Protein AF-A0A929DKS7-F1 (afdb_monomer)

Structure (mmCIF, N/CA/C/O backbone):
data_AF-A0A929DKS7-F1
#
_entry.id   AF-A0A929DKS7-F1
#
loop_
_atom_site.group_PDB
_atom_site.id
_atom_site.type_symbol
_atom_site.label_atom_id
_atom_site.label_alt_id
_atom_site.label_comp_id
_atom_site.label_asym_id
_atom_site.label_entity_id
_atom_site.label_seq_id
_atom_site.pdbx_PDB_ins_code
_atom_site.Cartn_x
_atom_site.Cartn_y
_atom_site.Cartn_z
_atom_site.occupancy
_atom_site.B_iso_or_equiv
_atom_site.auth_seq_id
_atom_site.auth_comp_id
_atom_site.auth_asym_id
_atom_site.auth_atom_id
_atom_site.pdbx_PDB_model_num
ATOM 1 N N . MET A 1 1 ? -21.783 -43.081 23.711 1.00 37.56 1 MET A N 1
ATOM 2 C CA . MET A 1 1 ? -21.430 -43.817 22.479 1.00 37.56 1 MET A CA 1
ATOM 3 C C . MET A 1 1 ? -21.262 -42.793 21.374 1.00 37.56 1 MET A C 1
ATOM 5 O O . MET A 1 1 ? -22.231 -42.154 20.995 1.00 37.56 1 MET A O 1
ATOM 9 N N . LYS A 1 2 ? -20.002 -42.577 20.992 1.00 39.34 2 LYS A N 1
ATOM 10 C CA . LYS A 1 2 ? -19.533 -41.745 19.881 1.00 39.34 2 LYS A CA 1
ATOM 11 C C . LYS A 1 2 ? -19.653 -42.554 18.588 1.00 39.34 2 LYS A C 1
ATOM 13 O O . LYS A 1 2 ? -19.266 -43.715 18.647 1.00 39.34 2 LYS A O 1
ATOM 18 N N . THR A 1 3 ? -20.120 -41.930 17.499 1.00 41.75 3 THR A N 1
ATOM 19 C CA . THR A 1 3 ? -19.611 -42.042 16.106 1.00 41.75 3 THR A CA 1
ATOM 20 C C . THR A 1 3 ? -20.630 -41.460 15.117 1.00 41.75 3 THR A C 1
ATOM 22 O O . THR A 1 3 ? -21.560 -42.153 14.719 1.00 41.75 3 THR A O 1
ATOM 25 N N . LYS A 1 4 ? -20.466 -40.188 14.708 1.00 34.81 4 LYS A N 1
ATOM 26 C CA . LYS A 1 4 ? -21.071 -39.647 13.465 1.00 34.81 4 LYS A CA 1
ATOM 27 C C . LYS A 1 4 ? -20.491 -38.295 12.984 1.00 34.81 4 LYS A C 1
ATOM 29 O O . LYS A 1 4 ? -21.210 -37.501 12.393 1.00 34.81 4 LYS A O 1
ATOM 34 N N . ARG A 1 5 ? -19.199 -38.021 13.217 1.00 39.41 5 ARG A N 1
ATOM 35 C CA . ARG A 1 5 ? -18.512 -36.802 12.725 1.00 39.41 5 ARG A CA 1
ATOM 36 C C . ARG A 1 5 ? -17.078 -37.075 12.233 1.00 39.41 5 ARG A C 1
ATOM 38 O O . ARG A 1 5 ? -16.150 -36.418 12.664 1.00 39.41 5 ARG A O 1
ATOM 45 N N . ILE A 1 6 ? -16.882 -38.090 11.387 1.00 38.47 6 ILE A N 1
ATOM 46 C CA . ILE A 1 6 ? -15.568 -38.354 10.747 1.00 38.47 6 ILE A CA 1
ATOM 47 C C . ILE A 1 6 ? -15.663 -38.368 9.208 1.00 38.47 6 ILE A C 1
ATOM 49 O O . ILE A 1 6 ? -14.653 -38.349 8.525 1.00 38.47 6 ILE A O 1
ATOM 53 N N . SER A 1 7 ? -16.859 -38.306 8.614 1.00 32.84 7 SER A N 1
ATOM 54 C CA . SER A 1 7 ? -17.009 -38.384 7.151 1.00 32.84 7 SER A CA 1
ATOM 55 C C . SER A 1 7 ? -17.017 -37.034 6.420 1.00 32.84 7 SER A C 1
ATOM 57 O O . SER A 1 7 ? -17.210 -37.036 5.214 1.00 32.84 7 SER A O 1
ATOM 59 N N . LYS A 1 8 ? -16.849 -35.895 7.113 1.00 34.53 8 LYS A N 1
ATOM 60 C CA . LYS A 1 8 ? -16.778 -34.561 6.474 1.00 34.53 8 LYS A CA 1
ATOM 61 C C . LYS A 1 8 ? -15.357 -33.980 6.380 1.00 34.53 8 LYS A C 1
ATOM 63 O O . LYS A 1 8 ? -15.109 -33.193 5.487 1.00 34.53 8 LYS A O 1
ATOM 68 N N . LEU A 1 9 ? -14.414 -34.458 7.197 1.00 37.09 9 LEU A N 1
ATOM 69 C CA . LEU A 1 9 ? -13.000 -34.037 7.170 1.00 37.09 9 LEU A CA 1
ATOM 70 C C . LEU A 1 9 ? -12.147 -34.765 6.110 1.00 37.09 9 LEU A C 1
ATOM 72 O O . LEU A 1 9 ? -11.001 -34.415 5.890 1.00 37.09 9 LEU A O 1
ATOM 76 N N . LEU A 1 10 ? -12.703 -35.777 5.436 1.00 31.80 10 LEU A N 1
ATOM 77 C CA . LEU A 1 10 ? -12.023 -36.549 4.382 1.00 31.80 10 LEU A CA 1
ATOM 78 C C . LEU A 1 10 ? -12.435 -36.131 2.959 1.00 31.80 10 LEU A C 1
ATOM 80 O O . LEU A 1 10 ? -11.989 -36.748 1.999 1.00 31.80 10 LEU A O 1
ATOM 84 N N . GLY A 1 11 ? -13.309 -35.126 2.827 1.00 28.36 11 GLY A N 1
ATOM 85 C CA . GLY A 1 11 ? -13.795 -34.635 1.532 1.00 28.36 11 GLY A CA 1
ATOM 86 C C . GLY A 1 11 ? -12.961 -33.507 0.923 1.00 28.36 11 GLY A C 1
ATOM 87 O O . GLY A 1 11 ? -13.027 -33.329 -0.282 1.00 28.36 11 GLY A O 1
ATOM 88 N N . TRP A 1 12 ? -12.172 -32.791 1.730 1.00 36.59 12 TRP A N 1
ATOM 89 C CA . TRP A 1 12 ? -11.446 -31.589 1.295 1.00 36.59 12 TRP A CA 1
ATOM 90 C C . TRP A 1 12 ? -9.948 -31.846 1.063 1.00 36.59 12 TRP A C 1
ATOM 92 O O . TRP A 1 12 ? -9.381 -31.347 0.102 1.00 36.59 12 TRP A O 1
ATOM 102 N N . GLY A 1 13 ? -9.331 -32.776 1.802 1.00 29.39 13 GLY A N 1
ATOM 103 C CA . GLY A 1 13 ? -7.945 -33.211 1.554 1.00 29.39 13 GLY A CA 1
ATOM 104 C C . GLY A 1 13 ? -7.737 -34.125 0.332 1.00 29.39 13 GLY A C 1
ATOM 105 O O . GLY A 1 13 ? -6.655 -34.679 0.175 1.00 29.39 13 GLY A O 1
ATOM 106 N N . LEU A 1 14 ? -8.759 -34.348 -0.508 1.00 31.47 14 LEU A N 1
ATOM 107 C CA . LEU A 1 14 ? -8.678 -35.239 -1.680 1.00 31.47 14 LEU A CA 1
ATOM 108 C C . LEU A 1 14 ? -8.890 -34.517 -3.025 1.00 31.47 14 LEU A C 1
ATOM 110 O O . LEU A 1 14 ? -8.722 -35.140 -4.070 1.00 31.47 14 LEU A O 1
ATOM 114 N N . SER A 1 15 ? -9.222 -33.224 -3.018 1.00 29.42 15 SER A N 1
ATOM 115 C CA . SER A 1 15 ? -9.432 -32.438 -4.246 1.00 29.42 15 SER A CA 1
ATOM 116 C C . SER A 1 15 ? -8.126 -31.853 -4.792 1.00 29.42 15 SER A C 1
ATOM 118 O O . SER A 1 15 ? -7.958 -31.774 -6.002 1.00 29.42 15 SER A O 1
ATOM 120 N N . ILE A 1 16 ? -7.165 -31.544 -3.914 1.00 37.50 16 ILE A N 1
ATOM 121 C CA . ILE A 1 16 ? -5.841 -31.011 -4.287 1.00 37.50 16 ILE A CA 1
ATOM 122 C C . ILE A 1 16 ? -4.861 -32.142 -4.676 1.00 37.50 16 ILE A C 1
ATOM 124 O O . ILE A 1 16 ? -3.919 -31.938 -5.432 1.00 37.50 16 ILE A O 1
ATOM 128 N N . ALA A 1 17 ? -5.119 -33.388 -4.263 1.00 27.69 17 ALA A N 1
ATOM 129 C CA . ALA A 1 17 ? -4.196 -34.513 -4.469 1.00 27.69 17 ALA A CA 1
ATOM 130 C C . ALA A 1 17 ? -4.422 -35.347 -5.757 1.00 27.69 17 ALA A C 1
ATOM 132 O O . ALA A 1 17 ? -3.753 -36.364 -5.935 1.00 27.69 17 ALA A O 1
ATOM 133 N N . VAL A 1 18 ? -5.367 -34.995 -6.645 1.00 29.95 18 VAL A N 1
ATOM 134 C CA . VAL A 1 18 ? -5.806 -35.894 -7.748 1.00 29.95 18 VAL A CA 1
ATOM 135 C C . VAL A 1 18 ? -5.563 -35.357 -9.175 1.00 29.95 18 VAL A C 1
ATOM 137 O O . VAL A 1 18 ? -5.788 -36.089 -10.136 1.00 29.95 18 VAL A O 1
ATOM 140 N N . VAL A 1 19 ? -4.991 -34.162 -9.364 1.00 32.12 19 VAL A N 1
ATOM 141 C CA . VAL A 1 19 ? -4.617 -33.666 -10.716 1.00 32.12 19 VAL A CA 1
ATOM 142 C C . VAL A 1 19 ? -3.156 -33.994 -11.106 1.00 32.12 19 VAL A C 1
ATOM 144 O O . VAL A 1 19 ? -2.790 -33.923 -12.274 1.00 32.12 19 VAL A O 1
ATOM 147 N N . LEU A 1 20 ? -2.335 -34.510 -10.184 1.00 33.38 20 LEU A N 1
ATOM 148 C CA . LEU A 1 20 ? -0.892 -34.765 -10.375 1.00 33.38 20 LEU A CA 1
ATOM 149 C C . LEU A 1 20 ? -0.514 -36.102 -11.051 1.00 33.38 20 LEU A C 1
ATOM 151 O O . LEU A 1 20 ? 0.516 -36.705 -10.749 1.00 33.38 20 LEU A O 1
ATOM 155 N N . SER A 1 21 ? -1.302 -36.607 -12.002 1.00 34.66 21 SER A N 1
ATOM 156 C CA . SER A 1 21 ? -0.822 -37.732 -12.816 1.00 34.66 21 SER A CA 1
ATOM 157 C C . SER A 1 21 ? -1.340 -37.679 -14.244 1.00 34.66 21 SER A C 1
ATOM 159 O O . SER A 1 21 ? -2.517 -37.968 -14.450 1.00 34.66 21 SER A O 1
ATOM 161 N N . LEU A 1 22 ? -0.457 -37.367 -15.209 1.00 30.50 22 LEU A N 1
ATOM 162 C CA . LEU A 1 22 ? -0.281 -38.038 -16.516 1.00 30.50 22 LEU A CA 1
ATOM 163 C C . LEU A 1 22 ? 0.558 -37.180 -17.495 1.00 30.50 22 LEU A C 1
ATOM 165 O O . LEU A 1 22 ? 0.080 -36.151 -17.951 1.00 30.50 22 LEU A O 1
ATOM 169 N N . GLY A 1 23 ? 1.714 -37.693 -17.957 1.00 30.09 23 GLY A N 1
ATOM 170 C CA . GLY A 1 23 ? 2.200 -37.400 -19.322 1.00 30.09 23 GLY A CA 1
ATOM 171 C C . GLY A 1 23 ? 3.697 -37.136 -19.551 1.00 30.09 23 GLY A C 1
ATOM 172 O O . GLY A 1 23 ? 4.065 -36.035 -19.923 1.00 30.09 23 GLY A O 1
ATOM 173 N N . LEU A 1 24 ? 4.554 -38.161 -19.470 1.00 31.97 24 LEU A N 1
ATOM 174 C CA . LEU A 1 24 ? 5.950 -38.114 -19.948 1.00 31.97 24 LEU A CA 1
ATOM 175 C C . LEU A 1 24 ? 6.040 -38.190 -21.489 1.00 31.97 24 LEU A C 1
ATOM 177 O O . LEU A 1 24 ? 5.656 -39.205 -22.079 1.00 31.97 24 LEU A O 1
ATOM 181 N N . ALA A 1 25 ? 6.658 -37.191 -22.128 1.00 31.58 25 ALA A N 1
ATOM 182 C CA . ALA A 1 25 ? 7.244 -37.304 -23.468 1.00 31.58 25 ALA A CA 1
ATOM 183 C C . ALA A 1 25 ? 8.515 -36.439 -23.581 1.00 31.58 25 ALA A C 1
ATOM 185 O O . ALA A 1 25 ? 8.472 -35.228 -23.422 1.00 31.58 25 ALA A O 1
ATOM 186 N N . ALA A 1 26 ? 9.655 -37.076 -23.861 1.00 40.06 26 ALA A N 1
ATOM 187 C CA . ALA A 1 26 ? 10.964 -36.430 -23.950 1.00 40.06 26 ALA A CA 1
ATOM 188 C C . ALA A 1 26 ? 11.131 -35.580 -25.226 1.00 40.06 26 ALA A C 1
ATOM 190 O O . ALA A 1 26 ? 10.898 -36.086 -26.328 1.00 40.06 26 ALA A O 1
ATOM 191 N N . LEU A 1 27 ? 11.637 -34.347 -25.085 1.00 29.56 27 LEU A N 1
ATOM 192 C CA . LEU A 1 27 ? 12.107 -33.477 -26.174 1.00 29.56 27 LEU A CA 1
ATOM 193 C C . LEU A 1 27 ? 13.378 -32.689 -25.763 1.00 29.56 27 LEU A C 1
ATOM 195 O O . LEU A 1 27 ? 13.691 -32.619 -24.578 1.00 29.56 27 LEU A O 1
ATOM 199 N N . PRO A 1 28 ? 14.188 -32.210 -26.734 1.00 28.94 28 PRO A N 1
ATOM 200 C CA . PRO A 1 28 ? 15.591 -31.849 -26.522 1.00 28.94 28 PRO A CA 1
ATOM 201 C C . PRO A 1 28 ? 15.801 -30.420 -25.992 1.00 28.94 28 PRO A C 1
ATOM 203 O O . PRO A 1 28 ? 15.104 -29.492 -26.381 1.00 28.94 28 PRO A O 1
ATOM 206 N N . VAL A 1 29 ? 16.843 -30.274 -25.169 1.00 33.88 29 VAL A N 1
ATOM 207 C CA . VAL A 1 29 ? 17.315 -29.051 -24.494 1.00 33.88 29 VAL A CA 1
ATOM 208 C C . VAL A 1 29 ? 17.667 -27.936 -25.489 1.00 33.88 29 VAL A C 1
ATOM 210 O O . VAL A 1 29 ? 18.541 -28.125 -26.342 1.00 33.88 29 VAL A O 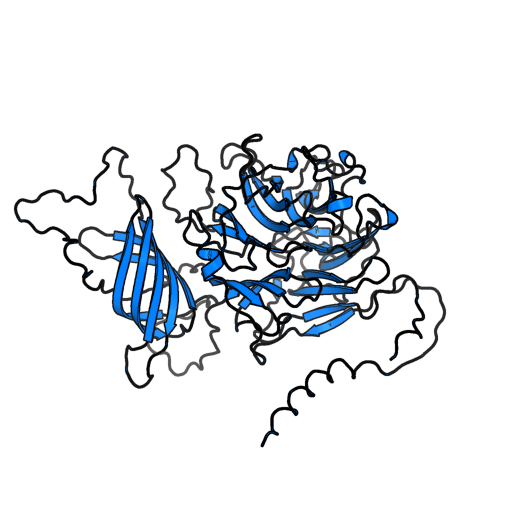1
ATOM 213 N N . GLY A 1 30 ? 17.017 -26.773 -25.352 1.00 34.91 30 GLY A N 1
ATOM 214 C CA . GLY A 1 30 ? 17.344 -25.569 -26.124 1.00 34.91 30 GLY A CA 1
ATOM 215 C C . GLY A 1 30 ? 16.363 -24.386 -26.064 1.00 34.91 30 GLY A C 1
ATOM 216 O O . GLY A 1 30 ? 16.395 -23.584 -26.993 1.00 34.91 30 GLY A O 1
ATOM 217 N N . ALA A 1 31 ? 15.514 -24.257 -25.041 1.00 32.56 31 ALA A N 1
ATOM 218 C CA . ALA A 1 31 ? 14.634 -23.099 -24.857 1.00 32.56 31 ALA A CA 1
ATOM 219 C C . ALA A 1 31 ? 14.641 -22.675 -23.381 1.00 32.56 31 ALA A C 1
ATOM 221 O O . ALA A 1 31 ? 14.618 -23.545 -22.513 1.00 32.56 31 ALA A O 1
ATOM 222 N N . GLN A 1 32 ? 14.736 -21.368 -23.122 1.00 43.59 32 GLN A N 1
ATOM 223 C CA . GLN A 1 32 ? 14.429 -20.778 -21.814 1.00 43.59 32 GLN A CA 1
ATOM 224 C C . GLN A 1 32 ? 12.969 -21.129 -21.496 1.00 43.59 32 GLN A C 1
ATOM 226 O O . GLN A 1 32 ? 12.117 -20.947 -22.366 1.00 43.59 32 GLN A O 1
ATOM 231 N N . GLY A 1 33 ? 12.716 -21.746 -20.341 1.00 46.62 33 GLY A N 1
ATOM 232 C CA . GLY A 1 33 ? 11.381 -22.209 -19.960 1.00 46.62 33 GLY A CA 1
ATOM 233 C C . GLY A 1 33 ? 10.473 -21.025 -19.643 1.00 46.62 33 GLY A C 1
ATOM 234 O O . GLY A 1 33 ? 10.890 -20.104 -18.951 1.00 46.62 33 GLY A O 1
ATOM 235 N N . GLU A 1 34 ? 9.260 -21.034 -20.183 1.00 56.09 34 GLU A N 1
ATOM 236 C CA . GLU A 1 34 ? 8.184 -20.138 -19.752 1.00 56.09 34 GLU A CA 1
ATOM 237 C C . GLU A 1 34 ? 7.684 -20.627 -18.378 1.00 56.09 34 GLU A C 1
ATOM 239 O O . GLU A 1 34 ? 7.573 -21.840 -18.184 1.00 56.09 34 GLU A O 1
ATOM 244 N N . MET A 1 35 ? 7.391 -19.725 -17.427 1.00 66.19 35 MET A N 1
ATOM 245 C CA . MET A 1 35 ? 6.710 -20.127 -16.187 1.00 66.19 35 MET A CA 1
ATOM 246 C C . MET A 1 35 ? 5.350 -20.726 -16.546 1.00 66.19 35 MET A C 1
ATOM 248 O O . MET A 1 35 ? 4.557 -20.110 -17.263 1.00 66.19 35 MET A O 1
ATOM 252 N N . GLU A 1 36 ? 5.060 -21.917 -16.033 1.00 74.56 36 GLU A N 1
ATOM 253 C CA . GLU A 1 36 ? 3.739 -22.511 -16.192 1.00 74.56 36 GLU A CA 1
ATOM 254 C C . GLU A 1 36 ? 2.814 -21.993 -15.092 1.00 74.56 36 GLU A C 1
ATOM 256 O O . GLU A 1 36 ? 3.051 -22.221 -13.904 1.00 74.56 36 GLU A O 1
ATOM 261 N N . TRP A 1 37 ? 1.744 -21.315 -15.500 1.00 78.12 37 TRP A N 1
ATOM 262 C CA . TRP A 1 37 ? 0.702 -20.827 -14.606 1.00 78.12 37 TRP A CA 1
ATOM 263 C C . TRP A 1 37 ? -0.533 -21.717 -14.689 1.00 78.12 37 TRP A C 1
ATOM 265 O O . TRP A 1 37 ? -0.986 -22.075 -15.779 1.00 78.12 37 TRP A O 1
ATOM 275 N N . ALA A 1 38 ? -1.101 -22.043 -13.534 1.00 74.81 38 ALA A N 1
ATOM 276 C CA . ALA A 1 38 ? -2.403 -22.680 -13.431 1.00 74.81 38 ALA A CA 1
ATOM 277 C C . ALA A 1 38 ? -3.403 -21.712 -12.798 1.00 74.81 38 ALA A C 1
ATOM 279 O O . ALA A 1 38 ? -3.085 -21.008 -11.842 1.00 74.81 38 ALA A O 1
ATOM 280 N N . GLU A 1 39 ? -4.609 -21.690 -13.357 1.00 74.19 39 GLU A N 1
ATOM 281 C CA . GLU A 1 39 ? -5.731 -20.922 -12.830 1.00 74.19 39 GLU A CA 1
ATOM 282 C C . GLU A 1 39 ? -6.458 -21.734 -11.754 1.00 74.19 39 GLU A C 1
ATOM 284 O O . GLU A 1 39 ? -6.765 -22.919 -11.940 1.00 74.19 39 GLU A O 1
ATOM 289 N N . VAL A 1 40 ? -6.758 -21.080 -10.637 1.00 64.75 40 VAL A N 1
ATOM 290 C CA . VAL A 1 40 ? -7.598 -21.590 -9.555 1.00 64.75 40 VAL A CA 1
ATOM 291 C C . VAL A 1 40 ? -8.613 -20.508 -9.204 1.00 64.75 40 VAL A C 1
ATOM 293 O O . VAL A 1 40 ? -8.284 -19.329 -9.127 1.00 64.75 40 VAL A O 1
ATOM 296 N N . THR A 1 41 ? -9.868 -20.895 -9.004 1.00 57.16 41 THR A N 1
ATOM 297 C CA . THR A 1 41 ? -10.928 -19.969 -8.591 1.00 57.16 41 THR A CA 1
ATOM 298 C C . THR A 1 41 ? -10.883 -19.755 -7.080 1.00 57.16 41 THR A C 1
ATOM 300 O O . THR A 1 41 ? -10.779 -20.736 -6.335 1.00 57.16 41 THR A O 1
ATOM 303 N N . THR A 1 42 ? -10.998 -18.506 -6.627 1.00 54.62 42 THR A N 1
ATOM 304 C CA . THR A 1 42 ? -11.182 -18.186 -5.202 1.00 54.62 42 THR A CA 1
ATOM 305 C C . THR A 1 42 ? -12.538 -18.676 -4.678 1.00 54.62 42 THR A C 1
ATOM 307 O O . THR A 1 42 ? -13.410 -19.050 -5.474 1.00 54.62 42 THR A O 1
ATOM 310 N N . PRO A 1 43 ? -12.724 -18.723 -3.343 1.00 50.28 43 PRO A N 1
ATOM 311 C CA . PRO A 1 43 ? -14.024 -18.992 -2.740 1.00 50.28 43 PRO A CA 1
ATOM 312 C C . PRO A 1 43 ? -15.137 -18.101 -3.319 1.00 50.28 43 PRO A C 1
ATOM 314 O O . PRO A 1 43 ? -14.899 -16.960 -3.716 1.00 50.28 43 PRO A O 1
ATOM 317 N N . SER A 1 44 ? -16.352 -18.638 -3.405 1.00 51.03 44 SER A N 1
ATOM 318 C CA . SER A 1 44 ? -17.491 -18.017 -4.101 1.00 51.03 44 SER A CA 1
ATOM 319 C C . SER A 1 44 ? -18.704 -17.858 -3.184 1.00 51.03 44 SER A C 1
ATOM 321 O O . SER A 1 44 ? -18.778 -18.430 -2.104 1.00 51.03 44 SER A O 1
ATOM 323 N N . TRP A 1 45 ? -19.744 -17.165 -3.648 1.00 47.97 45 TRP A N 1
ATOM 324 C CA . TRP A 1 45 ? -21.016 -17.038 -2.918 1.00 47.97 45 TRP A CA 1
ATOM 325 C C . TRP A 1 45 ? -21.640 -18.376 -2.461 1.00 47.97 45 TRP A C 1
ATOM 327 O O . TRP A 1 45 ? -22.531 -18.371 -1.615 1.00 47.97 45 TRP A O 1
ATOM 337 N N . GLU A 1 46 ? -21.224 -19.523 -3.014 1.00 50.25 46 GLU A N 1
ATOM 338 C CA . GLU A 1 46 ? -21.714 -20.845 -2.608 1.00 50.25 46 GLU A CA 1
ATOM 339 C C . GLU A 1 46 ? -21.046 -21.412 -1.339 1.00 50.25 46 GLU A C 1
ATOM 341 O O . GLU A 1 46 ? -21.598 -22.339 -0.736 1.00 50.25 46 GLU A O 1
ATOM 346 N N . ASP A 1 47 ? -19.879 -20.897 -0.938 1.00 53.06 47 ASP A N 1
ATOM 347 C CA . ASP A 1 47 ? -19.121 -21.371 0.229 1.00 53.06 47 ASP A CA 1
ATOM 348 C C . ASP A 1 47 ? -19.094 -20.390 1.414 1.00 53.06 47 ASP A C 1
ATOM 350 O O . ASP A 1 47 ? -18.716 -20.811 2.509 1.00 53.06 47 ASP A O 1
ATOM 354 N N . GLU A 1 48 ? -19.594 -19.159 1.224 1.00 49.59 48 GLU A N 1
ATOM 355 C CA . GLU A 1 48 ? -19.755 -18.111 2.252 1.00 49.59 48 GLU A CA 1
ATOM 356 C C . GLU A 1 48 ? -18.448 -17.750 2.986 1.00 49.59 48 GLU A C 1
ATOM 358 O O . GLU A 1 48 ? -18.484 -17.340 4.146 1.00 49.59 48 GLU A O 1
ATOM 363 N N . VAL A 1 49 ? -17.288 -17.908 2.338 1.00 53.19 49 VAL A N 1
ATOM 364 C CA . VAL A 1 49 ? -15.993 -17.641 2.983 1.00 53.19 49 VAL A CA 1
ATOM 365 C C . VAL A 1 49 ? -15.706 -16.138 3.076 1.00 53.19 49 VAL A C 1
ATOM 367 O O . VAL A 1 49 ? -15.325 -15.669 4.138 1.00 53.19 49 VAL A O 1
ATOM 370 N N . ILE A 1 50 ? -15.958 -15.360 2.019 1.00 54.47 50 ILE A N 1
ATOM 371 C CA . ILE A 1 50 ? -15.922 -13.885 2.050 1.00 54.47 50 ILE A CA 1
ATOM 372 C C . ILE A 1 50 ? -17.361 -13.375 1.932 1.00 54.47 50 ILE A C 1
ATOM 374 O O . ILE A 1 50 ? -18.157 -13.945 1.178 1.00 54.47 50 ILE A O 1
ATOM 378 N N . ALA A 1 51 ? -17.709 -12.336 2.701 1.00 49.47 51 ALA A N 1
ATOM 379 C CA . ALA A 1 51 ? -19.082 -11.849 2.779 1.00 49.47 51 ALA A CA 1
ATOM 380 C C . ALA A 1 51 ? -19.653 -11.554 1.371 1.00 49.47 51 ALA A C 1
ATOM 382 O O . ALA A 1 51 ? -18.987 -10.938 0.534 1.00 49.47 51 ALA A O 1
ATOM 383 N N . PRO A 1 52 ? -20.879 -12.016 1.071 1.00 48.09 52 PRO A N 1
ATOM 384 C CA . PRO A 1 52 ? -21.486 -11.810 -0.234 1.00 48.09 52 PRO A CA 1
ATOM 385 C C . PRO A 1 52 ? -21.558 -10.329 -0.634 1.00 48.09 52 PRO A C 1
ATOM 387 O O . PRO A 1 52 ? -22.183 -9.527 0.056 1.00 48.09 52 PRO A O 1
ATOM 390 N N . GLY A 1 53 ? -20.964 -9.984 -1.782 1.00 52.25 53 GLY A N 1
ATOM 391 C CA . GLY A 1 53 ? -20.951 -8.613 -2.306 1.00 52.25 53 GLY A CA 1
ATOM 392 C C . GLY A 1 53 ? -19.805 -7.753 -1.776 1.00 52.25 53 GLY A C 1
ATOM 393 O O . GLY A 1 53 ? -19.869 -6.537 -1.935 1.00 52.25 53 GLY A O 1
ATOM 394 N N . SER A 1 54 ? -18.794 -8.362 -1.149 1.00 55.66 54 SER A N 1
ATOM 395 C CA . SER A 1 54 ? -17.574 -7.659 -0.769 1.00 55.66 54 SER A CA 1
ATOM 396 C C . SER A 1 54 ? -16.571 -7.541 -1.913 1.00 55.66 54 SER A C 1
ATOM 398 O O . SER A 1 54 ? -16.291 -8.538 -2.578 1.00 55.66 54 SER A O 1
ATOM 400 N N . ASP A 1 55 ? -15.955 -6.368 -2.045 1.00 68.44 55 ASP A N 1
ATOM 401 C CA . ASP A 1 55 ? -14.753 -6.154 -2.849 1.00 68.44 55 ASP A CA 1
ATOM 402 C C . ASP A 1 55 ? -13.545 -6.064 -1.913 1.00 68.44 55 ASP A C 1
ATOM 404 O O . ASP A 1 55 ? -13.503 -5.212 -1.026 1.00 68.44 55 ASP A O 1
ATOM 408 N N . ILE A 1 56 ? -12.569 -6.963 -2.080 1.00 75.38 56 ILE A N 1
ATOM 409 C CA . ILE A 1 56 ? -11.321 -6.911 -1.310 1.00 75.38 56 ILE A CA 1
ATOM 410 C C . ILE A 1 56 ? -10.399 -5.884 -1.941 1.00 75.38 56 ILE A C 1
ATOM 412 O O . ILE A 1 56 ? -10.129 -5.869 -3.147 1.00 75.38 56 ILE A O 1
ATOM 416 N N . PHE A 1 57 ? -9.908 -5.019 -1.075 1.00 78.25 57 PHE A N 1
ATOM 417 C CA . PHE A 1 57 ? -8.932 -4.028 -1.404 1.00 78.25 57 PHE A CA 1
ATOM 418 C C . PHE A 1 57 ? -7.523 -4.544 -1.229 1.00 78.25 57 PHE A C 1
ATOM 420 O O . PHE A 1 57 ? -6.742 -4.593 -2.170 1.00 78.25 57 PHE A O 1
ATOM 427 N N . ASP A 1 58 ? -7.219 -4.968 -0.028 1.00 85.31 58 ASP A N 1
ATOM 428 C CA . ASP A 1 58 ? -5.871 -5.345 0.311 1.00 85.31 58 ASP A CA 1
ATOM 429 C C . ASP A 1 58 ? -5.915 -6.473 1.322 1.00 85.31 58 ASP A C 1
ATOM 431 O O . ASP A 1 58 ? -6.945 -6.688 1.973 1.00 85.31 58 ASP A O 1
ATOM 435 N N . TYR A 1 59 ? -4.829 -7.220 1.422 1.00 87.81 59 TYR A N 1
ATOM 436 C CA . TYR A 1 59 ? -4.710 -8.282 2.399 1.00 87.81 59 TYR A CA 1
ATOM 437 C C . TYR A 1 59 ? -3.273 -8.424 2.870 1.00 87.81 59 TYR A C 1
ATOM 439 O O . TYR A 1 59 ? -2.331 -8.286 2.100 1.00 87.81 59 TYR A O 1
ATOM 447 N N . ALA A 1 60 ? -3.139 -8.815 4.129 1.00 90.00 60 ALA A N 1
ATOM 448 C CA . ALA A 1 60 ? -1.864 -9.121 4.746 1.00 90.00 60 ALA A CA 1
ATOM 449 C C . ALA A 1 60 ? -1.943 -10.483 5.418 1.00 90.00 60 ALA A C 1
ATOM 451 O O . ALA A 1 60 ? -2.977 -10.860 5.977 1.00 90.00 60 ALA A O 1
ATOM 452 N N . ILE A 1 61 ? -0.852 -11.234 5.358 1.00 85.56 61 ILE A N 1
ATOM 453 C CA . ILE A 1 61 ? -0.753 -12.548 5.985 1.00 85.56 61 ILE A CA 1
ATOM 454 C C . ILE A 1 61 ? 0.103 -12.379 7.234 1.00 85.56 61 ILE A C 1
ATOM 456 O O . ILE A 1 61 ? 1.287 -12.077 7.136 1.00 85.56 61 ILE A O 1
ATOM 460 N N . GLY A 1 62 ? -0.510 -12.568 8.399 1.00 79.25 62 GLY A N 1
ATOM 461 C CA . GLY A 1 62 ? 0.216 -12.714 9.652 1.00 79.25 62 GLY A CA 1
ATOM 462 C C . GLY A 1 62 ? 0.638 -14.169 9.838 1.00 79.25 62 GLY A C 1
ATOM 463 O O . GLY A 1 62 ? -0.077 -15.084 9.425 1.00 79.25 62 GLY A O 1
ATOM 464 N N . SER A 1 63 ? 1.764 -14.390 10.513 1.00 73.19 63 SER A N 1
ATOM 465 C CA . SER A 1 63 ? 2.347 -15.706 10.826 1.00 73.19 63 SER A CA 1
ATOM 466 C C . SER A 1 63 ? 3.058 -16.423 9.668 1.00 73.19 63 SER A C 1
ATOM 468 O O . SER A 1 63 ? 2.577 -16.471 8.536 1.00 73.19 63 SER A O 1
ATOM 470 N N . ASP A 1 64 ? 4.161 -17.103 10.000 1.00 74.56 64 ASP A N 1
ATOM 471 C CA . ASP A 1 64 ? 4.912 -17.981 9.085 1.00 74.56 64 ASP A CA 1
ATOM 472 C C . ASP A 1 64 ? 4.056 -19.112 8.482 1.00 74.56 64 ASP A C 1
ATOM 474 O O . ASP A 1 64 ? 4.328 -19.601 7.383 1.00 74.56 64 ASP A O 1
ATOM 478 N N . ASP A 1 65 ? 3.041 -19.566 9.225 1.00 75.31 65 ASP A N 1
ATOM 479 C CA . ASP A 1 65 ? 2.172 -20.679 8.833 1.00 75.31 65 ASP A CA 1
ATOM 480 C C . ASP A 1 65 ? 0.995 -20.217 7.945 1.00 75.31 65 ASP A C 1
ATOM 482 O O . ASP A 1 65 ? 0.324 -21.052 7.331 1.00 75.31 65 ASP A O 1
ATOM 486 N N . GLY A 1 66 ? 0.768 -18.901 7.835 1.00 76.50 66 GLY A N 1
ATOM 487 C CA . GLY A 1 66 ? -0.302 -18.293 7.041 1.00 76.50 66 GLY A CA 1
ATOM 488 C C . GLY A 1 66 ? -1.709 -18.484 7.611 1.00 76.50 66 GLY A C 1
ATOM 489 O O . GLY A 1 66 ? -2.686 -18.360 6.872 1.00 76.50 66 GLY A O 1
ATOM 490 N N . ASP A 1 67 ? -1.822 -18.816 8.901 1.00 83.94 67 ASP A N 1
ATOM 491 C CA . ASP A 1 67 ? -3.109 -19.023 9.573 1.00 83.94 67 ASP A CA 1
ATOM 492 C C . ASP A 1 67 ? -3.821 -17.683 9.838 1.00 83.94 67 ASP A C 1
ATOM 494 O O . ASP A 1 67 ? -5.049 -17.599 9.716 1.00 83.94 67 ASP A O 1
ATOM 498 N N . ILE A 1 68 ? -3.065 -16.626 10.154 1.00 87.56 68 ILE A N 1
ATOM 499 C CA . ILE A 1 68 ? -3.617 -15.285 10.350 1.00 87.56 68 ILE A CA 1
ATOM 500 C C . ILE A 1 68 ? -3.667 -14.547 9.013 1.00 87.56 68 ILE A C 1
ATOM 502 O O . ILE A 1 68 ? -2.659 -14.384 8.333 1.00 87.56 68 ILE A O 1
ATOM 506 N N . VAL A 1 69 ? -4.842 -14.059 8.628 1.00 88.44 69 VAL A N 1
ATOM 507 C CA . VAL A 1 69 ? -4.991 -13.231 7.424 1.00 88.44 69 VAL A CA 1
ATOM 508 C C . VAL A 1 69 ? -5.858 -12.033 7.755 1.00 88.44 69 VAL A C 1
ATOM 510 O O . VAL A 1 69 ? -6.937 -12.189 8.320 1.00 88.44 69 VAL A O 1
ATOM 513 N N . TYR A 1 70 ? -5.414 -10.844 7.379 1.00 91.31 70 TYR A N 1
ATOM 514 C CA . TYR A 1 70 ? -6.208 -9.627 7.446 1.00 91.31 70 TYR A CA 1
ATOM 515 C C . TYR A 1 70 ? -6.613 -9.221 6.039 1.00 91.31 70 TYR A C 1
ATOM 517 O O . TYR A 1 70 ? -5.839 -9.376 5.099 1.00 91.31 70 TYR A O 1
ATOM 525 N N . ALA A 1 71 ? -7.825 -8.703 5.890 1.00 89.50 71 ALA A N 1
ATOM 526 C CA . ALA A 1 71 ? -8.310 -8.188 4.622 1.00 89.50 71 ALA A CA 1
ATOM 527 C C . ALA A 1 71 ? -9.047 -6.871 4.842 1.00 89.50 71 ALA A C 1
ATOM 529 O O . ALA A 1 71 ? -9.876 -6.757 5.746 1.00 89.50 71 ALA A O 1
ATOM 530 N N . LEU A 1 72 ? -8.773 -5.895 3.987 1.00 88.25 72 LEU A N 1
ATOM 531 C CA . LEU A 1 72 ? -9.564 -4.681 3.861 1.00 88.25 72 LEU A CA 1
ATOM 532 C C . LEU A 1 72 ? -10.428 -4.781 2.624 1.00 88.25 72 LEU A C 1
ATOM 534 O O . LEU A 1 72 ? -10.039 -5.377 1.624 1.00 88.25 72 LEU A O 1
ATOM 538 N N . GLY A 1 73 ? -11.583 -4.147 2.661 1.00 82.94 73 GLY A N 1
ATOM 539 C CA . GLY A 1 73 ? -12.451 -4.079 1.508 1.00 82.94 73 GLY A CA 1
ATOM 540 C C . GLY A 1 73 ? -13.647 -3.195 1.752 1.00 82.94 73 GLY A C 1
ATOM 541 O O . GLY A 1 73 ? -13.668 -2.351 2.651 1.00 82.94 73 GLY A O 1
ATOM 542 N N . GLU A 1 74 ? -14.667 -3.432 0.954 1.00 76.00 74 GLU A N 1
ATOM 543 C CA . GLU A 1 74 ? -15.968 -2.818 1.114 1.00 76.00 74 GLU A CA 1
ATOM 544 C C . GLU A 1 74 ? -17.070 -3.842 0.908 1.00 76.00 74 GLU A C 1
ATOM 546 O O . GLU A 1 74 ? -16.888 -4.789 0.154 1.00 76.00 74 GLU A O 1
ATOM 551 N N . VAL A 1 75 ? -18.215 -3.659 1.566 1.00 65.62 75 VAL A N 1
ATOM 552 C CA . VAL A 1 75 ? -19.428 -4.426 1.257 1.00 65.62 75 VAL A CA 1
ATOM 553 C C . VAL A 1 75 ? -20.348 -3.559 0.418 1.00 65.62 75 VAL A C 1
ATOM 555 O O . VAL A 1 75 ? -20.810 -2.494 0.840 1.00 65.62 75 VAL A O 1
ATOM 558 N N . VAL A 1 76 ? -20.659 -4.046 -0.777 1.00 55.47 76 VAL A N 1
ATOM 559 C CA . VAL A 1 76 ? -21.594 -3.395 -1.676 1.00 55.47 76 VAL A CA 1
ATOM 560 C C . VAL A 1 76 ? -23.014 -3.832 -1.311 1.00 55.47 76 VAL A C 1
ATOM 562 O O . VAL A 1 76 ? -23.470 -4.931 -1.631 1.00 55.47 76 VAL A O 1
ATOM 565 N N . GLY A 1 77 ? -23.749 -2.963 -0.612 1.00 40.00 77 GLY A N 1
ATOM 566 C CA . GLY A 1 77 ? -25.124 -3.260 -0.204 1.00 40.00 77 GLY A CA 1
ATOM 567 C C . GLY A 1 77 ? -26.082 -3.464 -1.393 1.00 40.00 77 GLY A C 1
ATOM 568 O O . GLY A 1 77 ? -26.530 -2.503 -2.020 1.00 40.00 77 GLY A O 1
ATOM 569 N N . GLY A 1 78 ? -26.451 -4.721 -1.649 1.00 36.66 78 GLY A N 1
ATOM 570 C CA . GLY A 1 78 ? -27.634 -5.122 -2.418 1.00 36.66 78 GLY A CA 1
ATOM 571 C C . GLY A 1 78 ? -27.462 -5.200 -3.940 1.00 36.66 78 GLY A C 1
ATOM 572 O O . GLY A 1 78 ? -27.457 -4.193 -4.643 1.00 36.66 78 GLY A O 1
ATOM 573 N N . HIS A 1 79 ? -27.460 -6.427 -4.471 1.00 37.09 79 HIS A N 1
ATOM 574 C CA . HIS A 1 79 ? -27.679 -6.707 -5.891 1.00 37.09 79 HIS A CA 1
ATOM 575 C C . HIS A 1 79 ? -29.160 -6.490 -6.246 1.00 37.09 79 HIS A C 1
ATOM 577 O O . HIS A 1 79 ? -30.044 -7.139 -5.675 1.00 37.09 79 HIS A O 1
ATOM 583 N N . SER A 1 80 ? -29.457 -5.643 -7.241 1.00 38.22 80 SER A N 1
ATOM 584 C CA . SER A 1 80 ? -30.793 -5.574 -7.845 1.00 38.22 80 SER A CA 1
ATOM 585 C C . SER A 1 80 ? -31.044 -6.832 -8.684 1.00 38.22 80 SER A C 1
ATOM 587 O O . SER A 1 80 ? -30.968 -6.811 -9.914 1.00 38.22 80 SER A O 1
ATOM 589 N N . GLY A 1 81 ? -31.328 -7.959 -8.032 1.00 35.28 81 GLY A N 1
ATOM 590 C CA . GLY A 1 81 ? -31.744 -9.169 -8.725 1.00 35.28 81 GLY A CA 1
ATOM 591 C C . GLY A 1 81 ? -32.947 -8.848 -9.608 1.00 35.28 81 GLY A C 1
ATOM 592 O O . GLY A 1 81 ? -33.967 -8.383 -9.109 1.00 35.28 81 GLY A O 1
ATOM 593 N N . THR A 1 82 ? -32.801 -9.060 -10.918 1.00 35.91 82 THR A N 1
ATOM 594 C CA . THR A 1 82 ? -33.804 -8.843 -11.974 1.00 35.91 82 THR A CA 1
ATOM 595 C C . THR A 1 82 ? -35.247 -9.012 -11.475 1.00 35.91 82 THR A C 1
ATOM 597 O O . THR A 1 82 ? -35.792 -10.121 -11.431 1.00 35.91 82 THR A O 1
ATOM 600 N N . ILE A 1 83 ? -35.901 -7.909 -11.100 1.00 35.50 83 ILE A N 1
ATOM 601 C CA . ILE A 1 83 ? -37.302 -7.943 -10.691 1.00 35.50 83 ILE A CA 1
ATOM 602 C C . ILE A 1 83 ? -38.125 -8.143 -11.962 1.00 35.50 83 ILE A C 1
ATOM 604 O O . ILE A 1 83 ? -38.174 -7.292 -12.849 1.00 35.50 83 ILE A O 1
ATOM 608 N N . ASN A 1 84 ? -38.796 -9.293 -12.049 1.00 33.62 84 ASN A N 1
ATOM 609 C CA . ASN A 1 84 ? -39.859 -9.525 -13.021 1.00 33.62 84 ASN A CA 1
ATOM 610 C C . ASN A 1 84 ? -40.853 -8.353 -12.960 1.00 33.62 84 ASN A C 1
ATOM 612 O O . ASN A 1 84 ? -41.523 -8.142 -11.949 1.00 33.62 84 ASN A O 1
ATOM 616 N N . SER A 1 85 ? -40.959 -7.631 -14.072 1.00 35.62 85 SER A N 1
ATOM 617 C CA . SER A 1 85 ? -41.658 -6.360 -14.313 1.00 35.62 85 SER A CA 1
ATOM 618 C C . SER A 1 85 ? -43.190 -6.373 -1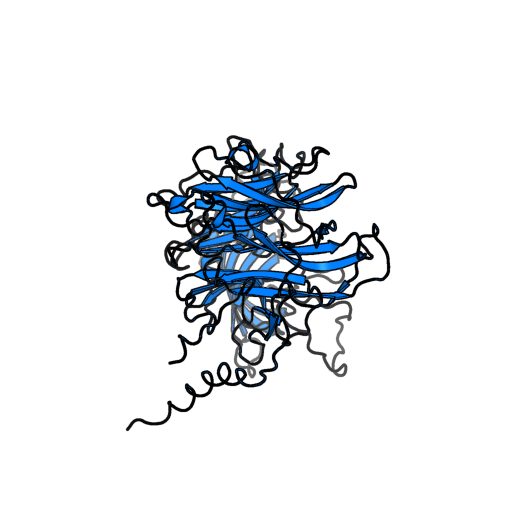4.147 1.00 35.62 85 SER A C 1
ATOM 620 O O . SER A 1 85 ? -43.916 -5.674 -14.855 1.00 35.62 85 SER A O 1
ATOM 622 N N . HIS A 1 86 ? -43.735 -7.152 -13.211 1.00 32.09 86 HIS A N 1
ATOM 623 C CA . HIS A 1 86 ? -45.178 -7.357 -13.083 1.00 32.09 86 HIS A CA 1
ATOM 624 C C . HIS A 1 86 ? -45.838 -6.851 -11.798 1.00 32.09 86 HIS A C 1
ATOM 626 O O . HIS A 1 86 ? -47.052 -7.012 -11.676 1.00 32.09 86 HIS A O 1
ATOM 632 N N . LEU A 1 87 ? -45.124 -6.163 -10.897 1.00 33.31 87 LEU A N 1
ATOM 633 C CA . LEU A 1 87 ? -45.741 -5.580 -9.691 1.00 33.31 87 LEU A CA 1
ATOM 634 C C . LEU A 1 87 ? -45.344 -4.131 -9.346 1.00 33.31 87 LEU A C 1
ATOM 636 O O . LEU A 1 87 ? -45.678 -3.668 -8.260 1.00 33.31 87 LEU A O 1
ATOM 640 N N . VAL A 1 88 ? -44.748 -3.364 -10.265 1.00 31.97 88 VAL A N 1
ATOM 641 C CA . VAL A 1 88 ? -44.427 -1.944 -10.015 1.00 31.97 88 VAL A CA 1
ATOM 642 C C . VAL A 1 88 ? -45.490 -1.031 -10.632 1.00 31.97 88 VAL A C 1
ATOM 644 O O . VAL A 1 88 ? -45.514 -0.747 -11.826 1.00 31.97 88 VAL A O 1
ATOM 647 N N . SER A 1 89 ? -46.415 -0.584 -9.785 1.00 32.84 89 SER A N 1
ATOM 648 C CA . SER A 1 89 ? -47.320 0.542 -10.032 1.00 32.84 89 SER A CA 1
ATOM 649 C C . SER A 1 89 ? -47.405 1.384 -8.758 1.00 32.84 89 SER A C 1
ATOM 651 O O . SER A 1 89 ? -48.460 1.473 -8.130 1.00 32.84 89 SER A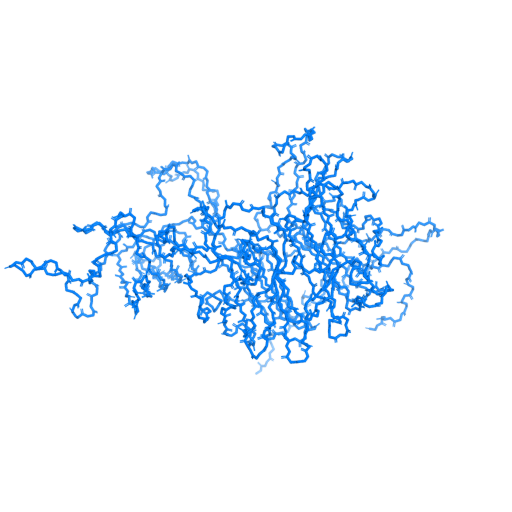 O 1
ATOM 653 N N . ALA A 1 90 ? -46.284 2.000 -8.394 1.00 29.19 90 ALA A N 1
ATOM 654 C CA . ALA A 1 90 ? -46.226 3.269 -7.676 1.00 29.19 90 ALA A CA 1
ATOM 655 C C . ALA A 1 90 ? -44.797 3.824 -7.802 1.00 29.19 90 ALA A C 1
ATOM 657 O O . ALA A 1 90 ? -43.947 3.528 -6.982 1.00 29.19 90 ALA A O 1
ATOM 658 N N . THR A 1 91 ? -44.552 4.565 -8.887 1.00 34.72 91 THR A N 1
ATOM 659 C CA . THR A 1 91 ? -43.558 5.655 -8.984 1.00 34.72 91 THR A CA 1
ATOM 660 C C . THR A 1 91 ? -42.254 5.505 -8.186 1.00 34.72 91 THR A C 1
ATOM 662 O O . THR A 1 91 ? -42.072 6.202 -7.196 1.00 34.72 91 THR A O 1
ATOM 665 N N . CYS A 1 92 ? -41.333 4.702 -8.714 1.00 29.27 92 CYS A N 1
ATOM 666 C CA . CYS A 1 92 ? -39.890 4.950 -8.677 1.00 29.27 92 CYS A CA 1
ATOM 667 C C . CYS A 1 92 ? -39.433 4.723 -10.122 1.00 29.27 92 CYS A C 1
ATOM 669 O O . CYS A 1 92 ? -39.692 3.657 -10.681 1.00 29.27 92 CYS A O 1
ATOM 671 N N . GLY A 1 93 ? -38.965 5.779 -10.785 1.00 32.19 93 GLY A N 1
ATOM 672 C CA . GLY A 1 93 ? -38.583 5.726 -12.190 1.00 32.19 93 GLY A CA 1
ATOM 673 C C . GLY A 1 93 ? -37.226 5.060 -12.328 1.00 32.19 93 GLY A C 1
ATOM 674 O O . GLY A 1 93 ? -36.270 5.515 -11.715 1.00 32.19 93 GLY A O 1
ATOM 675 N N . ASP A 1 94 ? -37.181 4.009 -13.141 1.00 37.66 94 ASP A N 1
ATOM 676 C CA . ASP A 1 94 ? -35.959 3.404 -13.658 1.00 37.66 94 ASP A CA 1
ATOM 677 C C . ASP A 1 94 ? -35.060 4.495 -14.253 1.00 37.66 94 ASP A C 1
ATOM 679 O O . ASP A 1 94 ? -35.540 5.212 -15.133 1.00 37.66 94 ASP A O 1
ATOM 683 N N . ASN A 1 95 ? -33.827 4.624 -13.749 1.00 30.48 95 ASN A N 1
ATOM 684 C CA . ASN A 1 95 ? -32.580 4.941 -14.462 1.00 30.48 95 ASN A CA 1
ATOM 685 C C . ASN A 1 95 ? -31.403 4.689 -13.490 1.00 30.48 95 ASN A C 1
ATOM 687 O O . ASN A 1 95 ? -31.330 5.338 -12.452 1.00 30.48 95 ASN A O 1
ATOM 691 N N . ASP A 1 96 ? -30.526 3.758 -13.870 1.00 29.81 96 ASP A N 1
ATOM 692 C CA . ASP A 1 96 ? -29.144 3.540 -13.407 1.00 29.81 96 ASP A CA 1
ATOM 693 C C . ASP A 1 96 ? -28.938 3.255 -11.905 1.00 29.81 96 ASP A C 1
ATOM 695 O O . ASP A 1 96 ? -28.662 4.128 -11.087 1.00 29.81 96 ASP A O 1
ATOM 699 N N . ASN A 1 97 ? -29.068 1.969 -11.559 1.00 30.62 97 ASN A N 1
ATOM 700 C CA . ASN A 1 97 ? -28.896 1.440 -10.209 1.00 30.62 97 ASN A CA 1
ATOM 701 C C . ASN A 1 97 ? -27.434 1.546 -9.749 1.00 30.62 97 ASN A C 1
ATOM 703 O O . ASN A 1 97 ? -26.567 0.834 -10.256 1.00 30.62 97 ASN A O 1
ATOM 707 N N . ALA A 1 98 ? -27.201 2.384 -8.742 1.00 31.17 98 ALA A N 1
ATOM 708 C CA . ALA A 1 98 ? -26.029 2.325 -7.882 1.00 31.17 98 ALA A CA 1
ATOM 709 C C . ALA A 1 98 ? -26.011 0.993 -7.109 1.00 31.17 98 ALA A C 1
ATOM 711 O O . ALA A 1 98 ? -27.040 0.551 -6.590 1.00 31.17 98 ALA A O 1
ATOM 712 N N . ILE A 1 99 ? -24.843 0.354 -7.053 1.00 34.03 99 ILE A N 1
ATOM 713 C CA . ILE A 1 99 ? -24.575 -0.827 -6.229 1.00 34.03 99 ILE A CA 1
ATOM 714 C C . ILE A 1 99 ? -23.849 -0.283 -4.988 1.00 34.03 99 ILE A C 1
ATOM 716 O O . ILE A 1 99 ? -22.817 0.365 -5.129 1.00 34.03 99 ILE A O 1
ATOM 720 N N . GLY A 1 100 ? -24.434 -0.442 -3.798 1.00 35.94 100 GLY A N 1
ATOM 721 C CA . GLY A 1 100 ? -23.954 0.188 -2.558 1.00 35.94 100 GLY A CA 1
ATOM 722 C C . GLY A 1 100 ? -25.122 0.745 -1.744 1.00 35.94 100 GLY A C 1
ATOM 723 O O . GLY A 1 100 ? -25.656 1.802 -2.060 1.00 35.94 100 GLY A O 1
ATOM 724 N N . LEU A 1 101 ? -25.574 -0.027 -0.751 1.00 39.09 101 LEU A N 1
ATOM 725 C CA . LEU A 1 101 ? -26.748 0.213 0.105 1.00 39.09 101 LEU A CA 1
ATOM 726 C C . LEU A 1 101 ? -28.009 0.666 -0.656 1.00 39.09 101 LEU A C 1
ATOM 728 O O . LEU A 1 101 ? -28.601 1.708 -0.371 1.00 39.09 101 LEU A O 1
ATOM 732 N N . SER A 1 102 ? -28.492 -0.158 -1.591 1.00 38.59 102 SER A N 1
ATOM 733 C CA . SER A 1 102 ? -29.845 0.034 -2.127 1.00 38.59 102 SER A CA 1
ATOM 734 C C . SER A 1 102 ? -30.891 -0.508 -1.144 1.00 38.59 102 SER A C 1
ATOM 736 O O . SER A 1 102 ? -31.287 -1.670 -1.172 1.00 38.59 102 SER A O 1
ATOM 738 N N . GLY A 1 103 ? -31.348 0.349 -0.233 1.00 43.47 103 GLY A N 1
ATOM 739 C CA . GLY A 1 103 ? -32.402 0.001 0.710 1.00 43.47 103 GLY A CA 1
ATOM 740 C C . GLY A 1 103 ? -32.949 1.207 1.461 1.00 43.47 103 GLY A C 1
ATOM 741 O O . GLY A 1 103 ? -32.363 2.286 1.463 1.00 43.47 103 GLY A O 1
ATOM 742 N N . SER A 1 104 ? -34.104 1.046 2.095 1.00 52.31 104 SER A N 1
ATOM 743 C CA . SER A 1 104 ? -34.710 2.088 2.927 1.00 52.31 104 SER A CA 1
ATOM 744 C C . SER A 1 104 ? -35.109 1.498 4.265 1.00 52.31 104 SER A C 1
ATOM 746 O O . SER A 1 104 ? -35.737 0.443 4.309 1.00 52.31 104 SER A O 1
ATOM 748 N N . PHE A 1 105 ? -34.781 2.185 5.357 1.00 57.41 105 PHE A N 1
ATOM 749 C CA . PHE A 1 105 ? -35.305 1.844 6.673 1.00 57.41 105 PHE A CA 1
ATOM 750 C C . PHE A 1 105 ? -36.436 2.813 7.017 1.00 57.41 105 PHE A C 1
ATOM 752 O O . PHE A 1 105 ? -36.199 3.981 7.345 1.00 57.41 105 PHE A O 1
ATOM 759 N N . ASP A 1 106 ? -37.677 2.340 6.926 1.00 65.38 106 ASP A N 1
ATOM 760 C CA . ASP A 1 106 ? -38.848 3.137 7.282 1.00 65.38 106 ASP A CA 1
ATOM 761 C C . ASP A 1 106 ? -38.986 3.180 8.807 1.00 65.38 106 ASP A C 1
ATOM 763 O O . ASP A 1 106 ? -39.543 2.282 9.442 1.00 65.38 106 ASP A O 1
ATOM 767 N N . ILE A 1 107 ? -38.452 4.242 9.413 1.00 64.31 107 ILE A N 1
ATOM 768 C CA . ILE A 1 107 ? -38.429 4.425 10.866 1.00 64.31 107 ILE A CA 1
ATOM 769 C C . ILE A 1 107 ? -39.857 4.634 11.389 1.00 64.31 107 ILE A C 1
ATOM 771 O O . ILE A 1 107 ? -40.475 5.681 11.194 1.00 64.31 107 ILE A O 1
ATOM 775 N N . SER A 1 108 ? -40.372 3.655 12.133 1.00 69.81 108 SER A N 1
ATOM 776 C CA . SER A 1 108 ? -41.663 3.761 12.827 1.00 69.81 108 SER A CA 1
ATOM 777 C C . SER A 1 108 ? -41.527 4.410 14.208 1.00 69.81 108 SER A C 1
ATOM 779 O O . SER A 1 108 ? -42.414 5.135 14.668 1.00 69.81 108 SER A O 1
ATOM 781 N N . SER A 1 109 ? -40.410 4.148 14.888 1.00 67.88 109 SER A N 1
ATOM 782 C CA . SER A 1 109 ? -40.067 4.701 16.196 1.00 67.88 109 SER A CA 1
ATOM 783 C C . SER A 1 109 ? -38.572 4.546 16.462 1.00 67.88 109 SER A C 1
ATOM 785 O O . SER A 1 109 ? -37.885 3.814 15.761 1.00 67.88 109 SER A O 1
ATOM 787 N N . GLY A 1 110 ? -38.047 5.232 17.472 1.00 70.88 110 GLY A N 1
ATOM 788 C CA . GLY A 1 110 ? -36.677 5.018 17.915 1.00 70.88 110 GLY A CA 1
ATOM 789 C C . GLY A 1 110 ? -36.143 6.145 18.774 1.00 70.88 110 GLY A C 1
ATOM 790 O O . GLY A 1 110 ? -36.843 7.120 19.058 1.00 70.88 110 GLY A O 1
ATOM 791 N N . THR A 1 111 ? -34.901 5.986 19.211 1.00 70.06 111 THR A N 1
ATOM 792 C CA . THR A 1 111 ? -34.198 6.968 20.030 1.00 70.06 111 THR A CA 1
ATOM 793 C C . THR A 1 111 ? -32.789 7.172 19.503 1.00 70.06 111 THR A C 1
ATOM 795 O O . THR A 1 111 ? -32.159 6.240 19.019 1.00 70.06 111 THR A O 1
ATOM 798 N N . ILE A 1 112 ? -32.304 8.402 19.615 1.00 67.62 112 ILE A N 1
ATOM 799 C CA . ILE A 1 112 ? -30.889 8.745 19.512 1.00 67.62 112 ILE A CA 1
ATOM 800 C C . ILE A 1 112 ? -30.529 9.335 20.863 1.00 67.62 112 ILE A C 1
ATOM 802 O O . ILE A 1 112 ? -31.292 10.124 21.417 1.00 67.62 112 ILE A O 1
ATOM 806 N N . LYS A 1 113 ? -29.383 8.954 21.397 1.00 70.38 113 LYS A N 1
ATOM 807 C CA . LYS A 1 113 ? -28.808 9.429 22.640 1.00 70.38 113 LYS A CA 1
ATOM 808 C C . LYS A 1 113 ? -27.411 9.938 22.345 1.00 70.38 113 LYS A C 1
ATOM 810 O O . LYS A 1 113 ? -26.538 9.168 21.973 1.00 70.38 113 LYS A O 1
ATOM 815 N N . ILE A 1 114 ? -27.191 11.218 22.597 1.00 67.56 114 ILE A N 1
ATOM 816 C CA . ILE A 1 114 ? -25.853 11.796 22.565 1.00 67.56 114 ILE A CA 1
ATOM 817 C C . ILE A 1 114 ? -25.168 11.437 23.891 1.00 67.56 114 ILE A C 1
ATOM 819 O O . ILE A 1 114 ? -25.651 11.804 24.966 1.00 67.56 114 ILE A O 1
ATOM 823 N N . THR A 1 115 ? -24.107 10.639 23.840 1.00 61.72 115 THR A N 1
ATOM 824 C CA . THR A 1 115 ? -23.398 10.115 25.019 1.00 61.72 115 THR A CA 1
ATOM 825 C C . THR A 1 115 ? -22.263 11.019 25.471 1.00 61.72 115 THR A C 1
ATOM 827 O O . THR A 1 115 ? -21.968 11.069 26.668 1.00 61.72 115 THR A O 1
ATOM 830 N N . ARG A 1 116 ? -21.673 11.772 24.544 1.00 57.41 116 ARG A N 1
ATOM 831 C CA . ARG A 1 116 ? -20.620 12.754 24.794 1.00 57.41 116 ARG A CA 1
ATOM 832 C C . ARG A 1 116 ? -20.788 13.911 23.823 1.00 57.41 116 ARG A C 1
ATOM 834 O O . ARG A 1 116 ? -21.201 13.700 22.695 1.00 57.41 116 ARG A O 1
ATOM 841 N N . VAL A 1 117 ? -20.469 15.121 24.265 1.00 56.53 117 VAL A N 1
ATOM 842 C CA . VAL A 1 117 ? -20.447 16.319 23.418 1.00 56.53 117 VAL A CA 1
ATOM 843 C C . VAL A 1 117 ? -19.099 16.995 23.623 1.00 56.53 117 VAL A C 1
ATOM 845 O O . VAL A 1 117 ? -18.733 17.284 24.766 1.00 56.53 117 VAL A O 1
ATOM 848 N N . SER A 1 118 ? -18.355 17.195 22.540 1.00 59.78 118 SER A N 1
ATOM 849 C CA . SER A 1 118 ? -17.281 18.184 22.447 1.00 59.78 118 SER A CA 1
ATOM 850 C C . SER A 1 118 ? -17.804 19.440 21.743 1.00 59.78 118 SER A C 1
ATOM 852 O O . SER A 1 118 ? -18.985 19.523 21.401 1.00 59.78 118 SER A O 1
ATOM 854 N N . ASP A 1 119 ? -16.939 20.432 21.545 1.00 48.09 119 ASP A N 1
ATOM 855 C CA . ASP A 1 119 ? -17.322 21.681 20.881 1.00 48.09 119 ASP A CA 1
ATOM 856 C C . ASP A 1 119 ? -17.767 21.462 19.413 1.00 48.09 119 ASP A C 1
ATOM 858 O O . ASP A 1 119 ? -18.533 22.269 18.883 1.00 48.09 119 ASP A O 1
ATOM 862 N N . GLU A 1 120 ? -17.370 20.342 18.792 1.00 47.78 120 GLU A N 1
ATOM 863 C CA . GLU A 1 120 ? -17.542 20.061 17.354 1.00 47.78 120 GLU A CA 1
ATOM 864 C C . GLU A 1 120 ? -18.220 18.711 17.056 1.00 47.78 120 GLU A C 1
ATOM 866 O O . GLU A 1 120 ? -18.889 18.569 16.032 1.00 47.78 120 GLU A O 1
ATOM 871 N N . VAL A 1 121 ? -18.107 17.731 17.962 1.00 56.03 121 VAL A N 1
ATOM 872 C CA . VAL A 1 121 ? -18.549 16.351 17.723 1.00 56.03 121 VAL A CA 1
ATOM 873 C C . VAL A 1 121 ? -19.347 15.815 18.906 1.00 56.03 121 VAL A C 1
ATOM 875 O O . VAL A 1 121 ? -18.946 15.934 20.067 1.00 56.03 121 VAL A O 1
ATOM 878 N N . GLY A 1 122 ? -20.489 15.194 18.619 1.00 61.62 122 GLY A N 1
ATOM 879 C CA . GLY A 1 122 ? -21.252 14.435 19.604 1.00 61.62 122 GLY A CA 1
ATOM 880 C C . GLY A 1 122 ? -21.127 12.937 19.363 1.00 61.62 122 GLY A C 1
ATOM 881 O O . GLY A 1 122 ? -21.487 12.483 18.285 1.00 61.62 122 GLY A O 1
ATOM 882 N N . ASP A 1 123 ? -20.697 12.151 20.349 1.00 65.69 123 ASP A N 1
ATOM 883 C CA . ASP A 1 123 ? -20.845 10.694 20.259 1.00 65.69 123 ASP A CA 1
ATOM 884 C C . ASP A 1 123 ? -22.339 10.360 20.386 1.00 65.69 123 ASP A C 1
ATOM 886 O O . ASP A 1 123 ? -23.019 10.855 21.293 1.00 65.69 123 ASP A O 1
ATOM 890 N N . VAL A 1 124 ? -22.865 9.533 19.487 1.00 71.94 124 VAL A N 1
ATOM 891 C CA . VAL A 1 124 ? -24.266 9.106 19.460 1.00 71.94 124 VAL A CA 1
ATOM 892 C C . VAL A 1 124 ? -24.379 7.601 19.643 1.00 71.94 124 VAL A C 1
ATOM 894 O O . VAL A 1 124 ? -23.546 6.837 19.177 1.00 71.94 124 VAL A O 1
ATOM 897 N N . LEU A 1 125 ? -25.441 7.181 20.320 1.00 74.75 125 LEU A N 1
ATOM 898 C CA . LEU A 1 125 ? -25.956 5.817 20.346 1.00 74.75 125 LEU A CA 1
ATOM 899 C C . LEU A 1 125 ? -27.439 5.889 20.018 1.00 74.75 125 LEU A C 1
ATOM 901 O O . LEU A 1 125 ? -28.130 6.756 20.547 1.00 74.75 125 LEU A O 1
ATOM 905 N N . GLY A 1 126 ? -27.971 4.986 19.219 1.00 79.38 126 GLY A N 1
ATOM 906 C CA . GLY A 1 126 ? -29.381 4.992 18.890 1.00 79.38 126 GLY A CA 1
ATOM 907 C C . GLY A 1 126 ? -29.937 3.617 18.598 1.00 79.38 126 GLY A C 1
ATOM 908 O O . GLY A 1 126 ? -29.222 2.630 18.450 1.00 79.38 126 GLY A O 1
ATOM 909 N N . SER A 1 127 ? -31.260 3.567 18.560 1.00 79.44 127 SER A N 1
ATOM 910 C CA . SER A 1 127 ? -31.991 2.419 18.059 1.00 79.44 127 SER A CA 1
ATOM 911 C C . SER A 1 127 ? -33.248 2.894 17.345 1.00 79.44 127 SER A C 1
ATOM 913 O O . SER A 1 127 ? -34.066 3.582 17.966 1.00 79.44 127 SER A O 1
ATOM 915 N N . PHE A 1 128 ? -33.442 2.504 16.094 1.00 78.81 128 PHE A N 1
ATOM 916 C CA . PHE A 1 128 ? -34.706 2.638 15.385 1.00 78.81 128 PHE A CA 1
ATOM 917 C C . PHE A 1 128 ? -35.430 1.298 15.326 1.00 78.81 128 PHE A C 1
ATOM 919 O O . PHE A 1 128 ? -34.817 0.238 15.321 1.00 78.81 128 PHE A O 1
ATOM 926 N N . THR A 1 129 ? -36.753 1.353 15.276 1.00 76.25 129 THR A N 1
ATOM 927 C CA . THR A 1 129 ? -37.618 0.229 14.944 1.00 76.25 129 THR A CA 1
ATOM 928 C C . THR A 1 129 ? -38.429 0.618 13.717 1.00 76.25 129 THR A C 1
ATOM 930 O O . THR A 1 129 ? -38.998 1.714 13.677 1.00 76.25 129 THR A O 1
ATOM 933 N N . GLY A 1 130 ? -38.504 -0.245 12.716 1.00 76.31 130 GLY A N 1
ATOM 934 C CA . GLY A 1 130 ? -39.072 0.091 11.417 1.00 76.31 130 GLY A CA 1
ATOM 935 C C . GLY A 1 130 ? -39.284 -1.123 10.528 1.00 76.31 130 GLY A C 1
ATOM 936 O O . GLY A 1 130 ? -39.311 -2.246 11.024 1.00 76.31 130 GLY A O 1
ATOM 937 N N . ASP A 1 131 ? -39.465 -0.867 9.236 1.00 70.25 131 ASP A N 1
ATOM 938 C CA . ASP A 1 131 ? -39.364 -1.894 8.198 1.00 70.25 131 ASP A CA 1
ATOM 939 C C . ASP A 1 131 ? -38.076 -1.651 7.406 1.00 70.25 131 ASP A C 1
ATOM 941 O O . ASP A 1 131 ? -37.906 -0.591 6.793 1.00 70.25 131 ASP A O 1
ATOM 945 N N . ALA A 1 132 ? -37.177 -2.628 7.411 1.00 59.72 132 ALA A N 1
ATOM 946 C CA . ALA A 1 132 ? -36.018 -2.650 6.543 1.00 59.72 132 ALA A CA 1
ATOM 947 C C . ALA A 1 132 ? -36.447 -3.164 5.162 1.00 59.72 132 ALA A C 1
ATOM 949 O O . ALA A 1 132 ? -36.861 -4.310 4.986 1.00 59.72 132 ALA A O 1
ATOM 950 N N . CYS A 1 133 ? -36.354 -2.310 4.149 1.00 56.88 133 CYS A N 1
ATOM 951 C CA . CYS A 1 133 ? -36.448 -2.730 2.759 1.00 56.88 133 CYS A CA 1
ATOM 952 C C . CYS A 1 133 ? -35.032 -2.979 2.250 1.00 56.88 133 CYS A C 1
ATOM 954 O O . CYS A 1 133 ? -34.339 -2.021 1.920 1.00 56.88 133 CYS A O 1
ATOM 956 N N . TYR A 1 134 ? -34.639 -4.253 2.162 1.00 51.72 134 TYR A N 1
ATOM 957 C CA . TYR A 1 134 ? -33.371 -4.701 1.563 1.00 51.72 134 TYR A CA 1
ATOM 958 C C . TYR A 1 134 ? -32.096 -4.354 2.354 1.00 51.72 134 TYR A C 1
ATOM 960 O O . TYR A 1 134 ? -31.002 -4.461 1.811 1.00 51.72 134 TYR A O 1
ATOM 968 N N . LEU A 1 135 ? -32.226 -3.989 3.634 1.00 52.97 135 LEU A N 1
ATOM 969 C CA . LEU A 1 135 ? -31.097 -3.759 4.540 1.00 52.97 135 LEU A CA 1
ATOM 970 C C . LEU A 1 135 ? -31.044 -4.885 5.586 1.00 52.97 135 LEU A C 1
ATOM 972 O O . LEU A 1 135 ? -32.051 -5.136 6.238 1.00 52.97 135 LEU A O 1
ATOM 976 N N . ASP A 1 136 ? -29.914 -5.574 5.728 1.00 54.44 136 ASP A N 1
ATOM 977 C CA . ASP A 1 136 ? -29.671 -6.614 6.746 1.00 54.44 136 ASP A CA 1
ATOM 978 C C . ASP A 1 136 ? -28.249 -6.481 7.291 1.00 54.44 136 ASP A C 1
ATOM 980 O O . ASP A 1 136 ? -27.359 -6.068 6.548 1.00 54.44 136 ASP A O 1
ATOM 984 N N . GLY A 1 137 ? -28.041 -6.899 8.536 1.00 61.84 137 GLY A N 1
ATOM 985 C CA . GLY A 1 137 ? -26.721 -7.006 9.145 1.00 61.84 137 GLY A CA 1
ATOM 986 C C . GLY A 1 137 ? -26.097 -5.670 9.533 1.00 61.84 137 GLY A C 1
ATOM 987 O O . GLY A 1 137 ? -26.795 -4.683 9.791 1.00 61.84 137 GLY A O 1
ATOM 988 N N . ASP A 1 138 ? -24.772 -5.676 9.638 1.00 57.81 138 ASP A N 1
ATOM 989 C CA . ASP A 1 138 ? -24.006 -4.505 10.040 1.00 57.81 138 ASP A CA 1
ATOM 990 C C . ASP A 1 138 ? -24.014 -3.438 8.940 1.00 57.81 138 ASP A C 1
ATOM 992 O O . ASP A 1 138 ? -23.991 -3.756 7.750 1.00 57.81 138 ASP A O 1
ATOM 996 N N . PHE A 1 139 ? -24.061 -2.168 9.337 1.00 60.41 139 PHE A N 1
ATOM 997 C CA . PHE A 1 139 ? -24.064 -1.024 8.434 1.00 60.41 139 PHE A CA 1
ATOM 998 C C . PHE A 1 139 ? -23.196 0.118 8.957 1.00 60.41 139 PHE A C 1
ATOM 1000 O O . PHE A 1 139 ? -23.007 0.262 10.162 1.00 60.41 139 PHE A O 1
ATOM 1007 N N . THR A 1 140 ? -22.746 0.977 8.045 1.00 56.41 140 THR A N 1
ATOM 1008 C CA . THR A 1 140 ? -22.041 2.232 8.298 1.00 56.41 140 THR A CA 1
ATOM 1009 C C . THR A 1 140 ? -22.604 3.232 7.312 1.00 56.41 140 THR A C 1
ATOM 1011 O O . THR A 1 140 ? -22.753 2.929 6.132 1.00 56.41 140 THR A O 1
ATOM 1014 N N . ALA A 1 141 ? -22.997 4.405 7.786 1.00 61.25 141 ALA A N 1
ATOM 1015 C CA . ALA A 1 141 ? -23.672 5.392 6.966 1.00 61.25 141 ALA A CA 1
ATOM 1016 C C . ALA A 1 141 ? -23.324 6.807 7.412 1.00 61.25 141 ALA A C 1
ATOM 1018 O O . ALA A 1 141 ? -23.347 7.117 8.605 1.00 61.25 141 ALA A O 1
ATOM 1019 N N . VAL A 1 142 ? -23.109 7.688 6.434 1.00 55.97 142 VAL A N 1
ATOM 1020 C CA . VAL A 1 142 ? -23.184 9.136 6.637 1.00 55.97 142 VAL A CA 1
ATOM 1021 C C . VAL A 1 142 ? -24.611 9.588 6.334 1.00 55.97 142 VAL A C 1
ATOM 1023 O O . VAL A 1 142 ? -25.102 9.515 5.212 1.00 55.97 142 VAL A O 1
ATOM 1026 N N . MET A 1 143 ? -25.317 10.028 7.365 1.00 59.78 143 MET A N 1
ATOM 1027 C CA . MET A 1 143 ? -26.698 10.472 7.309 1.00 59.78 143 MET A CA 1
ATOM 1028 C C . MET A 1 143 ? -26.756 11.994 7.354 1.00 59.78 143 MET A C 1
ATOM 1030 O O . MET A 1 143 ? -26.381 12.614 8.350 1.00 59.78 143 MET A O 1
ATOM 1034 N N . TYR A 1 144 ? -27.352 12.597 6.333 1.00 53.69 144 TYR A N 1
ATOM 1035 C CA . TYR A 1 144 ? -27.798 13.982 6.412 1.00 53.69 144 TYR A CA 1
ATOM 1036 C C . TYR A 1 144 ? -29.059 14.064 7.273 1.00 53.69 144 TYR A C 1
ATOM 1038 O O . TYR A 1 144 ? -30.141 13.618 6.887 1.00 53.69 144 TYR A O 1
ATOM 1046 N N . THR A 1 145 ? -28.941 14.652 8.459 1.00 55.31 145 THR A N 1
ATOM 1047 C CA . THR A 1 145 ? -30.097 14.935 9.308 1.00 55.31 145 THR A CA 1
ATOM 1048 C C . THR A 1 145 ? -30.693 16.282 8.949 1.00 55.31 145 THR A C 1
ATOM 1050 O O . THR A 1 145 ? -30.040 17.319 9.032 1.00 55.31 145 THR A O 1
ATOM 1053 N N . TYR A 1 146 ? -31.967 16.261 8.558 1.00 47.78 146 TYR A N 1
ATOM 1054 C CA . TYR A 1 146 ? -32.761 17.463 8.341 1.00 47.78 146 TYR A CA 1
ATOM 1055 C C . TYR A 1 146 ? -33.889 17.491 9.371 1.00 47.78 146 TYR A C 1
ATOM 1057 O O . TYR A 1 146 ? -34.947 16.880 9.189 1.00 47.78 146 TYR A O 1
ATOM 1065 N N . ALA A 1 147 ? -33.675 18.173 10.496 1.00 49.69 147 ALA A N 1
ATOM 1066 C CA . ALA A 1 147 ? -34.732 18.339 11.484 1.00 49.69 147 ALA A CA 1
ATOM 1067 C C . ALA A 1 147 ? -35.535 19.606 11.165 1.00 49.69 147 ALA A C 1
ATOM 1069 O O . ALA A 1 147 ? -35.088 20.721 11.426 1.00 49.69 147 ALA A O 1
ATOM 1070 N N . ASN A 1 148 ? -36.765 19.423 10.667 1.00 42.09 148 ASN A N 1
ATOM 1071 C CA . ASN A 1 148 ? -37.786 20.468 10.468 1.00 42.09 148 ASN A CA 1
ATOM 1072 C C . ASN A 1 148 ? -38.337 21.006 11.813 1.00 42.09 148 ASN A C 1
ATOM 1074 O O . ASN A 1 148 ? -39.545 21.059 12.060 1.00 42.09 148 ASN A O 1
ATOM 1078 N N . LEU A 1 149 ? -37.448 21.355 12.738 1.00 42.41 149 LEU A N 1
ATOM 1079 C CA . LEU A 1 149 ? -37.778 22.113 13.937 1.00 42.41 149 LEU A CA 1
ATOM 1080 C C . LEU A 1 149 ? -37.590 23.604 13.645 1.00 42.41 149 LEU A C 1
ATOM 1082 O O . LEU A 1 149 ? -36.971 23.983 12.662 1.00 42.41 149 LEU A O 1
ATOM 1086 N N . VAL A 1 150 ? -38.128 24.462 14.513 1.00 43.09 150 VAL A N 1
ATOM 1087 C CA . VAL A 1 150 ? -38.259 25.929 14.345 1.00 43.09 150 VAL A CA 1
ATOM 1088 C C . VAL A 1 150 ? -36.923 26.669 14.071 1.00 43.09 150 VAL A C 1
ATOM 1090 O O . VAL A 1 150 ? -36.949 27.871 13.834 1.00 43.09 150 VAL A O 1
ATOM 1093 N N . ASN A 1 151 ? -35.784 25.966 14.055 1.00 43.81 151 ASN A N 1
ATOM 1094 C CA . ASN A 1 151 ? -34.437 26.491 13.837 1.00 43.81 151 ASN A CA 1
ATOM 1095 C C . ASN A 1 151 ? -33.592 25.699 12.806 1.00 43.81 151 ASN A C 1
ATOM 1097 O O . ASN A 1 151 ? -32.377 25.793 12.910 1.00 43.81 151 ASN A O 1
ATOM 1101 N N . ASP A 1 152 ? -34.186 24.931 11.877 1.00 49.56 152 ASP A N 1
ATOM 1102 C CA . ASP A 1 152 ? -33.492 24.237 10.765 1.00 49.56 152 ASP A CA 1
ATOM 1103 C C . ASP A 1 152 ? -32.121 23.653 11.162 1.00 49.56 152 ASP A C 1
ATOM 1105 O O . ASP A 1 152 ? -31.072 24.208 10.841 1.00 49.56 152 ASP A O 1
ATOM 1109 N N . PHE A 1 153 ? -32.120 22.544 11.908 1.00 47.69 153 PHE A N 1
ATOM 1110 C CA . PHE A 1 153 ? -30.870 21.822 12.143 1.00 47.69 153 PHE A CA 1
ATOM 1111 C C . PHE A 1 153 ? -30.570 20.971 10.912 1.00 47.69 153 PHE A C 1
ATOM 1113 O O . PHE A 1 153 ? -31.292 20.003 10.639 1.00 47.69 153 PHE A O 1
ATOM 1120 N N . THR A 1 154 ? -29.523 21.359 10.192 1.00 55.62 154 THR A N 1
ATOM 1121 C CA . THR A 1 154 ? -28.770 20.486 9.299 1.00 55.62 154 THR A CA 1
ATOM 1122 C C . THR A 1 154 ? -27.553 19.966 10.059 1.00 55.62 154 THR A C 1
ATOM 1124 O O . THR A 1 154 ? -26.947 20.676 10.862 1.00 55.62 154 THR A O 1
ATOM 1127 N N . GLY A 1 155 ? -27.237 18.691 9.883 1.00 55.84 155 GLY A N 1
ATOM 1128 C CA . GLY A 1 155 ? -26.053 18.075 10.469 1.00 55.84 155 GLY A CA 1
ATOM 1129 C C . GLY A 1 155 ? -25.800 16.723 9.832 1.00 55.84 155 GLY A C 1
ATOM 1130 O O . GLY A 1 155 ? -26.750 16.046 9.433 1.00 55.84 155 GLY A O 1
ATOM 1131 N N . GLU A 1 156 ? -24.539 16.337 9.734 1.00 59.53 156 GLU A N 1
ATOM 1132 C CA . GLU A 1 156 ? -24.132 15.030 9.222 1.00 59.53 156 GLU A CA 1
ATOM 1133 C C . GLU A 1 156 ? -23.907 14.089 10.410 1.00 59.53 156 GLU A C 1
ATOM 1135 O O . GLU A 1 156 ? -23.310 14.471 11.414 1.00 59.53 156 GLU A O 1
ATOM 1140 N N . MET A 1 157 ? -24.415 12.862 10.344 1.00 63.84 157 MET A N 1
ATOM 1141 C CA . MET A 1 157 ? -24.107 11.816 11.320 1.00 63.84 157 MET A CA 1
ATOM 1142 C C . MET A 1 157 ? -23.378 10.695 10.611 1.00 63.84 157 MET A C 1
ATOM 1144 O O . MET A 1 157 ? -23.936 10.130 9.686 1.00 63.84 157 MET A O 1
ATOM 1148 N N . ALA A 1 158 ? -22.191 10.329 11.065 1.00 63.38 158 ALA A N 1
ATOM 1149 C CA . ALA A 1 158 ? -21.555 9.089 10.657 1.00 63.38 158 ALA A CA 1
ATOM 1150 C C . ALA A 1 158 ? -21.857 8.040 11.725 1.00 63.38 158 ALA A C 1
ATOM 1152 O O . ALA A 1 158 ? -21.453 8.200 12.878 1.00 63.38 158 ALA A O 1
ATOM 1153 N N . VAL A 1 159 ? -22.625 7.016 11.376 1.00 64.38 159 VAL A N 1
ATOM 1154 C CA . VAL A 1 159 ? -23.058 5.974 12.309 1.00 64.38 159 VAL A CA 1
ATOM 1155 C C . VAL A 1 159 ? -22.738 4.602 11.754 1.00 64.38 159 VAL A C 1
ATOM 1157 O O . VAL A 1 159 ? -22.913 4.381 10.563 1.00 64.38 159 VAL A O 1
ATOM 1160 N N . SER A 1 160 ? -22.312 3.695 12.619 1.00 62.38 160 SER A N 1
ATOM 1161 C CA . SER A 1 160 ? -22.233 2.266 12.358 1.00 62.38 160 SER A CA 1
ATOM 1162 C C . SER A 1 160 ? -23.182 1.512 13.284 1.00 62.38 160 SER A C 1
ATOM 1164 O O . SER A 1 160 ? -23.529 1.994 14.364 1.00 62.38 160 SER A O 1
ATOM 1166 N N . GLY A 1 161 ? -23.675 0.354 12.875 1.00 70.50 161 GLY A N 1
ATOM 1167 C CA . GLY A 1 161 ? -24.687 -0.362 13.633 1.00 70.50 161 GLY A CA 1
ATOM 1168 C C . GLY A 1 161 ? -25.057 -1.708 13.043 1.00 70.50 161 GLY A C 1
ATOM 1169 O O . GLY A 1 161 ? -24.444 -2.141 12.088 1.00 70.50 161 GLY A O 1
ATOM 1170 N N . GLU A 1 162 ? -26.092 -2.327 13.598 1.00 75.94 162 GLU A N 1
ATOM 1171 C CA . GLU A 1 162 ? -26.648 -3.616 13.182 1.00 75.94 162 GLU A CA 1
ATOM 1172 C C . GLU A 1 162 ? -28.147 -3.447 12.904 1.00 75.94 162 GLU A C 1
ATOM 1174 O O . GLU A 1 162 ? -28.866 -2.785 13.668 1.00 75.94 162 GLU A O 1
ATOM 1179 N N . ILE A 1 163 ? -28.631 -4.062 11.827 1.00 74.00 163 ILE A N 1
ATOM 1180 C CA . ILE A 1 163 ? -30.051 -4.225 11.523 1.00 74.00 163 ILE A CA 1
ATOM 1181 C C . ILE A 1 163 ? -30.446 -5.671 11.803 1.00 74.00 163 ILE A C 1
ATOM 1183 O O . ILE A 1 163 ? -29.962 -6.606 11.179 1.00 74.00 163 ILE A O 1
ATOM 1187 N N . VAL A 1 164 ? -31.388 -5.843 12.725 1.00 79.75 164 VAL A N 1
ATOM 1188 C CA . VAL A 1 164 ? -31.948 -7.136 13.110 1.00 79.75 164 VAL A CA 1
ATOM 1189 C C . VAL A 1 164 ? -33.381 -7.223 12.611 1.00 79.75 164 VAL A C 1
ATOM 1191 O O . VAL A 1 164 ? -34.254 -6.494 13.097 1.00 79.75 164 VAL A O 1
ATOM 1194 N N . TYR A 1 165 ? -33.645 -8.151 11.691 1.00 79.00 165 TYR A N 1
ATOM 1195 C CA . TYR A 1 165 ? -35.008 -8.428 11.243 1.00 79.00 165 TYR A CA 1
ATOM 1196 C C . TYR A 1 165 ? -35.887 -8.949 12.377 1.00 79.00 165 TYR A C 1
ATOM 1198 O O . TYR A 1 165 ? -35.536 -9.874 13.121 1.00 79.00 165 TYR A O 1
ATOM 1206 N N . GLY A 1 166 ? -37.078 -8.375 12.480 1.00 78.50 166 GLY A N 1
ATOM 1207 C CA . GLY A 1 166 ? -38.095 -8.869 13.382 1.00 78.50 166 GLY A CA 1
ATOM 1208 C C . GLY A 1 166 ? -38.872 -10.058 12.803 1.00 78.50 166 GLY A C 1
ATOM 1209 O O . GLY A 1 166 ? -38.631 -10.562 11.709 1.00 78.50 166 GLY A O 1
ATOM 1210 N N . ASP A 1 167 ? -39.839 -10.558 13.575 1.00 79.19 167 ASP A N 1
ATOM 1211 C CA . ASP A 1 167 ? -40.816 -11.542 13.100 1.00 79.19 167 ASP A CA 1
ATOM 1212 C C . ASP A 1 167 ? -41.566 -11.003 11.860 1.00 79.19 167 ASP A C 1
ATOM 1214 O O . ASP A 1 167 ? -42.349 -10.061 12.010 1.00 79.19 167 ASP A O 1
ATOM 1218 N N . PRO A 1 168 ? -41.448 -11.630 10.675 1.00 73.81 168 PRO A N 1
ATOM 1219 C CA . PRO A 1 168 ? -42.048 -11.127 9.435 1.00 73.81 168 PRO A CA 1
ATOM 1220 C C . PRO A 1 168 ? -43.588 -11.110 9.455 1.00 73.81 168 PRO A C 1
ATOM 1222 O O . PRO A 1 168 ? -44.233 -10.650 8.513 1.00 73.81 168 PRO A O 1
ATOM 1225 N N . THR A 1 169 ? -44.219 -11.656 10.499 1.00 75.81 169 THR A N 1
ATOM 1226 C CA . THR A 1 169 ? -45.672 -11.595 10.704 1.00 75.81 169 THR A CA 1
ATOM 1227 C C . THR A 1 169 ? -46.138 -10.349 11.461 1.00 75.81 169 THR A C 1
ATOM 1229 O O . THR A 1 169 ? -47.348 -10.111 11.554 1.00 75.81 169 THR A O 1
ATOM 1232 N N . VAL A 1 170 ? -45.211 -9.548 11.986 1.00 74.44 170 VAL A N 1
ATOM 1233 C CA . VAL A 1 170 ? -45.475 -8.299 12.701 1.00 74.44 170 VAL A CA 1
ATOM 1234 C C . VAL A 1 170 ? -44.878 -7.156 11.887 1.00 74.44 170 VAL A C 1
ATOM 1236 O O . VAL A 1 170 ? -43.686 -7.130 11.643 1.00 74.44 170 VAL A O 1
ATOM 1239 N N . LEU A 1 171 ? -45.718 -6.214 11.463 1.00 71.69 171 LEU A N 1
ATOM 1240 C CA . LEU A 1 171 ? -45.267 -5.016 10.747 1.00 71.69 171 LEU A CA 1
ATOM 1241 C C . LEU A 1 171 ? -44.423 -4.118 11.665 1.00 71.69 171 LEU A C 1
ATOM 1243 O O . LEU A 1 171 ? -44.780 -3.964 12.838 1.00 71.69 171 LEU A O 1
ATOM 1247 N N . HIS A 1 172 ? -43.404 -3.465 11.105 1.00 69.12 172 HIS A N 1
ATOM 1248 C CA . HIS A 1 172 ? -42.541 -2.476 11.750 1.00 69.12 172 HIS A CA 1
ATOM 1249 C C . HIS A 1 172 ? -41.799 -3.004 12.975 1.00 69.12 172 HIS A C 1
ATOM 1251 O O . HIS A 1 172 ? -41.908 -2.430 14.063 1.00 69.12 172 HIS A O 1
ATOM 1257 N N . ASN A 1 173 ? -41.111 -4.132 12.848 1.00 81.50 173 ASN A N 1
ATOM 1258 C CA . ASN A 1 173 ? -40.399 -4.732 13.972 1.00 81.50 173 ASN A CA 1
ATOM 1259 C C . ASN A 1 173 ? -38.922 -5.022 13.711 1.00 81.50 173 ASN A C 1
ATOM 1261 O O . ASN A 1 173 ? -38.271 -5.574 14.603 1.00 81.50 173 ASN A O 1
ATOM 1265 N N . ASP A 1 174 ? -38.398 -4.609 12.562 1.00 80.50 174 ASP A N 1
ATOM 1266 C CA . ASP A 1 174 ? -36.963 -4.615 12.324 1.00 80.50 174 ASP A CA 1
ATOM 1267 C C . ASP A 1 174 ? -36.337 -3.572 13.238 1.00 80.50 174 ASP A C 1
ATOM 1269 O O . ASP A 1 174 ? -36.915 -2.507 13.474 1.00 80.50 174 ASP A O 1
ATOM 1273 N N . THR A 1 175 ? -35.188 -3.891 13.819 1.00 81.19 175 THR A N 1
ATOM 1274 C CA . THR A 1 175 ? -34.502 -3.015 14.766 1.00 81.19 175 THR A CA 1
ATOM 1275 C C . THR A 1 175 ? -33.138 -2.659 14.218 1.00 81.19 175 THR A C 1
ATOM 1277 O O . THR A 1 175 ? -32.336 -3.540 13.966 1.00 81.19 175 THR A O 1
ATOM 1280 N N . MET A 1 176 ? -32.871 -1.369 14.071 1.00 77.50 176 MET A N 1
ATOM 1281 C CA . MET A 1 176 ? -31.565 -0.836 13.712 1.00 77.50 176 MET A CA 1
ATOM 1282 C C . MET A 1 176 ? -30.933 -0.260 14.973 1.00 77.50 176 MET A C 1
ATOM 1284 O O . MET A 1 176 ? -31.408 0.760 15.462 1.00 77.50 176 MET A O 1
ATOM 1288 N N . THR A 1 177 ? -29.899 -0.882 15.524 1.00 79.12 177 THR A N 1
ATOM 1289 C CA . THR A 1 177 ? -29.100 -0.313 16.622 1.00 79.12 177 THR A CA 1
ATOM 1290 C C . THR A 1 177 ? -27.825 0.279 16.072 1.00 79.12 177 THR A C 1
ATOM 1292 O O . THR A 1 177 ? -27.207 -0.348 15.231 1.00 79.12 177 THR A O 1
ATOM 1295 N N . PHE A 1 178 ? -27.419 1.456 16.536 1.00 76.12 178 PHE A N 1
ATOM 1296 C CA . PHE A 1 178 ? -26.238 2.127 16.002 1.00 76.12 178 PHE A CA 1
ATOM 1297 C C . PHE A 1 178 ? -25.502 2.963 17.038 1.00 76.12 178 PHE A C 1
ATOM 1299 O O . PHE A 1 178 ? -26.056 3.381 18.057 1.00 76.12 178 PHE A O 1
ATOM 1306 N N . SER A 1 179 ? -24.247 3.236 16.736 1.00 72.06 179 SER A N 1
ATOM 1307 C CA . SER A 1 179 ? -23.338 4.130 17.429 1.00 72.06 179 SER A CA 1
ATOM 1308 C C . SER A 1 179 ? -22.600 4.982 16.409 1.00 72.06 179 SER A C 1
ATOM 1310 O O . SER A 1 179 ? -22.542 4.643 15.237 1.00 72.06 179 SER A O 1
ATOM 1312 N N . GLY A 1 180 ? -22.047 6.114 16.816 1.00 73.12 180 GLY A N 1
ATOM 1313 C CA . GLY A 1 180 ? -21.237 6.907 15.903 1.00 73.12 180 GLY A CA 1
ATOM 1314 C C . GLY A 1 180 ? -21.038 8.323 16.382 1.00 73.12 180 GLY A C 1
ATOM 1315 O O . GLY A 1 180 ? -21.043 8.590 17.585 1.00 73.12 180 GLY A O 1
ATOM 1316 N N . LYS A 1 181 ? -20.888 9.241 15.433 1.00 67.62 181 LYS A N 1
ATOM 1317 C CA . LYS A 1 181 ? -20.612 10.650 15.689 1.00 67.62 181 LYS A CA 1
ATOM 1318 C C . LYS A 1 181 ? -21.570 11.538 14.902 1.00 67.62 181 LYS A C 1
ATOM 1320 O O . LYS A 1 181 ? -21.843 11.296 13.731 1.00 67.62 181 LYS A O 1
ATOM 1325 N N . VAL A 1 182 ? -22.095 12.571 15.555 1.00 67.19 182 VAL A N 1
ATOM 1326 C CA . VAL A 1 182 ? -22.837 13.661 14.914 1.00 67.19 182 VAL A CA 1
ATOM 1327 C C . VAL A 1 182 ? -21.951 14.892 14.805 1.00 67.19 182 VAL A C 1
ATOM 1329 O O . VAL A 1 182 ? -21.338 15.316 15.787 1.00 67.19 182 VAL A O 1
ATOM 1332 N N . TYR A 1 183 ? -21.942 15.468 13.611 1.00 60.22 183 TYR A N 1
ATOM 1333 C CA . TYR A 1 183 ? -21.217 16.666 13.230 1.00 60.22 183 TYR A CA 1
ATOM 1334 C C . TYR A 1 183 ? -22.201 17.805 13.003 1.00 60.22 183 TYR A C 1
ATOM 1336 O O . TYR A 1 183 ? -23.284 17.640 12.431 1.00 60.22 183 TYR A O 1
ATOM 1344 N N . ARG A 1 184 ? -21.836 18.987 13.489 1.00 57.19 184 ARG A N 1
ATOM 1345 C CA . ARG A 1 184 ? -22.650 20.186 13.325 1.00 57.19 184 ARG A CA 1
ATOM 1346 C C . ARG A 1 184 ? -22.339 20.841 11.980 1.00 57.19 184 ARG A C 1
ATOM 1348 O O . ARG A 1 184 ? -21.232 21.326 11.790 1.00 57.19 184 ARG A O 1
ATOM 1355 N N . ASP A 1 185 ? -23.340 20.966 11.113 1.00 53.75 185 ASP A N 1
ATOM 1356 C CA . ASP A 1 185 ? -23.229 21.808 9.920 1.00 53.75 185 ASP A CA 1
ATOM 1357 C C . ASP A 1 185 ? -23.261 23.288 10.351 1.00 53.75 185 ASP A C 1
ATOM 1359 O O . ASP A 1 185 ? -24.225 23.772 10.956 1.00 53.75 185 ASP A O 1
ATOM 1363 N N . THR A 1 186 ? -22.166 24.010 10.113 1.00 53.09 186 THR A N 1
ATOM 1364 C CA . THR A 1 186 ? -22.048 25.444 10.427 1.00 53.09 186 THR A CA 1
ATOM 1365 C C . THR A 1 186 ? -22.188 26.337 9.194 1.00 53.09 186 THR A C 1
ATOM 1367 O O . THR A 1 186 ? -21.922 27.537 9.296 1.00 53.09 186 THR A O 1
ATOM 1370 N N . GLY A 1 187 ? -22.675 25.796 8.066 1.00 42.81 187 GLY A N 1
ATOM 1371 C CA . GLY A 1 187 ? -22.664 26.351 6.703 1.00 42.81 187 GLY A CA 1
ATOM 1372 C C . GLY A 1 187 ? -23.264 27.744 6.444 1.00 42.81 187 GLY A C 1
ATOM 1373 O O . GLY A 1 187 ? -23.449 28.134 5.293 1.00 42.81 187 GLY A O 1
ATOM 1374 N N . THR A 1 188 ? -23.536 28.564 7.460 1.00 41.88 188 THR A N 1
ATOM 1375 C CA . THR A 1 188 ? -23.890 29.976 7.287 1.00 41.88 188 THR A CA 1
ATOM 1376 C C . THR A 1 188 ? -23.096 30.908 8.209 1.00 41.88 188 THR A C 1
ATOM 1378 O O . THR A 1 188 ? -23.666 31.494 9.124 1.00 41.88 188 THR A O 1
ATOM 1381 N N . GLY A 1 189 ? -21.796 31.091 7.946 1.00 36.34 189 GLY A N 1
ATOM 1382 C CA . GLY A 1 189 ? -21.015 32.305 8.258 1.00 36.34 189 GLY A CA 1
ATOM 1383 C C . GLY A 1 189 ? -21.347 33.041 9.564 1.00 36.34 189 GLY A C 1
ATOM 1384 O O . GLY A 1 189 ? -21.631 34.246 9.550 1.00 36.34 189 GLY A O 1
ATOM 1385 N N . VAL A 1 190 ? -21.326 32.341 10.701 1.00 32.91 190 VAL A N 1
ATOM 1386 C CA . VAL A 1 190 ? -21.539 32.960 12.013 1.00 32.91 190 VAL A CA 1
ATOM 1387 C C . VAL A 1 190 ? -20.183 33.365 12.589 1.00 32.91 190 VAL A C 1
ATOM 1389 O O . VAL A 1 190 ? -19.419 32.539 13.062 1.00 32.91 190 VAL A O 1
ATOM 1392 N N . THR A 1 191 ? -19.893 34.668 12.555 1.00 30.12 191 THR A N 1
ATOM 1393 C CA . THR A 1 191 ? -18.674 35.305 13.096 1.00 30.12 191 THR A CA 1
ATOM 1394 C C . THR A 1 191 ? -18.162 34.688 14.419 1.00 30.12 191 THR A C 1
ATOM 1396 O O . THR A 1 191 ? -18.926 34.663 15.394 1.00 30.12 191 THR A O 1
ATOM 1399 N N . PRO A 1 192 ? -16.861 34.339 14.528 1.00 32.00 192 PRO A N 1
ATOM 1400 C CA . PRO A 1 192 ? -16.241 33.856 15.760 1.00 32.00 192 PRO A CA 1
ATOM 1401 C C . PRO A 1 192 ? -16.027 35.027 16.728 1.00 32.00 192 PRO A C 1
ATOM 1403 O O . PRO A 1 192 ? -15.010 35.718 16.756 1.00 32.00 192 PRO A O 1
ATOM 1406 N N . GLY A 1 193 ? -17.079 35.314 17.484 1.00 27.47 193 GLY A N 1
ATOM 1407 C CA . GLY A 1 193 ? -17.132 36.350 18.519 1.00 27.47 193 GLY A CA 1
ATOM 1408 C C . GLY A 1 193 ? -18.263 36.141 19.527 1.00 27.47 193 GLY A C 1
ATOM 1409 O O . GLY A 1 193 ? -18.373 36.886 20.500 1.00 27.47 193 GLY A O 1
ATOM 1410 N N . LEU A 1 194 ? -19.074 35.104 19.332 1.00 27.48 194 LEU A N 1
ATOM 1411 C CA . LEU A 1 194 ? -19.914 34.515 20.354 1.00 27.48 194 LEU A CA 1
ATOM 1412 C C . LEU A 1 194 ? -19.547 33.036 20.434 1.00 27.48 194 LEU A C 1
ATOM 1414 O O . LEU A 1 194 ? -19.987 32.243 19.610 1.00 27.48 194 LEU A O 1
ATOM 1418 N N . VAL A 1 195 ? -18.824 32.667 21.491 1.00 32.22 195 VAL A N 1
ATOM 1419 C CA . VAL A 1 195 ? -19.163 31.443 22.223 1.00 32.22 195 VAL A CA 1
ATOM 1420 C C . VAL A 1 195 ? -20.608 31.651 22.679 1.00 32.22 195 VAL A C 1
ATOM 1422 O O . VAL A 1 195 ? -20.881 32.211 23.739 1.00 32.22 195 VAL A O 1
ATOM 1425 N N . GLY A 1 196 ? -21.542 31.390 21.773 1.00 27.50 196 GLY A N 1
ATOM 1426 C CA . GLY A 1 196 ? -22.932 31.213 22.105 1.00 27.50 196 GLY A CA 1
ATOM 1427 C C . GLY A 1 196 ? -23.019 29.775 22.546 1.00 27.50 196 GLY A C 1
ATOM 1428 O O . GLY A 1 196 ? -22.906 28.878 21.716 1.00 27.50 196 GLY A O 1
ATOM 1429 N N . ASP A 1 197 ? -23.170 29.578 23.847 1.00 28.23 197 ASP A N 1
ATOM 1430 C CA . ASP A 1 197 ? -23.762 28.376 24.398 1.00 28.23 197 ASP A CA 1
ATOM 1431 C C . ASP A 1 197 ? -24.831 27.790 23.442 1.00 28.23 197 ASP A C 1
ATOM 1433 O O . ASP A 1 197 ? -25.538 28.511 22.722 1.00 28.23 197 ASP A O 1
ATOM 1437 N N . ILE A 1 198 ? -25.142 26.513 23.618 1.00 30.22 198 ILE A N 1
ATOM 1438 C CA . ILE A 1 198 ? -26.551 26.113 23.592 1.00 30.22 198 ILE A CA 1
ATOM 1439 C C . ILE A 1 198 ? -27.251 26.864 24.757 1.00 30.22 198 ILE A C 1
ATOM 1441 O O . ILE A 1 198 ? -27.590 26.283 25.781 1.00 30.22 198 ILE A O 1
ATOM 1445 N N . ALA A 1 199 ? -27.402 28.191 24.671 1.00 28.23 199 ALA A N 1
ATOM 1446 C CA . ALA A 1 199 ? -28.160 29.015 25.604 1.00 28.23 199 ALA A CA 1
ATOM 1447 C C . ALA A 1 199 ? -29.130 29.864 24.813 1.00 28.23 199 ALA A C 1
ATOM 1449 O O . ALA A 1 199 ? -28.794 30.612 23.892 1.00 28.23 199 ALA A O 1
ATOM 1450 N N . GLY A 1 200 ? -30.377 29.722 25.241 1.00 28.42 200 GLY A N 1
ATOM 1451 C CA . GLY A 1 200 ? -31.502 30.442 24.715 1.00 28.42 200 GLY A CA 1
ATOM 1452 C C . GLY A 1 200 ? -31.287 31.947 24.764 1.00 28.42 200 GLY A C 1
ATOM 1453 O O . GLY A 1 200 ? -30.845 32.537 25.752 1.00 28.42 200 GLY A O 1
ATOM 1454 N N . THR A 1 201 ? -31.753 32.592 23.707 1.00 26.33 201 THR A N 1
ATOM 1455 C CA . THR A 1 201 ? -32.294 33.931 23.853 1.00 26.33 201 THR A CA 1
ATOM 1456 C C . THR A 1 201 ? -33.500 33.835 24.787 1.00 26.33 201 THR A C 1
ATOM 1458 O O . THR A 1 201 ? -34.510 33.202 24.488 1.00 26.33 201 THR A O 1
ATOM 1461 N N . HIS A 1 202 ? -33.362 34.424 25.974 1.00 41.59 202 HIS A N 1
ATOM 1462 C CA . HIS A 1 202 ? -34.452 34.584 26.926 1.00 41.59 202 HIS A CA 1
ATOM 1463 C C . HIS A 1 202 ? -35.617 35.336 26.268 1.00 41.59 202 HIS A C 1
ATOM 1465 O O . HIS A 1 202 ? -35.558 36.557 26.109 1.00 41.59 202 HIS A O 1
ATOM 1471 N N . ASP A 1 203 ? -36.705 34.626 25.971 1.00 32.72 203 ASP A N 1
ATOM 1472 C CA . ASP A 1 203 ? -38.028 35.233 25.916 1.00 32.72 203 ASP A CA 1
ATOM 1473 C C . ASP A 1 203 ? -38.717 35.093 27.281 1.00 32.72 203 ASP A C 1
ATOM 1475 O O . ASP A 1 203 ? -38.552 34.119 28.021 1.00 32.72 203 ASP A O 1
ATOM 1479 N N . ALA A 1 204 ? -39.461 36.129 27.663 1.00 34.41 204 ALA A N 1
ATOM 1480 C CA . ALA A 1 204 ? -40.128 36.238 28.958 1.00 34.41 204 ALA A CA 1
ATOM 1481 C C . ALA A 1 204 ? -41.361 35.316 29.092 1.00 34.41 204 ALA A C 1
ATOM 1483 O O . ALA A 1 204 ? -42.236 35.571 29.923 1.00 34.41 204 ALA A O 1
ATOM 1484 N N . THR A 1 205 ? -41.448 34.262 28.280 1.00 31.61 205 THR A N 1
ATOM 1485 C CA . THR A 1 205 ? -42.552 33.297 28.255 1.00 31.61 205 THR A CA 1
ATOM 1486 C C . THR A 1 205 ? -42.112 31.839 28.394 1.00 31.61 205 THR A C 1
ATOM 1488 O O . THR A 1 205 ? -42.978 30.970 28.487 1.00 31.61 205 THR A O 1
ATOM 1491 N N . GLY A 1 206 ? -40.810 31.575 28.555 1.00 29.27 206 GLY A N 1
ATOM 1492 C CA . GLY A 1 206 ? -40.315 30.358 29.205 1.00 29.27 206 GLY A CA 1
ATOM 1493 C C . GLY A 1 206 ? -40.656 29.057 28.480 1.00 29.27 206 GLY A C 1
ATOM 1494 O O . GLY A 1 206 ? -41.118 28.109 29.114 1.00 29.27 206 GLY A O 1
ATOM 1495 N N . LYS A 1 207 ? -40.425 28.996 27.165 1.00 26.02 207 LYS A N 1
ATOM 1496 C CA . LYS A 1 207 ? -40.393 27.726 26.428 1.00 26.02 207 LYS A CA 1
ATOM 1497 C C . LYS A 1 207 ? -39.028 27.514 25.785 1.00 26.02 207 LYS A C 1
ATOM 1499 O O . LYS A 1 207 ? -38.801 27.852 24.631 1.00 26.02 207 LYS A O 1
AT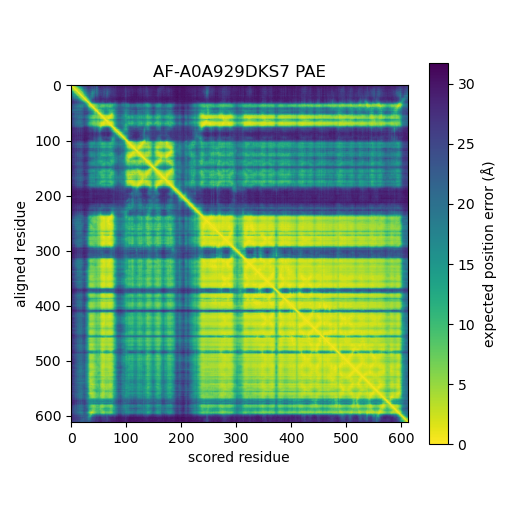OM 1504 N N . THR A 1 208 ? -38.143 26.961 26.602 1.00 28.19 208 THR A N 1
ATOM 1505 C CA . THR A 1 208 ? -36.828 26.420 26.257 1.00 28.19 208 THR A CA 1
ATOM 1506 C C . THR A 1 208 ? -36.993 25.036 25.619 1.00 28.19 208 THR A C 1
ATOM 1508 O O . THR A 1 208 ? -37.901 24.291 25.994 1.00 28.19 208 THR A O 1
ATOM 1511 N N . ILE A 1 209 ? -36.094 24.660 24.705 1.00 27.92 209 ILE A N 1
ATOM 1512 C CA . ILE A 1 209 ? -35.778 23.247 24.459 1.00 27.92 209 ILE A CA 1
ATOM 1513 C C . ILE A 1 209 ? -35.061 22.768 25.724 1.00 27.92 209 ILE A C 1
ATOM 1515 O O . ILE A 1 209 ? -33.875 23.020 25.914 1.00 27.92 209 ILE A O 1
ATOM 1519 N N . CYS A 1 210 ? -35.823 22.210 26.661 1.00 24.67 210 CYS A N 1
ATOM 1520 C CA . CYS A 1 210 ? -35.269 21.651 27.884 1.00 24.67 210 CYS A CA 1
ATOM 1521 C C . CYS A 1 210 ? -34.617 20.306 27.564 1.00 24.67 210 CYS A C 1
ATOM 1523 O O . CYS A 1 210 ? -35.315 19.339 27.273 1.00 24.67 210 CYS A O 1
ATOM 1525 N N . VAL A 1 211 ? -33.291 20.255 27.673 1.00 30.84 211 VAL A N 1
ATOM 1526 C CA . VAL A 1 211 ? -32.555 19.035 28.010 1.00 30.84 211 VAL A CA 1
ATOM 1527 C C . VAL A 1 211 ? -32.556 18.955 29.537 1.00 30.84 211 VAL A C 1
ATOM 1529 O O . VAL A 1 211 ? -31.592 19.333 30.188 1.00 30.84 211 VAL A O 1
ATOM 1532 N N . ASP A 1 212 ? -33.689 18.571 30.119 1.00 23.45 212 ASP A N 1
ATOM 1533 C CA . ASP A 1 212 ? -33.784 18.219 31.536 1.00 23.45 212 ASP A CA 1
ATOM 1534 C C . ASP A 1 212 ? -34.712 17.004 31.651 1.00 23.45 212 ASP 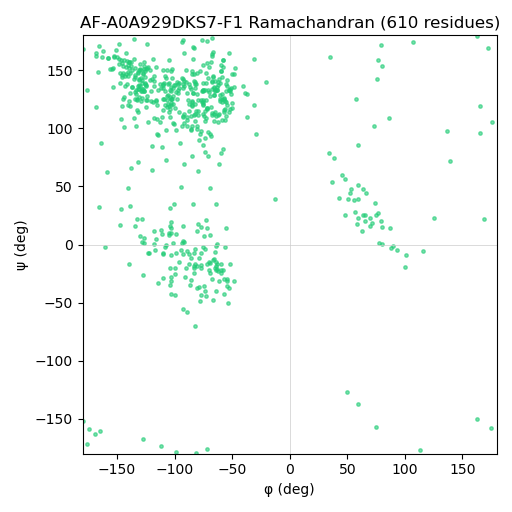A C 1
ATOM 1536 O O . ASP A 1 212 ? -35.856 17.051 31.204 1.00 23.45 212 ASP A O 1
ATOM 1540 N N . GLU A 1 213 ? -34.167 15.941 32.250 1.00 25.50 213 GLU A N 1
ATOM 1541 C CA . GLU A 1 213 ? -34.664 14.554 32.320 1.00 25.50 213 GLU A CA 1
ATOM 1542 C C . GLU A 1 213 ? -34.553 13.757 31.001 1.00 25.50 213 GLU A C 1
ATOM 1544 O O . GLU A 1 213 ? -35.341 13.934 30.089 1.00 25.50 213 GLU A O 1
ATOM 1549 N N . TRP A 1 214 ? -33.528 12.889 30.956 1.00 28.97 214 TRP A N 1
ATOM 1550 C CA . TRP A 1 214 ? -33.188 11.709 30.124 1.00 28.97 214 TRP A CA 1
ATOM 1551 C C . TRP A 1 214 ? -34.240 11.048 29.192 1.00 28.97 214 TRP A C 1
ATOM 1553 O O . TRP A 1 214 ? -34.238 9.832 29.025 1.00 28.97 214 TRP A O 1
ATOM 1563 N N . GLU A 1 215 ? -35.084 11.810 28.514 1.00 26.88 215 GLU A N 1
ATOM 1564 C CA . GLU A 1 215 ? -35.904 11.374 27.389 1.00 26.88 215 GLU A CA 1
ATOM 1565 C C . GLU A 1 215 ? -35.775 12.420 26.285 1.00 26.88 215 GLU A C 1
ATOM 1567 O O . GLU A 1 215 ? -36.391 13.486 26.312 1.00 26.88 215 GLU A O 1
ATOM 1572 N N . ILE A 1 216 ? -34.958 12.106 25.281 1.00 31.50 216 ILE A N 1
ATOM 1573 C CA . ILE A 1 216 ? -35.080 12.756 23.981 1.00 31.50 216 ILE A CA 1
ATOM 1574 C C . ILE A 1 216 ? -36.444 12.322 23.445 1.00 31.50 216 ILE A C 1
ATOM 1576 O O . ILE A 1 216 ? -36.679 11.134 23.222 1.00 31.50 216 ILE A O 1
ATOM 1580 N N . LEU A 1 217 ? -37.371 13.277 23.302 1.00 29.89 217 LEU A N 1
ATOM 1581 C CA . LEU A 1 217 ? -38.625 13.032 22.592 1.00 29.89 217 LEU A CA 1
ATOM 1582 C C . LEU A 1 217 ? -38.270 12.438 21.221 1.00 29.89 217 LEU A C 1
ATOM 1584 O O . LEU A 1 217 ? -37.390 12.997 20.562 1.00 29.89 217 LEU A O 1
ATOM 1588 N N . PRO A 1 218 ? -38.916 11.338 20.794 1.00 28.98 218 PRO A N 1
ATOM 1589 C CA . PRO A 1 218 ? -38.571 10.660 19.553 1.00 28.98 218 PRO A CA 1
ATOM 1590 C C . PRO A 1 218 ? -38.580 11.669 18.405 1.00 28.98 218 PRO A C 1
ATOM 1592 O O . PRO A 1 218 ? -39.624 12.235 18.067 1.00 28.98 218 PRO A O 1
ATOM 1595 N N . VAL A 1 219 ? -37.404 11.920 17.825 1.00 34.72 219 VAL A N 1
ATOM 1596 C CA . VAL A 1 219 ? -37.299 12.640 16.560 1.00 34.72 219 VAL A CA 1
ATOM 1597 C C . VAL A 1 219 ? -37.943 11.722 15.534 1.00 34.72 219 VAL A C 1
ATOM 1599 O O . VAL A 1 219 ? -37.408 10.669 15.204 1.00 34.72 219 VAL A O 1
ATOM 1602 N N . THR A 1 220 ? -39.146 12.074 15.083 1.00 32.59 220 THR A N 1
ATOM 1603 C CA . THR A 1 220 ? -39.786 11.369 13.974 1.00 32.59 220 THR A CA 1
ATOM 1604 C C . THR A 1 220 ? -39.054 11.780 12.702 1.00 32.59 220 THR A C 1
ATOM 1606 O O . THR A 1 220 ? -39.376 12.801 12.095 1.00 32.59 220 THR A O 1
ATOM 1609 N N . ILE A 1 221 ? -38.028 11.017 12.331 1.00 36.28 221 ILE A N 1
ATOM 1610 C CA . ILE A 1 221 ? -37.417 11.088 11.005 1.00 36.28 221 ILE A CA 1
ATOM 1611 C C . ILE A 1 221 ? -38.456 10.469 10.064 1.00 36.28 221 ILE A C 1
ATOM 1613 O O . ILE A 1 221 ? -38.618 9.258 10.026 1.00 36.28 221 ILE A O 1
ATOM 1617 N N . GLY A 1 222 ? -39.263 11.306 9.406 1.00 28.23 222 GLY A N 1
ATOM 1618 C CA . GLY A 1 222 ? -40.436 10.853 8.641 1.00 28.23 222 GLY A CA 1
ATOM 1619 C C . GLY A 1 222 ? -40.117 9.992 7.413 1.00 28.23 222 GLY A C 1
ATOM 1620 O O . GLY A 1 222 ? -41.031 9.403 6.849 1.00 28.23 222 GLY A O 1
ATOM 1621 N N . SER A 1 223 ? -38.849 9.952 7.009 1.00 34.50 223 SER A N 1
ATOM 1622 C CA . SER A 1 223 ? -38.264 9.057 6.009 1.00 34.50 223 SER A CA 1
ATOM 1623 C C . SER A 1 223 ? -36.761 9.334 5.974 1.00 34.50 223 SER A C 1
ATOM 1625 O O . SER A 1 223 ? -36.376 10.506 5.895 1.00 34.50 223 SER A O 1
ATOM 1627 N N . LEU A 1 224 ? -35.919 8.302 6.007 1.00 36.62 224 LEU A N 1
ATOM 1628 C CA . LEU A 1 224 ? -34.516 8.444 5.632 1.00 36.62 224 LEU A CA 1
ATOM 1629 C C . LEU A 1 224 ? -34.432 8.272 4.112 1.00 36.62 224 LEU A C 1
ATOM 1631 O O . LEU A 1 224 ? -34.519 7.159 3.608 1.00 36.62 224 LEU A O 1
ATOM 1635 N N . ALA A 1 225 ? -34.357 9.378 3.373 1.00 35.94 225 ALA A N 1
ATOM 1636 C CA . ALA A 1 225 ? -34.108 9.322 1.938 1.00 35.94 225 ALA A CA 1
ATOM 1637 C C . ALA A 1 225 ? -32.594 9.361 1.723 1.00 35.94 225 ALA A C 1
ATOM 1639 O O . ALA A 1 225 ? -31.982 10.425 1.835 1.00 35.94 225 ALA A O 1
ATOM 1640 N N . LEU A 1 226 ? -31.998 8.201 1.445 1.00 40.22 226 LEU A N 1
ATOM 1641 C CA . LEU A 1 226 ? -30.684 8.133 0.816 1.00 40.22 226 LEU A CA 1
ATOM 1642 C C . LEU A 1 226 ? -30.889 8.637 -0.622 1.00 40.22 226 LEU A C 1
ATOM 1644 O O . LEU A 1 226 ? -31.356 7.910 -1.491 1.00 40.22 226 LEU A O 1
ATOM 1648 N N . ALA A 1 227 ? -30.631 9.931 -0.807 1.00 35.59 227 ALA A N 1
ATOM 1649 C CA . ALA A 1 227 ? -30.733 10.706 -2.042 1.00 35.59 227 ALA A CA 1
ATOM 1650 C C . ALA A 1 227 ? -32.096 11.212 -2.521 1.00 35.59 227 ALA A C 1
ATOM 1652 O O . ALA A 1 227 ? -33.179 10.685 -2.272 1.00 35.59 227 ALA A O 1
ATOM 1653 N N . LYS A 1 228 ? -31.981 12.304 -3.272 1.00 33.59 228 LYS A N 1
ATOM 1654 C CA . LYS A 1 228 ? -33.036 13.034 -3.960 1.00 33.59 228 LYS A CA 1
ATOM 1655 C C . LYS A 1 228 ? -32.918 12.728 -5.453 1.00 33.59 228 LYS A C 1
ATOM 1657 O O . LYS A 1 228 ? -31.816 12.751 -5.981 1.00 33.59 228 LYS A O 1
ATOM 1662 N N . ASP A 1 229 ? -34.054 12.506 -6.113 1.00 36.06 229 ASP A N 1
ATOM 1663 C CA . ASP A 1 229 ? -34.178 12.302 -7.564 1.00 36.06 229 ASP A CA 1
ATOM 1664 C C . ASP A 1 229 ? -33.209 13.181 -8.394 1.00 36.06 229 ASP A C 1
ATOM 1666 O O . ASP A 1 229 ? -33.431 14.391 -8.524 1.00 36.06 229 ASP A O 1
ATOM 1670 N N . GLY A 1 230 ? -32.194 12.566 -9.016 1.00 38.41 230 GLY A N 1
ATOM 1671 C CA . GLY A 1 230 ? -31.533 13.091 -10.218 1.00 38.41 230 GLY A CA 1
ATOM 1672 C C . GLY A 1 230 ? -30.057 13.498 -10.140 1.00 38.41 230 GLY A C 1
ATOM 1673 O O . GLY A 1 230 ? -29.517 13.808 -11.200 1.00 38.41 230 GLY A O 1
ATOM 1674 N N . ASP A 1 231 ? -29.411 13.479 -8.974 1.00 37.88 231 ASP A N 1
ATOM 1675 C CA . ASP A 1 231 ? -27.940 13.467 -8.899 1.00 37.88 231 ASP A CA 1
ATOM 1676 C C . ASP A 1 231 ? -27.488 12.011 -8.721 1.00 37.88 231 ASP A C 1
ATOM 1678 O O . ASP A 1 231 ? -28.165 11.281 -7.987 1.00 37.88 231 ASP A O 1
ATOM 1682 N N . PRO A 1 232 ? -26.415 11.550 -9.399 1.00 36.34 232 PRO A N 1
ATOM 1683 C CA . PRO A 1 232 ? -25.801 10.278 -9.049 1.00 36.34 232 PRO A CA 1
ATOM 1684 C C . PRO A 1 232 ? -25.460 10.378 -7.569 1.00 36.34 232 PRO A C 1
ATOM 1686 O O . PRO A 1 232 ? -24.658 11.209 -7.156 1.00 36.34 232 PRO A O 1
ATOM 1689 N N . VAL A 1 233 ? -26.182 9.621 -6.752 1.00 37.78 233 VAL A N 1
ATOM 1690 C CA . VAL A 1 233 ? -25.796 9.458 -5.362 1.00 37.78 233 VAL A CA 1
ATOM 1691 C C . VAL A 1 233 ? -24.486 8.718 -5.439 1.00 37.78 233 VAL A C 1
ATOM 1693 O O . VAL A 1 233 ? -24.469 7.579 -5.909 1.00 37.78 233 VAL A O 1
ATOM 1696 N N . ASP A 1 234 ? -23.412 9.396 -5.062 1.00 41.28 234 ASP A N 1
ATOM 1697 C CA . ASP A 1 234 ? -22.117 8.765 -4.907 1.00 41.28 234 ASP A CA 1
ATOM 1698 C C . ASP A 1 234 ? -22.330 7.547 -4.005 1.00 41.28 234 ASP A C 1
ATOM 1700 O O . ASP A 1 234 ? -22.858 7.648 -2.892 1.00 41.28 234 ASP A O 1
ATOM 1704 N N . SER A 1 235 ? -22.069 6.373 -4.577 1.00 42.47 235 SER A N 1
ATOM 1705 C CA . SER A 1 235 ? -22.295 5.079 -3.955 1.00 42.47 235 SER A CA 1
ATOM 1706 C C . SER A 1 235 ? -21.474 5.027 -2.678 1.00 42.47 235 SER A C 1
ATOM 1708 O O . SER A 1 235 ? -20.249 4.943 -2.731 1.00 42.47 235 SER A O 1
ATOM 1710 N N . PHE A 1 236 ? -22.145 5.118 -1.530 1.00 48.81 236 PHE A N 1
ATOM 1711 C CA . PHE A 1 236 ? -21.490 4.915 -0.251 1.00 48.81 236 PHE A CA 1
ATOM 1712 C C . PHE A 1 236 ? -21.209 3.425 -0.120 1.00 48.81 236 PHE A C 1
ATOM 1714 O O . PHE A 1 236 ? -22.127 2.612 0.027 1.00 48.81 236 PHE A O 1
ATOM 1721 N N . THR A 1 237 ? -19.939 3.074 -0.223 1.00 59.69 237 THR A N 1
ATOM 1722 C CA . THR A 1 237 ? -19.468 1.729 0.040 1.00 59.69 237 THR A CA 1
ATOM 1723 C C . THR A 1 237 ? -19.037 1.647 1.491 1.00 59.69 237 THR A C 1
ATOM 1725 O O . THR A 1 237 ? -18.419 2.562 2.041 1.00 59.69 237 THR A O 1
ATOM 1728 N N . GLU A 1 238 ? -19.454 0.581 2.161 1.00 68.06 238 GLU A N 1
ATOM 1729 C CA . GLU A 1 238 ? -19.170 0.430 3.574 1.00 68.06 238 GLU A CA 1
ATOM 1730 C C . GLU A 1 238 ? -17.771 -0.160 3.757 1.00 68.06 238 GLU A C 1
ATOM 1732 O O . GLU A 1 238 ? -17.586 -1.331 3.414 1.00 68.06 238 GLU A O 1
ATOM 1737 N N . PRO A 1 239 ? -16.799 0.606 4.292 1.00 79.75 239 PRO A N 1
ATOM 1738 C CA . PRO A 1 239 ? -15.453 0.099 4.497 1.00 79.75 239 PRO A CA 1
ATOM 1739 C C . PRO A 1 239 ? -15.489 -1.020 5.533 1.00 79.75 239 PRO A C 1
ATOM 1741 O O . PRO A 1 239 ? -16.097 -0.885 6.598 1.00 79.75 239 PRO A O 1
ATOM 1744 N N . ARG A 1 240 ? -14.821 -2.124 5.219 1.00 83.44 240 ARG A N 1
ATOM 1745 C CA . ARG A 1 240 ? -14.782 -3.326 6.042 1.00 83.44 240 ARG A CA 1
ATOM 1746 C C . ARG A 1 240 ? -13.356 -3.803 6.242 1.00 83.44 240 ARG A C 1
ATOM 1748 O O . ARG A 1 240 ? -12.537 -3.737 5.330 1.00 83.44 240 ARG A O 1
ATOM 1755 N N . ALA A 1 241 ? -13.093 -4.284 7.447 1.00 88.50 241 ALA A N 1
ATOM 1756 C CA . ALA A 1 241 ? -11.858 -4.949 7.815 1.00 88.50 241 ALA A CA 1
ATOM 1757 C C . ALA A 1 241 ? -12.199 -6.309 8.429 1.00 88.50 241 ALA A C 1
ATOM 1759 O O . ALA A 1 241 ? -13.055 -6.403 9.313 1.00 88.50 241 ALA A O 1
ATOM 1760 N N . TRP A 1 242 ? -11.522 -7.353 7.969 1.00 89.12 242 TRP A N 1
ATOM 1761 C CA . TRP A 1 242 ? -11.722 -8.722 8.425 1.00 89.12 242 TRP A CA 1
ATOM 1762 C C . TRP A 1 242 ? -10.411 -9.347 8.879 1.00 89.12 242 TRP A C 1
ATOM 1764 O O . TRP A 1 242 ? -9.345 -9.025 8.360 1.00 89.12 242 TRP A O 1
ATOM 1774 N N . GLN A 1 243 ? -10.518 -10.277 9.821 1.00 91.25 243 GLN A N 1
ATOM 1775 C CA . GLN A 1 243 ? -9.430 -11.119 10.301 1.00 91.25 243 GLN A CA 1
ATOM 1776 C C . GLN A 1 243 ? -9.848 -12.587 10.222 1.00 91.25 243 GLN A C 1
ATOM 1778 O O . GLN A 1 243 ? -10.935 -12.955 10.663 1.00 91.25 243 GLN A O 1
ATOM 1783 N N . SER A 1 244 ? -8.974 -13.427 9.698 1.00 86.88 244 SER A N 1
ATOM 1784 C CA . SER A 1 244 ? -9.051 -14.881 9.752 1.00 86.88 244 SER A CA 1
ATOM 1785 C C . SER A 1 244 ? -7.983 -15.405 10.704 1.00 86.88 244 SER A C 1
ATOM 1787 O O . SER A 1 244 ? -6.875 -14.880 10.708 1.00 86.88 244 SER A O 1
ATOM 1789 N N . ASP A 1 245 ? -8.292 -16.482 11.426 1.00 89.38 245 ASP A N 1
ATOM 1790 C CA . ASP A 1 245 ? -7.355 -17.239 12.266 1.00 89.38 245 ASP A CA 1
ATOM 1791 C C . ASP A 1 245 ? -7.160 -18.703 11.813 1.00 89.38 245 ASP A C 1
ATOM 1793 O O . ASP A 1 245 ? -6.613 -19.527 12.550 1.00 89.38 245 ASP A O 1
ATOM 1797 N N . ASP A 1 246 ? -7.638 -19.052 10.613 1.00 80.12 246 ASP A N 1
ATOM 1798 C CA . ASP A 1 246 ? -7.576 -20.403 10.050 1.00 80.12 246 ASP A CA 1
ATOM 1799 C C . ASP A 1 246 ? -7.226 -20.440 8.547 1.00 80.12 246 ASP A C 1
ATOM 1801 O O . ASP A 1 246 ? -7.677 -21.325 7.809 1.00 80.12 246 ASP A O 1
ATOM 1805 N N . GLY A 1 247 ? -6.401 -19.492 8.094 1.00 78.88 247 GLY A N 1
ATOM 1806 C CA . GLY A 1 247 ? -5.872 -19.438 6.728 1.00 78.88 247 GLY A CA 1
ATOM 1807 C C . GLY A 1 247 ? -6.900 -19.001 5.686 1.00 78.88 247 GLY A C 1
ATOM 1808 O O . GLY A 1 247 ? -6.931 -19.509 4.564 1.00 78.88 247 GLY A O 1
ATOM 1809 N N . GLY A 1 248 ? -7.787 -18.091 6.077 1.00 75.00 248 GLY A N 1
ATOM 1810 C CA . GLY A 1 248 ? -8.852 -17.522 5.263 1.00 75.00 248 GLY A CA 1
ATOM 1811 C C . GLY A 1 248 ? -10.077 -18.422 5.134 1.00 75.00 248 GLY A C 1
ATOM 1812 O O . GLY A 1 248 ? -10.879 -18.192 4.231 1.00 75.00 248 GLY A O 1
ATOM 1813 N N . VAL A 1 249 ? -10.233 -19.456 5.973 1.00 74.00 249 VAL A N 1
ATOM 1814 C CA . VAL A 1 249 ? -11.378 -20.383 5.907 1.00 74.00 249 VAL A CA 1
ATOM 1815 C C . VAL A 1 249 ? -12.610 -19.785 6.587 1.00 74.00 249 VAL A C 1
ATOM 1817 O O . VAL A 1 249 ? -13.729 -19.979 6.105 1.00 74.00 249 VAL A O 1
ATOM 1820 N N . THR A 1 250 ? -12.425 -19.059 7.685 1.00 77.12 250 THR A N 1
ATOM 1821 C CA . THR A 1 250 ? -13.452 -18.280 8.371 1.00 77.12 250 THR A CA 1
ATOM 1822 C C . THR A 1 250 ? -12.932 -16.892 8.720 1.00 77.12 250 THR A C 1
ATOM 1824 O O . THR A 1 250 ? -11.738 -16.684 8.892 1.00 77.12 250 THR A O 1
ATOM 1827 N N . TRP A 1 251 ? -13.846 -15.924 8.802 1.00 80.38 251 TRP A N 1
ATOM 1828 C CA . TRP A 1 251 ? -13.501 -14.519 8.998 1.00 80.38 251 TRP A CA 1
ATOM 1829 C C . TRP A 1 251 ? -14.325 -13.904 10.124 1.00 80.38 251 TRP A C 1
ATOM 1831 O O . TRP A 1 251 ? -15.518 -14.180 10.277 1.00 80.38 251 TRP A O 1
ATOM 1841 N N . SER A 1 252 ? -13.671 -13.047 10.897 1.00 85.00 252 SER A N 1
ATOM 1842 C CA . SER A 1 252 ? -14.250 -12.176 11.911 1.00 85.00 252 SER A CA 1
ATOM 1843 C C . SER A 1 252 ? -14.206 -10.739 11.406 1.00 85.00 252 SER A C 1
ATOM 1845 O O . SER A 1 252 ? -13.176 -10.286 10.916 1.00 85.00 252 SER A O 1
ATOM 1847 N N . ASP A 1 253 ? -15.319 -10.018 11.519 1.00 82.56 253 ASP A N 1
ATOM 1848 C CA . ASP A 1 253 ? -15.356 -8.586 11.224 1.00 82.56 253 ASP A CA 1
ATOM 1849 C C . ASP A 1 253 ? -14.691 -7.810 12.371 1.00 82.56 253 ASP A C 1
ATOM 1851 O O . ASP A 1 253 ? -15.120 -7.895 13.525 1.00 82.56 253 ASP A O 1
ATOM 1855 N N . ILE A 1 254 ? -13.624 -7.079 12.049 1.00 89.88 254 ILE A N 1
ATOM 1856 C CA . ILE A 1 254 ? -12.860 -6.235 12.978 1.00 89.88 254 ILE A CA 1
ATOM 1857 C C . ILE A 1 254 ? -13.038 -4.743 12.670 1.00 89.88 254 ILE A C 1
ATOM 1859 O O . ILE A 1 254 ? -12.356 -3.900 13.254 1.00 89.88 254 ILE A O 1
ATOM 1863 N N . THR A 1 255 ? -13.969 -4.392 11.776 1.00 85.94 255 THR A N 1
ATOM 1864 C CA . THR A 1 255 ? -14.210 -3.018 11.318 1.00 85.94 255 THR A CA 1
ATOM 1865 C C . THR A 1 255 ? -14.430 -2.088 12.499 1.00 85.94 255 THR A C 1
ATOM 1867 O O . THR A 1 255 ? -13.755 -1.072 12.604 1.00 85.94 255 THR A O 1
ATOM 1870 N N . ALA A 1 256 ? -15.320 -2.441 13.432 1.00 83.44 256 ALA A N 1
ATOM 1871 C CA . ALA A 1 256 ? -15.598 -1.602 14.597 1.00 83.44 256 ALA A CA 1
ATOM 1872 C C . ALA A 1 256 ? -14.329 -1.308 15.414 1.00 83.44 256 ALA A C 1
ATOM 1874 O O . ALA A 1 256 ? -14.095 -0.162 15.779 1.00 83.44 256 ALA A O 1
ATOM 1875 N N . THR A 1 257 ? -13.470 -2.307 15.627 1.00 91.06 257 THR A N 1
ATOM 1876 C CA . THR A 1 257 ? -12.219 -2.148 16.379 1.00 91.06 257 THR A CA 1
ATOM 1877 C C . THR A 1 257 ? -11.251 -1.185 15.688 1.00 91.06 257 THR A C 1
ATOM 1879 O O . THR A 1 257 ? -10.638 -0.351 16.354 1.00 91.06 257 THR A O 1
ATOM 1882 N N . VAL A 1 258 ? -11.157 -1.243 14.355 1.00 92.88 258 VAL A N 1
ATOM 1883 C CA . VAL A 1 258 ? -10.358 -0.304 13.546 1.00 92.88 258 VAL A CA 1
ATOM 1884 C C . VAL A 1 258 ? -10.949 1.109 13.603 1.00 92.88 258 VAL A C 1
ATOM 1886 O O . VAL A 1 258 ? -10.230 2.078 13.847 1.00 92.88 258 VAL A O 1
ATOM 1889 N N . GLN A 1 259 ? -12.265 1.243 13.415 1.00 88.56 259 GLN A N 1
ATOM 1890 C CA . GLN A 1 259 ? -12.948 2.542 13.395 1.00 88.56 259 GLN A CA 1
ATOM 1891 C C . GLN A 1 259 ? -13.011 3.217 14.773 1.00 88.56 259 GLN A C 1
ATOM 1893 O O . GLN A 1 259 ? -13.132 4.438 14.869 1.00 88.56 259 GLN A O 1
ATOM 1898 N N . GLU A 1 260 ? -12.893 2.441 15.850 1.00 87.12 260 GLU A N 1
ATOM 1899 C CA . GLU A 1 260 ? -12.824 2.920 17.232 1.00 87.12 260 GLU A CA 1
ATOM 1900 C C . GLU A 1 260 ? -11.384 3.130 17.728 1.00 87.12 260 GLU A C 1
ATOM 1902 O O . GLU A 1 260 ? -11.163 3.276 18.934 1.00 87.12 260 GLU A O 1
ATOM 1907 N N . ALA A 1 261 ? -10.403 3.192 16.818 1.00 93.94 261 ALA A N 1
ATOM 1908 C CA . ALA A 1 261 ? -9.005 3.405 17.167 1.00 93.94 261 ALA A CA 1
ATOM 1909 C C . ALA A 1 261 ? -8.811 4.581 18.139 1.00 93.94 261 ALA A C 1
ATOM 1911 O O . ALA A 1 261 ? -9.352 5.686 17.990 1.00 93.94 261 ALA A O 1
ATOM 1912 N N . ASN A 1 262 ? -7.973 4.353 19.148 1.00 94.00 262 ASN A N 1
ATOM 1913 C CA . ASN A 1 262 ? -7.664 5.335 20.169 1.00 94.00 262 ASN A CA 1
ATOM 1914 C C . ASN A 1 262 ? -7.103 6.616 19.537 1.00 94.00 262 ASN A C 1
ATOM 1916 O O . ASN A 1 262 ? -6.094 6.590 18.832 1.00 94.00 262 ASN A O 1
ATOM 1920 N N . ASN A 1 263 ? -7.725 7.750 19.875 1.00 89.81 263 ASN A N 1
ATOM 1921 C CA . ASN A 1 263 ? -7.384 9.092 19.388 1.00 89.81 263 ASN A CA 1
ATOM 1922 C C . ASN A 1 263 ? -7.602 9.330 17.882 1.00 89.81 263 ASN A C 1
ATOM 1924 O O . ASN A 1 263 ? -7.048 10.295 17.358 1.00 89.81 263 ASN A O 1
ATOM 1928 N N . LEU A 1 264 ? -8.422 8.523 17.201 1.00 87.25 264 LEU A N 1
ATOM 1929 C CA . LEU A 1 264 ? -8.830 8.817 15.827 1.00 87.25 264 LEU A CA 1
ATOM 1930 C C . LEU A 1 264 ? -9.592 10.164 15.771 1.00 87.25 264 LEU A C 1
ATOM 1932 O O . LEU A 1 264 ? -10.566 10.339 16.515 1.00 87.25 264 LEU A O 1
ATOM 1936 N N . PRO A 1 265 ? -9.172 11.136 14.934 1.00 80.31 265 PRO A N 1
ATOM 1937 C CA . PRO A 1 265 ? -9.773 12.472 14.930 1.00 80.31 265 PRO A CA 1
ATOM 1938 C C . PRO A 1 265 ? -11.132 12.539 14.216 1.00 80.31 265 PRO A C 1
ATOM 1940 O O . PRO A 1 265 ? -11.911 13.455 14.480 1.00 80.31 265 PRO A O 1
ATOM 1943 N N . GLY A 1 266 ? -11.445 11.580 13.341 1.00 75.50 266 GLY A N 1
ATOM 1944 C CA . GLY A 1 266 ? -12.706 11.535 12.602 1.00 75.50 266 GLY A CA 1
ATOM 1945 C C . GLY A 1 266 ? -13.643 10.392 12.999 1.00 75.50 266 GLY A C 1
ATOM 1946 O O . GLY A 1 266 ? -13.416 9.707 13.997 1.00 75.50 266 GLY A O 1
ATOM 1947 N N . PRO A 1 267 ? -14.747 10.222 12.254 1.00 69.25 267 PRO A N 1
ATOM 1948 C CA . PRO A 1 267 ? -15.766 9.229 12.566 1.00 69.25 267 PRO A CA 1
ATOM 1949 C C . PRO A 1 267 ? -15.392 7.823 12.142 1.00 69.25 267 PRO A C 1
ATOM 1951 O O . PRO A 1 267 ? -15.773 6.879 12.824 1.00 69.25 267 PRO A O 1
ATOM 1954 N N . PHE A 1 268 ? -14.717 7.708 11.006 1.00 80.38 268 PHE A N 1
ATOM 1955 C CA . PHE A 1 268 ? -14.253 6.459 10.437 1.00 80.38 268 PHE A CA 1
ATOM 1956 C C . PHE A 1 268 ? -13.171 6.748 9.387 1.00 80.38 268 PHE A C 1
ATOM 1958 O O . PHE A 1 268 ? -13.048 7.865 8.875 1.00 80.38 268 PHE A O 1
ATOM 1965 N N . ILE A 1 269 ? -12.407 5.713 9.079 1.00 86.56 269 ILE A N 1
ATOM 1966 C CA . ILE A 1 269 ? -11.436 5.570 8.006 1.00 86.56 269 ILE A CA 1
ATOM 1967 C C . ILE A 1 269 ? -12.126 4.844 6.854 1.00 86.56 269 ILE A C 1
ATOM 1969 O O . ILE A 1 269 ? -12.788 3.824 7.044 1.00 86.56 269 ILE A O 1
ATOM 1973 N N . GLN A 1 270 ? -11.957 5.362 5.652 1.00 86.19 270 GLN A N 1
ATOM 1974 C CA . GLN A 1 270 ? -12.339 4.709 4.415 1.00 86.19 270 GLN A CA 1
ATOM 1975 C C . GLN A 1 270 ? -11.089 4.009 3.831 1.00 86.19 270 GLN A C 1
ATOM 1977 O O . GLN A 1 270 ? -10.029 4.630 3.747 1.00 86.19 270 GLN A O 1
ATOM 1982 N N . PHE A 1 271 ? -11.200 2.728 3.449 1.00 86.06 271 PHE A N 1
ATOM 1983 C CA . PHE A 1 271 ? -10.069 1.866 3.043 1.00 86.06 271 PHE A CA 1
ATOM 1984 C C . PHE A 1 271 ? -9.764 1.790 1.528 1.00 86.06 271 PHE A C 1
ATOM 1986 O O . PHE A 1 271 ? -8.787 1.167 1.134 1.00 86.06 271 PHE A O 1
ATOM 1993 N N . GLN A 1 272 ? -10.566 2.411 0.662 1.00 76.38 272 GLN A N 1
ATOM 1994 C CA . GLN A 1 272 ? -10.417 2.456 -0.803 1.00 76.38 272 GLN A CA 1
ATOM 1995 C C . GLN A 1 272 ? -9.040 2.971 -1.233 1.00 76.38 272 GLN A C 1
ATOM 1997 O O . GLN A 1 272 ? -8.501 2.499 -2.228 1.00 76.38 272 GLN A O 1
ATOM 2002 N N . TYR A 1 273 ? -8.472 3.922 -0.486 1.00 77.69 273 TYR A N 1
ATOM 2003 C CA . TYR A 1 273 ? -7.154 4.513 -0.733 1.00 77.69 273 TYR A CA 1
ATOM 2004 C C . TYR A 1 273 ? -6.225 4.263 0.458 1.00 77.69 273 TYR A C 1
ATOM 2006 O O . TYR A 1 273 ? -5.855 5.198 1.168 1.00 77.69 273 TYR A O 1
ATOM 2014 N N . GLY A 1 274 ? -5.918 2.996 0.716 1.00 85.38 274 GLY A N 1
ATOM 2015 C CA . GLY A 1 274 ? -5.096 2.565 1.839 1.00 85.38 274 GLY A CA 1
ATOM 2016 C C . GLY A 1 274 ? -4.616 1.131 1.668 1.00 85.38 274 GLY A C 1
ATOM 2017 O O . GLY A 1 274 ? -4.628 0.606 0.557 1.00 85.38 274 GLY A O 1
ATOM 2018 N N . GLY A 1 275 ? -4.226 0.521 2.779 1.00 92.62 275 GLY A N 1
ATOM 2019 C CA . GLY A 1 275 ? -3.722 -0.844 2.813 1.00 92.62 275 GLY A CA 1
ATOM 2020 C C . GLY A 1 275 ? -3.685 -1.393 4.232 1.00 92.62 275 GLY A C 1
ATOM 2021 O O . GLY A 1 275 ? -3.926 -0.660 5.203 1.00 92.62 275 GLY A O 1
ATOM 2022 N N . VAL A 1 276 ? -3.427 -2.686 4.339 1.00 95.81 276 VAL A N 1
ATOM 2023 C CA . VAL A 1 276 ? -3.178 -3.397 5.591 1.00 95.81 276 VAL A CA 1
ATOM 2024 C C . VAL A 1 276 ? -1.850 -4.108 5.464 1.00 95.81 276 VAL A C 1
ATOM 2026 O O . VAL A 1 276 ? -1.595 -4.739 4.450 1.00 95.81 276 VAL A O 1
ATOM 2029 N N . ASP A 1 277 ? -1.038 -4.039 6.510 1.00 96.75 277 ASP A N 1
ATOM 2030 C CA . ASP A 1 277 ? 0.179 -4.837 6.571 1.00 96.75 277 ASP A CA 1
ATOM 2031 C C . ASP A 1 277 ? 0.485 -5.288 8.001 1.00 96.75 277 ASP A C 1
ATOM 2033 O O . ASP A 1 277 ? 0.044 -4.660 8.971 1.00 96.75 277 ASP A O 1
ATOM 2037 N N . VAL A 1 278 ? 1.197 -6.406 8.120 1.00 95.94 278 VAL A N 1
ATOM 2038 C CA . VAL A 1 278 ? 1.534 -7.095 9.370 1.00 95.94 278 VAL A CA 1
ATOM 2039 C C . VAL A 1 278 ? 3.042 -7.278 9.420 1.00 95.94 278 VAL A C 1
ATOM 2041 O O . VAL A 1 278 ? 3.649 -7.642 8.417 1.00 95.94 278 VAL A O 1
ATOM 2044 N N . ALA A 1 279 ? 3.653 -7.073 10.587 1.00 95.69 279 ALA A N 1
ATOM 2045 C CA . ALA A 1 279 ? 5.078 -7.328 10.735 1.00 95.69 279 ALA A CA 1
ATOM 2046 C C . ALA A 1 279 ? 5.388 -8.805 10.412 1.00 95.69 279 ALA A C 1
ATOM 2048 O O . ALA A 1 279 ? 4.759 -9.700 10.986 1.00 95.69 279 ALA A O 1
ATOM 2049 N N . PRO A 1 280 ? 6.379 -9.094 9.549 1.00 91.62 280 PRO A N 1
ATOM 2050 C CA . PRO A 1 280 ? 6.704 -10.471 9.174 1.00 91.62 280 PRO A CA 1
ATOM 2051 C C . PRO A 1 280 ? 7.113 -11.368 10.352 1.00 91.62 280 PRO A C 1
ATOM 2053 O O . PRO A 1 280 ? 6.989 -12.587 10.277 1.00 91.62 280 PRO A O 1
ATOM 2056 N N . ASP A 1 281 ? 7.612 -10.779 11.439 1.00 93.75 281 ASP A N 1
ATOM 2057 C CA . ASP A 1 281 ? 8.111 -11.463 12.632 1.00 93.75 281 ASP A CA 1
ATOM 2058 C C . ASP A 1 281 ? 7.206 -11.323 13.871 1.00 93.75 281 ASP A C 1
ATOM 2060 O O . ASP A 1 281 ? 7.490 -11.943 14.902 1.00 93.75 281 ASP A O 1
ATOM 2064 N N . ASP A 1 282 ? 6.106 -10.570 13.768 1.00 94.88 282 ASP A N 1
ATOM 2065 C CA . ASP A 1 282 ? 5.119 -10.390 14.835 1.00 94.88 282 ASP A CA 1
ATOM 2066 C C . ASP A 1 282 ? 3.690 -10.289 14.266 1.00 94.88 282 ASP A C 1
ATOM 2068 O O . ASP A 1 282 ? 3.243 -9.238 13.811 1.00 94.88 282 ASP A O 1
ATOM 2072 N N . GLU A 1 283 ? 2.938 -11.393 14.341 1.00 93.50 283 GLU A N 1
ATOM 2073 C CA . GLU A 1 283 ? 1.547 -11.476 13.866 1.00 93.50 283 GLU A CA 1
ATOM 2074 C C . GLU A 1 283 ? 0.567 -10.564 14.628 1.00 93.50 283 GLU A C 1
ATOM 2076 O O . GLU A 1 283 ? -0.533 -10.282 14.132 1.00 93.50 283 GLU A O 1
ATOM 2081 N N . ASP A 1 284 ? 0.954 -10.115 15.829 1.00 95.44 284 ASP A N 1
ATOM 2082 C CA . ASP A 1 284 ? 0.171 -9.193 16.643 1.00 95.44 284 ASP A CA 1
ATOM 2083 C C . ASP A 1 284 ? 0.401 -7.730 16.225 1.00 95.44 284 ASP A C 1
ATOM 2085 O O . ASP A 1 284 ? -0.426 -6.868 16.550 1.00 95.44 284 ASP A O 1
ATOM 2089 N N . TRP A 1 285 ? 1.492 -7.444 15.506 1.00 96.81 285 TRP A N 1
ATOM 2090 C CA . TRP A 1 285 ? 1.853 -6.110 15.049 1.00 96.81 285 TRP A CA 1
ATOM 2091 C C . TRP A 1 285 ? 1.302 -5.866 13.645 1.00 96.81 285 TRP A C 1
ATOM 2093 O O . TRP A 1 285 ? 1.790 -6.424 12.666 1.00 96.81 285 TRP A O 1
ATOM 2103 N N . LEU A 1 286 ? 0.310 -4.983 13.514 1.00 97.31 286 LEU A N 1
ATOM 2104 C CA . LEU A 1 286 ? -0.251 -4.625 12.209 1.00 97.31 286 LEU A CA 1
ATOM 2105 C C . LEU A 1 286 ? -0.662 -3.161 12.103 1.00 97.31 286 LEU A C 1
ATOM 2107 O O . LEU A 1 286 ? -0.963 -2.502 13.103 1.00 97.31 286 LEU A O 1
ATOM 2111 N N . ILE A 1 287 ? -0.761 -2.676 10.868 1.00 98.19 287 ILE A N 1
ATOM 2112 C CA . ILE A 1 287 ? -1.348 -1.379 10.528 1.00 98.19 287 ILE A CA 1
ATOM 2113 C C . ILE A 1 287 ? -2.512 -1.522 9.568 1.00 98.19 287 ILE A C 1
ATOM 2115 O O . ILE A 1 287 ? -2.546 -2.398 8.714 1.00 98.19 287 ILE A O 1
ATOM 2119 N N . VAL A 1 288 ? -3.447 -0.589 9.693 1.00 97.62 288 VAL A N 1
ATOM 2120 C CA . VAL A 1 288 ? -4.514 -0.348 8.729 1.00 97.62 288 VAL A CA 1
ATOM 2121 C C . VAL A 1 288 ? -4.481 1.125 8.358 1.00 97.62 288 VAL A C 1
ATOM 2123 O O . VAL A 1 288 ? -4.417 2.000 9.228 1.00 97.62 288 VAL A O 1
ATOM 2126 N N . ALA A 1 289 ? -4.538 1.406 7.064 1.00 96.06 289 ALA A N 1
ATOM 2127 C CA . ALA A 1 289 ? -4.465 2.752 6.532 1.00 96.06 289 ALA A CA 1
ATOM 2128 C C . ALA A 1 289 ? -5.632 3.078 5.601 1.00 96.06 289 ALA A C 1
ATOM 2130 O O . ALA A 1 289 ? -6.277 2.199 5.032 1.00 96.06 289 ALA A O 1
ATOM 2131 N N . GLY A 1 290 ? -5.904 4.370 5.447 1.00 92.75 290 GLY A N 1
ATOM 2132 C CA . GLY A 1 290 ? -6.950 4.871 4.565 1.00 92.75 290 GLY A CA 1
ATOM 2133 C C . GLY A 1 290 ? -7.137 6.380 4.683 1.00 92.75 290 GLY A C 1
ATOM 2134 O O . GLY A 1 290 ? -6.243 7.097 5.132 1.00 92.75 290 GLY A O 1
ATOM 2135 N N . GLY A 1 291 ? -8.312 6.876 4.301 1.00 88.56 291 GLY A N 1
ATOM 2136 C CA . GLY A 1 291 ? -8.692 8.284 4.439 1.00 88.56 291 GLY A CA 1
ATOM 2137 C C . GLY A 1 291 ? -9.771 8.486 5.500 1.00 88.56 291 GLY A C 1
ATOM 2138 O O . GLY A 1 291 ? -10.838 7.889 5.420 1.00 88.56 291 GLY A O 1
ATOM 2139 N N . ILE A 1 292 ? -9.545 9.356 6.482 1.00 85.00 292 ILE A N 1
ATOM 2140 C CA . ILE A 1 292 ? -10.563 9.749 7.462 1.00 85.00 292 ILE A CA 1
ATOM 2141 C C . ILE A 1 292 ? -11.600 10.624 6.785 1.00 85.00 292 ILE A C 1
ATOM 2143 O O . ILE A 1 292 ? -11.295 11.746 6.383 1.00 85.00 292 ILE A O 1
ATOM 2147 N N . TYR A 1 293 ? -12.845 10.163 6.748 1.00 73.69 293 TYR A N 1
ATOM 2148 C CA . TYR A 1 293 ? -13.944 10.981 6.258 1.00 73.69 293 TYR A CA 1
ATOM 2149 C C . TYR A 1 293 ? -14.114 12.221 7.148 1.00 73.69 293 TYR A C 1
ATOM 2151 O O . TYR A 1 293 ? -14.513 12.123 8.310 1.00 73.69 293 TYR A O 1
ATOM 2159 N N . LEU A 1 294 ? -13.802 13.398 6.607 1.00 65.44 294 LEU A N 1
ATOM 2160 C CA . LEU A 1 294 ? -14.046 14.673 7.268 1.00 65.44 294 LEU A CA 1
ATOM 2161 C C . LEU A 1 294 ? -15.275 15.322 6.625 1.00 65.44 294 LEU A C 1
ATOM 2163 O O . LEU A 1 294 ? -15.281 15.506 5.407 1.00 65.44 294 LEU A O 1
ATOM 2167 N N . PRO A 1 295 ? -16.303 15.694 7.407 1.00 55.34 295 PRO A N 1
ATOM 2168 C CA . PRO A 1 295 ? -17.422 16.458 6.881 1.00 55.34 295 PRO A CA 1
ATOM 2169 C C . PRO A 1 295 ? -16.913 17.747 6.214 1.00 55.34 295 PRO A C 1
ATOM 2171 O O . PRO A 1 295 ? -16.069 18.439 6.796 1.00 55.34 295 PRO A O 1
ATOM 2174 N N . PRO A 1 296 ? -17.453 18.144 5.051 1.00 51.41 296 PRO A N 1
ATOM 2175 C CA . PRO A 1 296 ? -16.985 19.298 4.274 1.00 51.41 296 PRO A CA 1
ATOM 2176 C C . PRO A 1 296 ? -17.133 20.668 4.976 1.00 51.41 296 PRO A C 1
ATOM 2178 O O . PRO A 1 296 ? -16.792 21.703 4.402 1.00 51.41 296 PRO A O 1
ATOM 2181 N N . CYS A 1 297 ? -17.651 20.723 6.207 1.00 48.84 297 CYS A N 1
ATOM 2182 C CA . CYS A 1 297 ? -18.034 21.962 6.881 1.00 48.84 297 CYS A CA 1
ATOM 2183 C C . CYS A 1 297 ? -16.969 22.604 7.788 1.00 48.84 297 CYS A C 1
ATOM 2185 O O . CYS A 1 297 ? -17.259 23.662 8.346 1.00 48.84 297 CYS A O 1
ATOM 2187 N N . ASP A 1 298 ? -15.755 22.053 7.914 1.00 47.81 298 ASP A N 1
ATOM 2188 C CA . ASP A 1 298 ? -14.716 22.601 8.813 1.00 47.81 298 ASP A CA 1
ATOM 2189 C C . ASP A 1 298 ? -13.637 23.451 8.111 1.00 47.81 298 ASP A C 1
ATOM 2191 O O . ASP A 1 298 ? -12.464 23.496 8.477 1.00 47.81 298 ASP A O 1
ATOM 2195 N N . TYR A 1 299 ? -14.061 24.185 7.080 1.00 44.94 299 TYR A N 1
ATOM 2196 C CA . TYR A 1 299 ? -13.210 25.067 6.273 1.00 44.94 299 TYR A CA 1
ATOM 2197 C C . TYR A 1 299 ? -12.627 26.272 7.047 1.00 44.94 299 TYR A C 1
ATOM 2199 O O . TYR A 1 299 ? -11.664 26.893 6.597 1.00 44.94 299 TYR A O 1
ATOM 2207 N N . GLU A 1 300 ? -13.213 26.661 8.188 1.00 44.97 300 GLU A N 1
ATOM 2208 C CA . GLU A 1 300 ? -12.864 27.910 8.891 1.00 44.97 300 GLU A CA 1
ATOM 2209 C C . GLU A 1 300 ? -11.978 27.743 10.143 1.00 44.97 300 GLU A C 1
ATOM 2211 O O . GLU A 1 300 ? -11.492 28.764 10.645 1.00 44.97 300 GLU A O 1
ATOM 2216 N N . TYR A 1 301 ? -11.717 26.526 10.651 1.00 41.75 301 TYR A N 1
ATOM 2217 C CA . TYR A 1 301 ? -11.165 26.358 12.011 1.00 41.75 301 TYR A CA 1
ATOM 2218 C C . TYR A 1 301 ? -9.676 26.036 12.176 1.00 41.75 301 TYR A C 1
ATOM 2220 O O . TYR A 1 301 ? -9.185 25.923 13.301 1.00 41.75 301 TYR A O 1
ATOM 2228 N N . SER A 1 302 ? -8.881 26.109 11.116 1.00 39.88 302 SER A N 1
ATOM 2229 C CA . SER A 1 302 ? -7.508 26.574 11.295 1.00 39.88 302 SER A CA 1
ATOM 2230 C C . SER A 1 302 ? -7.121 27.471 10.131 1.00 39.88 302 SER A C 1
ATOM 2232 O O . SER A 1 302 ? -7.100 27.043 8.976 1.00 39.88 302 SER A O 1
ATOM 2234 N N . PRO A 1 303 ? -6.760 28.735 10.401 1.00 39.25 303 PRO A N 1
ATOM 2235 C CA . PRO A 1 303 ? -5.841 29.462 9.547 1.00 39.25 303 PRO A CA 1
ATOM 2236 C C . PRO A 1 303 ? -4.519 28.667 9.539 1.00 39.25 303 PRO A C 1
ATOM 2238 O O . PRO A 1 303 ? -3.596 28.980 10.289 1.00 39.25 303 PRO A O 1
ATOM 2241 N N . GLY A 1 304 ? -4.482 27.591 8.745 1.00 47.38 304 GLY A N 1
ATOM 2242 C CA . GLY A 1 304 ? -3.434 26.575 8.745 1.00 47.38 304 GLY A CA 1
ATOM 2243 C C . GLY A 1 304 ? -3.866 25.110 8.932 1.00 47.38 304 GLY A C 1
ATOM 2244 O O . GLY A 1 304 ? -3.004 24.370 9.375 1.00 47.38 304 GLY A O 1
ATOM 2245 N N . CYS A 1 305 ? -5.110 24.671 8.661 1.00 43.00 305 CYS A N 1
ATOM 2246 C CA . CYS A 1 305 ? -5.423 23.234 8.469 1.00 43.00 305 CYS A CA 1
ATOM 2247 C C . CYS A 1 305 ? -5.603 22.945 6.977 1.00 43.00 305 CYS A C 1
ATOM 2249 O O . CYS A 1 305 ? -6.355 23.660 6.323 1.00 43.00 305 CYS A O 1
ATOM 2251 N N . TRP A 1 306 ? -4.787 22.112 6.316 1.00 52.44 306 TRP A N 1
ATOM 2252 C CA . TRP A 1 306 ? -4.280 20.722 6.493 1.00 52.44 306 TRP A CA 1
ATOM 2253 C C . TRP A 1 306 ? -5.048 19.710 5.620 1.00 52.44 306 TRP A C 1
ATOM 2255 O O . TRP A 1 306 ? -4.491 18.665 5.321 1.00 52.44 306 TRP A O 1
ATOM 2265 N N . PHE A 1 307 ? -6.262 20.027 5.139 1.00 49.66 307 PHE A N 1
ATOM 2266 C CA . PHE A 1 307 ? -7.071 19.102 4.327 1.00 49.66 307 PHE A CA 1
ATOM 2267 C C . PHE A 1 307 ? -7.621 19.755 3.049 1.00 49.66 307 PHE A C 1
ATOM 2269 O O . PHE A 1 307 ? -8.049 20.909 3.060 1.00 49.66 307 PHE A O 1
ATOM 2276 N N . GLY A 1 308 ? -7.538 19.003 1.949 1.00 43.22 308 GLY A N 1
ATOM 2277 C CA . GLY A 1 308 ? -7.931 19.278 0.559 1.00 43.22 308 GLY A CA 1
ATOM 2278 C C . GLY A 1 308 ? -8.960 20.370 0.249 1.00 43.22 308 GLY A C 1
ATOM 2279 O O . GLY A 1 308 ? -10.036 20.393 0.827 1.00 43.22 308 GLY A O 1
ATOM 2280 N N . TRP A 1 309 ? -8.741 21.147 -0.824 1.00 40.00 309 TRP A N 1
ATOM 2281 C CA . TRP A 1 309 ? -9.814 21.847 -1.573 1.00 40.00 309 TRP A CA 1
ATOM 2282 C C . TRP A 1 309 ? -10.617 20.913 -2.507 1.00 40.00 309 TRP A C 1
ATOM 2284 O O . TRP A 1 309 ? -11.329 21.397 -3.387 1.00 40.00 309 TRP A O 1
ATOM 2294 N N . TYR A 1 310 ? -10.500 19.591 -2.341 1.00 45.47 310 TYR A N 1
ATOM 2295 C CA . TYR A 1 310 ? -11.398 18.610 -2.948 1.00 45.47 310 TYR A CA 1
ATOM 2296 C C . TYR A 1 310 ? -12.479 18.254 -1.919 1.00 45.47 310 TYR A C 1
ATOM 2298 O O . TYR A 1 310 ? -12.294 17.301 -1.167 1.00 45.47 310 TYR A O 1
ATOM 2306 N N . PRO A 1 311 ? -13.596 19.010 -1.860 1.00 41.25 311 PRO A N 1
ATOM 2307 C CA . PRO A 1 311 ? -14.710 18.750 -0.942 1.00 41.25 311 PRO A CA 1
ATOM 2308 C C . PRO A 1 311 ? -15.424 17.426 -1.210 1.00 41.25 311 PRO A C 1
ATOM 2310 O O . PRO A 1 311 ? -16.374 17.104 -0.506 1.00 41.25 311 PRO A O 1
ATOM 2313 N N . ASP A 1 312 ? -14.994 16.691 -2.230 1.00 47.44 312 ASP A N 1
ATOM 2314 C CA . ASP A 1 312 ? -15.786 15.607 -2.743 1.00 47.44 312 ASP A CA 1
ATOM 2315 C C . ASP A 1 312 ? -15.387 14.282 -2.057 1.00 47.44 312 ASP A C 1
ATOM 2317 O O . ASP A 1 312 ? -16.274 13.634 -1.516 1.00 47.44 312 ASP A O 1
ATOM 2321 N N . TRP A 1 313 ? -14.129 13.821 -2.058 1.00 50.88 313 TRP A N 1
ATOM 2322 C CA . TRP A 1 313 ? -13.917 12.363 -1.895 1.00 50.88 313 TRP A CA 1
ATOM 2323 C C . TRP A 1 313 ? -12.750 11.914 -0.993 1.00 50.88 313 TRP A C 1
ATOM 2325 O O . TRP A 1 313 ? -12.732 10.767 -0.552 1.00 50.88 313 TRP A O 1
ATOM 2335 N N . ASN A 1 314 ? -11.782 12.776 -0.673 1.00 56.94 314 ASN A N 1
ATOM 2336 C CA . ASN A 1 314 ? -10.533 12.331 -0.051 1.00 56.94 314 ASN A CA 1
ATOM 2337 C C . ASN A 1 314 ? -10.375 12.881 1.359 1.00 56.94 314 ASN A C 1
ATOM 2339 O O . ASN A 1 314 ? -9.905 13.996 1.574 1.00 56.94 314 ASN A O 1
ATOM 2343 N N . GLY A 1 315 ? -10.785 12.056 2.313 1.00 69.50 315 GLY A N 1
ATOM 2344 C CA . GLY A 1 315 ? -10.484 12.239 3.717 1.00 69.50 315 GLY A CA 1
ATOM 2345 C C . GLY A 1 315 ? -8.994 12.427 4.021 1.00 69.50 315 GLY A C 1
ATOM 2346 O O . GLY A 1 315 ? -8.132 12.109 3.203 1.00 69.50 315 GLY A O 1
ATOM 2347 N N . ALA A 1 316 ? -8.695 12.909 5.226 1.00 81.81 316 ALA A N 1
ATOM 2348 C CA . ALA A 1 316 ? -7.331 13.014 5.738 1.00 81.81 316 ALA A CA 1
ATOM 2349 C C . ALA A 1 316 ? -6.632 11.646 5.733 1.00 81.81 316 ALA A C 1
ATOM 2351 O O . ALA A 1 316 ? -7.173 10.726 6.348 1.00 81.81 316 ALA A O 1
ATOM 2352 N N . PRO A 1 317 ? -5.452 11.479 5.116 1.00 90.50 317 PRO A N 1
ATOM 2353 C CA . PRO A 1 317 ? -4.712 10.228 5.212 1.00 90.50 317 PRO A CA 1
ATOM 2354 C C . PRO A 1 317 ? -4.459 9.840 6.668 1.00 90.50 317 PRO A C 1
ATOM 2356 O O . PRO A 1 317 ? -4.032 10.665 7.475 1.00 90.50 317 PRO A O 1
ATOM 2359 N N . ALA A 1 318 ? -4.731 8.584 7.001 1.00 93.69 318 ALA A N 1
ATOM 2360 C CA . ALA A 1 318 ? -4.624 8.079 8.356 1.00 93.69 318 ALA A CA 1
ATOM 2361 C C . ALA A 1 318 ? -4.088 6.661 8.394 1.00 93.69 318 ALA A C 1
ATOM 2363 O O . ALA A 1 318 ? -4.384 5.841 7.527 1.00 93.69 318 ALA A O 1
ATOM 2364 N N . VAL A 1 319 ? -3.344 6.393 9.461 1.00 97.25 319 VAL A N 1
ATOM 2365 C CA . VAL A 1 319 ? -2.821 5.078 9.809 1.00 97.25 319 VAL A CA 1
ATOM 2366 C C . VAL A 1 319 ? -3.202 4.801 11.254 1.00 97.25 319 VAL A C 1
ATOM 2368 O O . VAL A 1 319 ? -3.026 5.651 12.134 1.00 97.25 319 VAL A O 1
ATOM 2371 N N . VAL A 1 320 ? -3.732 3.613 11.502 1.00 97.81 320 VAL A N 1
ATOM 2372 C CA . VAL A 1 320 ? -3.940 3.075 12.843 1.00 97.81 320 VAL A CA 1
ATOM 2373 C C . VAL A 1 320 ? -3.146 1.784 12.979 1.00 97.81 320 VAL A C 1
ATOM 2375 O O . VAL A 1 320 ? -3.052 1.026 12.021 1.00 97.81 320 VAL A O 1
ATOM 2378 N N . ALA A 1 321 ? -2.567 1.537 14.151 1.00 98.25 321 ALA A N 1
ATOM 2379 C CA . ALA A 1 321 ? -1.774 0.335 14.411 1.00 98.25 321 ALA A CA 1
ATOM 2380 C C . ALA A 1 321 ? -2.301 -0.447 15.618 1.00 98.25 321 ALA A C 1
ATOM 2382 O O . ALA A 1 321 ? -2.851 0.151 16.550 1.00 98.25 321 ALA A O 1
ATOM 2383 N N . SER A 1 322 ? -2.084 -1.758 15.606 1.00 98.00 322 SER A N 1
ATOM 2384 C CA . SER A 1 322 ? -2.326 -2.701 16.701 1.00 98.00 322 SER A CA 1
ATOM 2385 C C . SER A 1 322 ? -1.033 -3.474 17.001 1.00 98.00 322 SER A C 1
ATOM 2387 O O . SER A 1 322 ? -0.177 -3.616 16.135 1.00 98.00 322 SER A O 1
ATOM 2389 N N . GLN A 1 323 ? -0.878 -3.884 18.260 1.00 96.62 323 GLN A N 1
ATOM 2390 C CA . GLN A 1 323 ? 0.228 -4.707 18.791 1.00 96.62 323 GLN A CA 1
ATOM 2391 C C . GLN A 1 323 ? -0.330 -5.916 19.565 1.00 96.62 323 GLN A C 1
ATOM 2393 O O . GLN A 1 323 ? 0.270 -6.397 20.526 1.00 96.62 323 GLN A O 1
ATOM 2398 N N . ASP A 1 324 ? -1.574 -6.281 19.262 1.00 96.56 324 ASP A N 1
ATOM 2399 C CA . ASP A 1 324 ? -2.339 -7.329 19.934 1.00 96.56 324 ASP A CA 1
ATOM 2400 C C . ASP A 1 324 ? -3.285 -8.059 18.970 1.00 96.56 324 ASP A C 1
ATOM 2402 O O . ASP A 1 324 ? -4.367 -8.499 19.370 1.00 96.56 324 ASP A O 1
ATOM 2406 N N . GLY A 1 325 ? -2.897 -8.141 17.693 1.00 94.50 325 GLY A N 1
ATOM 2407 C CA . GLY A 1 325 ? -3.592 -8.953 16.697 1.00 94.50 325 GLY A CA 1
ATOM 2408 C C . GLY A 1 325 ? -4.997 -8.439 16.397 1.00 94.50 325 GLY A C 1
ATOM 2409 O O . GLY A 1 325 ? -5.951 -9.216 16.355 1.00 94.50 325 GLY A O 1
ATOM 2410 N N . ALA A 1 326 ? -5.122 -7.118 16.233 1.00 95.88 326 ALA A N 1
ATOM 2411 C CA . ALA A 1 326 ? -6.366 -6.381 16.001 1.00 95.88 326 ALA A CA 1
ATOM 2412 C C . ALA A 1 326 ? -7.328 -6.326 17.205 1.00 95.88 326 ALA A C 1
ATOM 2414 O O . ALA A 1 326 ? -8.526 -6.084 17.031 1.00 95.88 326 ALA A O 1
ATOM 2415 N N . GLY A 1 327 ? -6.821 -6.504 18.431 1.00 96.44 327 GLY A N 1
ATOM 2416 C CA . GLY A 1 327 ? -7.592 -6.345 19.668 1.00 96.44 327 GLY A CA 1
ATOM 2417 C C . GLY A 1 327 ? -7.915 -4.884 20.007 1.00 96.44 327 GLY A C 1
ATOM 2418 O O . GLY A 1 327 ? -9.057 -4.565 20.347 1.00 96.44 327 GLY A O 1
ATOM 2419 N N . GLU A 1 328 ? -6.934 -3.990 19.880 1.00 97.00 328 GLU A N 1
ATOM 2420 C CA . GLU A 1 328 ? -7.080 -2.540 20.020 1.00 97.00 328 GLU A CA 1
ATOM 2421 C C . GLU A 1 328 ? -6.219 -1.798 18.986 1.00 97.00 328 GLU A C 1
ATOM 2423 O O . GLU A 1 328 ? -5.047 -2.111 18.781 1.00 97.00 328 GLU A O 1
ATOM 2428 N N . PHE A 1 329 ? -6.775 -0.741 18.384 1.00 98.00 329 PHE A N 1
ATOM 2429 C CA . PHE A 1 329 ? -6.038 0.134 17.469 1.00 98.00 329 PHE A CA 1
ATOM 2430 C C . PHE A 1 329 ? -5.707 1.490 18.100 1.00 98.00 329 PHE A C 1
ATOM 2432 O O . PHE A 1 329 ? -6.440 2.015 18.942 1.00 98.00 329 PHE A O 1
ATOM 2439 N N . THR A 1 330 ? -4.598 2.093 17.674 1.00 97.81 330 THR A N 1
ATOM 2440 C CA . THR A 1 330 ? -4.190 3.459 18.034 1.00 97.81 330 THR A CA 1
ATOM 2441 C C . THR A 1 330 ? -3.864 4.261 16.780 1.00 97.81 330 THR A C 1
ATOM 2443 O O . THR A 1 330 ? -3.138 3.781 15.918 1.00 97.81 330 THR A O 1
ATOM 2446 N N . TYR A 1 331 ? -4.363 5.496 16.693 1.00 96.56 331 TYR A N 1
ATOM 2447 C CA . TYR A 1 331 ? -4.014 6.428 15.618 1.00 96.56 331 TYR A CA 1
ATOM 2448 C C . TYR A 1 331 ? -2.537 6.836 15.687 1.00 96.56 331 TYR A C 1
ATOM 2450 O O . TYR A 1 331 ? -2.066 7.296 16.729 1.00 96.56 331 TYR A O 1
ATOM 2458 N N . ALA A 1 332 ? -1.826 6.708 14.565 1.00 96.75 332 ALA A N 1
ATOM 2459 C CA . ALA A 1 332 ? -0.393 6.985 14.444 1.00 96.75 332 ALA A CA 1
ATOM 2460 C C . ALA A 1 332 ? -0.054 8.481 14.278 1.00 96.75 332 ALA A C 1
ATOM 2462 O O . ALA A 1 332 ? 1.083 8.839 13.970 1.00 96.75 332 ALA A O 1
ATOM 2463 N N . GLY A 1 333 ? -1.028 9.366 14.503 1.00 93.25 333 GLY A N 1
ATOM 2464 C CA . GLY A 1 333 ? -0.865 10.808 14.347 1.00 93.25 333 GLY A CA 1
ATOM 2465 C C . GLY A 1 333 ? -0.950 11.268 12.893 1.00 93.25 333 GLY A C 1
ATOM 2466 O O . GLY A 1 333 ? -0.994 10.465 11.963 1.00 93.25 333 GLY A O 1
ATOM 2467 N N . ASP A 1 334 ? -0.986 12.586 12.713 1.00 91.06 334 ASP A N 1
ATOM 2468 C CA . ASP A 1 334 ? -1.114 13.204 11.394 1.00 91.06 334 ASP A CA 1
ATOM 2469 C C . ASP A 1 334 ? 0.167 12.977 10.579 1.00 91.06 334 ASP A C 1
ATOM 2471 O O . ASP A 1 334 ? 1.267 13.286 11.047 1.00 91.06 334 ASP A O 1
ATOM 2475 N N . MET A 1 335 ? 0.027 12.453 9.357 1.00 92.56 335 MET A N 1
ATOM 2476 C CA . MET A 1 335 ? 1.150 12.153 8.462 1.00 92.56 335 MET A CA 1
ATOM 2477 C C . MET A 1 335 ? 1.754 13.422 7.864 1.00 92.56 335 MET A C 1
ATOM 2479 O O . MET A 1 335 ? 1.490 13.799 6.719 1.00 92.56 335 MET A O 1
ATOM 2483 N N . GLN A 1 336 ? 2.574 14.086 8.672 1.00 91.44 336 GLN A N 1
ATOM 2484 C CA . GLN A 1 336 ? 3.203 15.353 8.348 1.00 91.44 336 GLN A CA 1
ATOM 2485 C C . GLN A 1 336 ? 4.699 15.342 8.675 1.00 91.44 336 GLN A C 1
ATOM 2487 O O . GLN A 1 336 ? 5.090 15.203 9.836 1.00 91.44 336 GLN A O 1
ATOM 2492 N N . ASP A 1 337 ? 5.524 15.652 7.677 1.00 92.81 337 ASP A N 1
ATOM 2493 C CA . ASP A 1 337 ? 6.919 16.012 7.894 1.00 92.81 337 ASP A CA 1
ATOM 2494 C C . ASP A 1 337 ? 7.008 17.513 8.187 1.00 92.81 337 ASP A C 1
ATOM 2496 O O . ASP A 1 337 ? 7.006 18.380 7.308 1.00 92.81 337 ASP A O 1
ATOM 2500 N N . THR A 1 338 ? 7.103 17.848 9.471 1.00 89.94 338 THR A N 1
ATOM 2501 C CA . THR A 1 338 ? 7.206 19.249 9.906 1.00 89.94 338 THR A CA 1
ATOM 2502 C C . THR A 1 338 ? 8.545 19.893 9.515 1.00 89.94 338 THR A C 1
ATOM 2504 O O . THR A 1 338 ? 8.630 21.121 9.427 1.00 89.94 338 THR A O 1
ATOM 2507 N N . ALA A 1 339 ? 9.606 19.105 9.311 1.00 91.44 339 ALA A N 1
ATOM 2508 C CA . ALA A 1 339 ? 10.930 19.625 8.979 1.00 91.44 339 ALA A CA 1
ATOM 2509 C C . ALA A 1 339 ? 10.987 20.129 7.532 1.00 91.44 339 ALA A C 1
ATOM 2511 O O . ALA A 1 339 ? 11.566 21.194 7.286 1.00 91.44 339 ALA A O 1
ATOM 2512 N N . ASN A 1 340 ? 10.350 19.401 6.613 1.00 89.88 340 ASN A N 1
ATOM 2513 C CA . ASN A 1 340 ? 10.271 19.758 5.196 1.00 89.88 340 ASN A CA 1
ATOM 2514 C C . ASN A 1 340 ? 8.979 20.501 4.823 1.00 89.88 340 ASN A C 1
ATOM 2516 O O . ASN A 1 340 ? 8.941 21.188 3.804 1.00 89.88 340 ASN A O 1
ATOM 2520 N N . GLY A 1 341 ? 7.966 20.465 5.691 1.00 87.88 341 GLY A N 1
ATOM 2521 C CA . GLY A 1 341 ? 6.687 21.134 5.474 1.00 87.88 341 GLY A CA 1
ATOM 2522 C C . GLY A 1 341 ? 5.784 20.401 4.486 1.00 87.88 341 GLY A C 1
ATOM 2523 O O . GLY A 1 341 ? 4.967 21.061 3.852 1.00 87.88 341 GLY A O 1
ATOM 2524 N N . THR A 1 342 ? 5.936 19.082 4.364 1.00 88.94 342 THR A N 1
ATOM 2525 C CA . THR A 1 342 ? 5.123 18.229 3.492 1.00 88.94 342 THR A CA 1
ATOM 2526 C C . THR A 1 342 ? 4.121 17.416 4.304 1.00 88.94 342 THR A C 1
ATOM 2528 O O . THR A 1 342 ? 4.268 17.226 5.518 1.00 88.94 342 THR A O 1
ATOM 2531 N N . TRP A 1 343 ? 3.066 16.957 3.641 1.00 89.19 343 TRP A N 1
ATOM 2532 C CA . TRP A 1 343 ? 2.057 16.085 4.232 1.00 89.19 343 TRP A CA 1
ATOM 2533 C C . TRP A 1 343 ? 1.546 15.092 3.200 1.00 89.19 343 TRP A C 1
ATOM 2535 O O . TRP A 1 343 ? 1.444 15.407 2.012 1.00 89.19 343 TRP A O 1
ATOM 2545 N N . MET A 1 344 ? 1.197 13.901 3.675 1.00 91.50 344 MET A N 1
ATOM 2546 C CA . MET A 1 344 ? 0.565 12.890 2.840 1.00 91.50 344 MET A CA 1
ATOM 2547 C C . MET A 1 344 ? -0.815 13.385 2.389 1.00 91.50 344 MET A C 1
ATOM 2549 O O . MET A 1 344 ? -1.611 13.845 3.208 1.00 91.50 344 MET A O 1
ATOM 2553 N N . GLU A 1 345 ? -1.112 13.272 1.095 1.00 86.56 345 GLU A N 1
ATOM 2554 C CA . GLU A 1 345 ? -2.418 13.618 0.508 1.00 86.56 345 GLU A CA 1
ATOM 2555 C C . GLU A 1 345 ? -3.246 12.369 0.185 1.00 86.56 345 GLU A C 1
ATOM 2557 O O . GLU A 1 345 ? -4.473 12.370 0.303 1.00 86.56 345 GLU A O 1
ATOM 2562 N N . ARG A 1 346 ? -2.587 11.282 -0.226 1.00 87.69 346 ARG A N 1
ATOM 2563 C CA . ARG A 1 346 ? -3.253 10.016 -0.537 1.00 87.69 346 ARG A CA 1
ATOM 2564 C C . ARG A 1 346 ? -2.309 8.846 -0.337 1.00 87.69 346 ARG A C 1
ATOM 2566 O O . ARG A 1 346 ? -1.183 8.893 -0.821 1.00 87.69 346 ARG A O 1
ATOM 2573 N N . ILE A 1 347 ? -2.826 7.797 0.292 1.00 92.75 347 ILE A N 1
ATOM 2574 C CA . ILE A 1 347 ? -2.140 6.522 0.488 1.00 92.75 347 ILE A CA 1
ATOM 2575 C C . ILE A 1 347 ? -2.504 5.593 -0.670 1.00 92.75 347 ILE A C 1
ATOM 2577 O O . ILE A 1 347 ? -3.657 5.558 -1.109 1.00 92.75 347 ILE A O 1
ATOM 2581 N N . TYR A 1 348 ? -1.511 4.871 -1.169 1.00 91.69 348 TYR A N 1
ATOM 2582 C CA . TYR A 1 348 ? -1.696 3.800 -2.144 1.00 91.69 348 TYR A CA 1
ATOM 2583 C C . TYR A 1 348 ? -1.322 2.434 -1.584 1.00 91.69 348 TYR A C 1
ATOM 2585 O O . TYR A 1 348 ? -1.961 1.466 -1.977 1.00 91.69 348 TYR A O 1
ATOM 2593 N N . ASP A 1 349 ? -0.332 2.381 -0.691 1.00 94.81 349 ASP A N 1
ATOM 2594 C CA . ASP A 1 349 ? 0.164 1.139 -0.104 1.00 94.81 349 ASP A CA 1
ATOM 2595 C C . ASP A 1 349 ? 0.873 1.404 1.232 1.00 94.81 349 ASP A C 1
ATOM 2597 O O . ASP A 1 349 ? 1.258 2.548 1.522 1.00 94.81 349 ASP A O 1
ATOM 2601 N N . VAL A 1 350 ? 1.024 0.367 2.052 1.00 97.25 350 VAL A N 1
ATOM 2602 C CA . VAL A 1 350 ? 1.657 0.433 3.370 1.00 97.25 350 VAL A CA 1
ATOM 2603 C C . VAL A 1 350 ? 2.522 -0.790 3.632 1.00 97.25 350 VAL A C 1
ATOM 2605 O O . VAL A 1 350 ? 2.195 -1.878 3.192 1.00 97.25 350 VAL A O 1
ATOM 2608 N N . ALA A 1 351 ? 3.592 -0.603 4.401 1.00 97.62 351 ALA A N 1
ATOM 2609 C CA . ALA A 1 351 ? 4.450 -1.695 4.833 1.00 97.62 351 ALA A CA 1
ATOM 2610 C C . ALA A 1 351 ? 4.943 -1.514 6.274 1.00 97.62 351 ALA A C 1
ATOM 2612 O O . ALA A 1 351 ? 5.110 -0.385 6.763 1.00 97.62 351 ALA A O 1
ATOM 2613 N N . VAL A 1 352 ? 5.230 -2.637 6.923 1.00 97.56 352 VAL A N 1
ATOM 2614 C CA . VAL A 1 352 ? 5.757 -2.790 8.275 1.00 97.56 352 VAL A CA 1
ATOM 2615 C C . VAL A 1 352 ? 7.037 -3.607 8.216 1.00 97.56 352 VAL A C 1
ATOM 2617 O O . VAL A 1 352 ? 7.083 -4.702 7.667 1.00 97.56 352 VAL A O 1
ATOM 2620 N N . SER A 1 353 ? 8.104 -3.087 8.812 1.00 97.12 353 SER A N 1
ATOM 2621 C CA . SER A 1 353 ? 9.366 -3.817 8.848 1.00 97.12 353 SER A CA 1
ATOM 2622 C C . SER A 1 353 ? 9.342 -4.962 9.867 1.00 97.12 353 SER A C 1
ATOM 2624 O O . SER A 1 353 ? 8.698 -4.827 10.916 1.00 97.12 353 SER A O 1
ATOM 2626 N N . PRO A 1 354 ? 10.173 -6.000 9.664 1.00 95.94 354 PRO A N 1
ATOM 2627 C CA . PRO A 1 354 ? 10.674 -6.815 10.764 1.00 95.94 354 PRO A CA 1
ATOM 2628 C C . PRO A 1 354 ? 11.199 -5.960 11.929 1.00 95.94 354 PRO A C 1
ATOM 2630 O O . PRO A 1 354 ? 11.652 -4.820 11.724 1.00 95.94 354 PRO A O 1
ATOM 2633 N N . GLU A 1 355 ? 11.145 -6.491 13.148 1.00 95.44 355 GLU A N 1
ATOM 2634 C CA . GLU A 1 355 ? 11.633 -5.818 14.347 1.00 95.44 355 GLU A CA 1
ATOM 2635 C C . GLU A 1 355 ? 13.155 -5.632 14.283 1.00 95.44 355 GLU A C 1
ATOM 2637 O O . GLU A 1 355 ? 13.935 -6.568 14.094 1.00 95.44 355 GLU A O 1
ATOM 2642 N N . MET A 1 356 ? 13.606 -4.400 14.515 1.00 94.25 356 MET A N 1
ATOM 2643 C CA . MET A 1 356 ? 15.020 -4.078 14.661 1.00 94.25 356 MET A CA 1
ATOM 2644 C C . MET A 1 356 ? 15.221 -3.204 15.889 1.00 94.25 356 MET A C 1
ATOM 2646 O O . MET A 1 356 ? 14.634 -2.132 16.004 1.00 94.25 356 MET A O 1
ATOM 2650 N N . ASP A 1 357 ? 16.085 -3.649 16.803 1.00 92.62 357 ASP A N 1
ATOM 2651 C CA . ASP A 1 357 ? 16.356 -2.951 18.066 1.00 92.62 357 ASP A CA 1
ATOM 2652 C C . ASP A 1 357 ? 15.070 -2.626 18.870 1.00 92.62 357 ASP A C 1
ATOM 2654 O O . ASP A 1 357 ? 14.933 -1.527 19.414 1.00 92.62 357 ASP A O 1
ATOM 2658 N N . ASP A 1 358 ? 14.142 -3.590 18.972 1.00 93.31 358 ASP A N 1
ATOM 2659 C CA . ASP A 1 358 ? 12.827 -3.453 19.622 1.00 93.31 358 ASP A CA 1
ATOM 2660 C C . ASP A 1 358 ? 11.896 -2.414 18.937 1.00 93.31 358 ASP A C 1
ATOM 2662 O O . ASP A 1 358 ? 11.051 -1.796 19.596 1.00 93.31 358 ASP A O 1
ATOM 2666 N N . ILE A 1 359 ? 12.080 -2.149 17.633 1.00 94.56 359 ILE A N 1
ATOM 2667 C CA . ILE A 1 359 ? 11.306 -1.164 16.859 1.00 94.56 359 ILE A CA 1
ATOM 2668 C C . ILE A 1 359 ? 10.857 -1.746 15.513 1.00 94.56 359 ILE A C 1
ATOM 2670 O O . ILE A 1 359 ? 11.682 -2.171 14.707 1.00 94.56 359 ILE A O 1
ATOM 2674 N N . HIS A 1 360 ? 9.561 -1.620 15.222 1.00 96.19 360 HIS A N 1
ATOM 2675 C CA . HIS A 1 360 ? 9.024 -1.731 13.864 1.00 96.19 360 HIS A CA 1
ATOM 2676 C C . HIS A 1 360 ? 8.993 -0.360 13.180 1.00 96.19 360 HIS A C 1
ATOM 2678 O O . HIS A 1 360 ? 8.664 0.669 13.792 1.00 96.19 360 HIS A O 1
ATOM 2684 N N . ASN A 1 361 ? 9.343 -0.343 11.898 1.00 97.00 361 ASN A N 1
ATOM 2685 C CA . ASN A 1 361 ? 9.270 0.833 11.042 1.00 97.00 361 ASN A CA 1
ATOM 2686 C C . ASN A 1 361 ? 8.052 0.741 10.135 1.00 97.00 361 ASN A C 1
ATOM 2688 O O . ASN A 1 361 ? 7.742 -0.331 9.630 1.00 97.00 361 ASN A O 1
ATOM 2692 N N . LEU A 1 362 ? 7.415 1.883 9.889 1.00 97.88 362 LEU A N 1
ATOM 2693 C CA . LEU A 1 362 ? 6.291 1.996 8.962 1.00 97.88 362 LEU A CA 1
ATOM 2694 C C . LEU A 1 362 ? 6.714 2.778 7.739 1.00 97.88 362 LEU A C 1
ATOM 2696 O O . LEU A 1 362 ? 7.361 3.823 7.874 1.00 97.88 362 LEU A O 1
ATOM 2700 N N . ALA A 1 363 ? 6.294 2.300 6.577 1.00 98.06 363 ALA A N 1
ATOM 2701 C CA . ALA A 1 363 ? 6.433 2.983 5.308 1.00 98.06 363 ALA A CA 1
ATOM 2702 C C . ALA A 1 363 ? 5.053 3.134 4.667 1.00 98.06 363 ALA A C 1
ATOM 2704 O O . ALA A 1 363 ? 4.341 2.156 4.480 1.00 98.06 363 ALA A O 1
ATOM 2705 N N . ILE A 1 364 ? 4.671 4.367 4.344 1.00 97.75 364 ILE A N 1
ATOM 2706 C CA . ILE A 1 364 ? 3.373 4.684 3.744 1.00 97.75 364 ILE A CA 1
ATOM 2707 C C . ILE A 1 364 ? 3.621 5.285 2.368 1.00 97.75 364 ILE A C 1
ATOM 2709 O O . ILE A 1 364 ? 4.118 6.409 2.259 1.00 97.75 364 ILE A O 1
ATOM 2713 N N . ALA A 1 365 ? 3.295 4.531 1.324 1.00 96.44 365 ALA A N 1
ATOM 2714 C CA . ALA A 1 365 ? 3.441 4.941 -0.062 1.00 96.44 365 ALA A CA 1
ATOM 2715 C C . ALA A 1 365 ? 2.261 5.795 -0.517 1.00 96.44 365 ALA A C 1
ATOM 2717 O O . ALA A 1 365 ? 1.098 5.512 -0.219 1.00 96.44 365 ALA A O 1
ATOM 2718 N N . GLY A 1 366 ? 2.560 6.836 -1.287 1.00 93.81 366 GLY A N 1
ATOM 2719 C CA . GLY A 1 366 ? 1.526 7.742 -1.745 1.00 93.81 366 GLY A CA 1
ATOM 2720 C C . GLY A 1 366 ? 2.024 8.881 -2.616 1.00 93.81 366 GLY A C 1
ATOM 2721 O O . GLY A 1 366 ? 3.042 8.794 -3.314 1.00 93.81 366 GLY A O 1
ATOM 2722 N N . TYR A 1 367 ? 1.286 9.985 -2.554 1.00 90.88 367 TYR A N 1
ATOM 2723 C CA . TYR A 1 367 ? 1.792 11.293 -2.953 1.00 90.88 367 TYR A CA 1
ATOM 2724 C C . TYR A 1 367 ? 1.530 12.327 -1.856 1.00 90.88 367 TYR A C 1
ATOM 2726 O O . TYR A 1 367 ? 0.544 12.240 -1.118 1.00 90.88 367 TYR A O 1
ATOM 2734 N N . ALA A 1 368 ? 2.413 13.316 -1.785 1.00 90.19 368 ALA A N 1
ATOM 2735 C CA . ALA A 1 368 ? 2.344 14.444 -0.868 1.00 90.19 368 ALA A CA 1
ATOM 2736 C C . ALA A 1 368 ? 2.239 15.772 -1.624 1.00 90.19 368 ALA A C 1
ATOM 2738 O O . ALA A 1 368 ? 2.602 15.867 -2.802 1.00 90.19 368 ALA A O 1
ATOM 2739 N N . ASP A 1 369 ? 1.752 16.798 -0.927 1.00 83.81 369 ASP A N 1
ATOM 2740 C CA . ASP A 1 369 ? 1.869 18.198 -1.348 1.00 83.81 369 ASP A CA 1
ATOM 2741 C C . ASP A 1 369 ? 3.150 18.804 -0.737 1.00 83.81 369 ASP A C 1
ATOM 2743 O O . ASP A 1 369 ? 3.473 18.577 0.434 1.00 83.81 369 ASP A O 1
ATOM 2747 N N . ASP A 1 370 ? 3.893 19.562 -1.548 1.00 68.62 370 ASP A N 1
ATOM 2748 C CA . ASP A 1 370 ? 5.203 20.147 -1.228 1.00 68.62 370 ASP A CA 1
ATOM 2749 C C . ASP A 1 370 ? 5.158 21.666 -0.933 1.00 68.62 370 ASP A C 1
ATOM 2751 O O . ASP A 1 370 ? 6.197 22.333 -0.845 1.00 68.62 370 ASP A O 1
ATOM 2755 N N . GLY A 1 371 ? 3.959 22.247 -0.785 1.00 58.91 371 GLY A N 1
ATOM 2756 C CA . GLY A 1 371 ? 3.745 23.698 -0.744 1.00 58.91 371 GLY A CA 1
ATOM 2757 C C . GLY A 1 371 ? 2.955 24.248 0.448 1.00 58.91 371 GLY A C 1
ATOM 2758 O O . GLY A 1 371 ? 2.720 23.599 1.452 1.00 58.91 371 GLY A O 1
ATOM 2759 N N . ALA A 1 372 ? 2.530 25.515 0.351 1.00 46.69 372 ALA A N 1
ATOM 2760 C CA . ALA A 1 372 ? 1.383 25.983 1.132 1.00 46.69 372 ALA A CA 1
ATOM 2761 C C . ALA A 1 372 ? 0.134 25.407 0.464 1.00 46.69 372 ALA A C 1
ATOM 2763 O O . ALA A 1 372 ? 0.033 25.516 -0.762 1.00 46.69 372 ALA A O 1
ATOM 2764 N N . CYS A 1 373 ? -0.766 24.824 1.257 1.00 45.81 373 CYS A N 1
ATOM 2765 C CA . CYS A 1 373 ? -1.843 23.946 0.806 1.00 45.81 373 CYS A CA 1
ATOM 2766 C C . CYS A 1 373 ? -2.375 24.267 -0.601 1.00 45.81 373 CYS A C 1
ATOM 2768 O O . CYS A 1 373 ? -2.883 25.371 -0.835 1.00 45.81 373 CYS A O 1
ATOM 2770 N N . PHE A 1 374 ? -2.274 23.298 -1.517 1.00 50.41 374 PHE A N 1
ATOM 2771 C CA . PHE A 1 374 ? -2.881 23.308 -2.856 1.00 50.41 374 PHE A CA 1
ATOM 2772 C C . PHE A 1 374 ? -2.209 24.219 -3.888 1.00 50.41 374 PHE A C 1
ATOM 2774 O O . PHE A 1 374 ? -2.848 24.670 -4.844 1.00 50.41 374 PHE A O 1
ATOM 2781 N N . THR A 1 375 ? -0.917 24.507 -3.719 1.00 42.34 375 THR A N 1
ATOM 2782 C CA . THR A 1 375 ? -0.119 25.225 -4.734 1.00 42.34 375 THR A CA 1
ATOM 2783 C C . THR A 1 375 ? 1.109 24.460 -5.219 1.00 42.34 375 THR A C 1
ATOM 2785 O O . THR A 1 375 ? 1.754 24.927 -6.165 1.00 42.34 375 THR A O 1
ATOM 2788 N N . GLY A 1 376 ? 1.416 23.324 -4.587 1.00 50.69 376 GLY A N 1
ATOM 2789 C CA . GLY A 1 376 ? 2.576 22.493 -4.867 1.00 50.69 376 GLY A CA 1
ATOM 2790 C C . GLY A 1 376 ? 2.395 21.528 -6.034 1.00 50.69 376 GLY A C 1
ATOM 2791 O O . GLY A 1 376 ? 1.306 21.355 -6.591 1.00 50.69 376 GLY A O 1
ATOM 2792 N N . SER A 1 377 ? 3.510 20.938 -6.443 1.00 65.50 377 SER A N 1
ATOM 2793 C CA . SER A 1 377 ? 3.535 19.784 -7.336 1.00 65.50 377 SER A CA 1
ATOM 2794 C C . SER A 1 377 ? 3.303 18.536 -6.497 1.00 65.50 377 SER A C 1
ATOM 2796 O O . SER A 1 377 ? 4.110 18.260 -5.621 1.00 65.50 377 SER A O 1
ATOM 2798 N N . ASN A 1 378 ? 2.248 17.765 -6.781 1.00 70.31 378 ASN A N 1
ATOM 2799 C CA . ASN A 1 378 ? 2.088 16.447 -6.166 1.00 70.31 378 ASN A CA 1
ATOM 2800 C C . ASN A 1 378 ? 3.334 15.610 -6.484 1.00 70.31 378 ASN A C 1
ATOM 2802 O O . ASN A 1 378 ? 3.609 15.331 -7.658 1.00 70.31 378 ASN A O 1
ATOM 2806 N N . ALA A 1 379 ? 4.081 15.251 -5.447 1.00 87.69 379 ALA A N 1
ATOM 2807 C CA . ALA A 1 379 ? 5.276 14.434 -5.555 1.00 87.69 379 ALA A CA 1
ATOM 2808 C C . ALA A 1 379 ? 4.985 13.069 -4.943 1.00 87.69 379 ALA A C 1
ATOM 2810 O O . ALA A 1 379 ? 4.401 12.971 -3.862 1.00 87.69 379 ALA A O 1
ATOM 2811 N N . GLY A 1 380 ? 5.384 12.010 -5.641 1.00 92.25 380 GLY A N 1
ATOM 2812 C CA . GLY A 1 380 ? 5.381 10.689 -5.042 1.00 92.25 380 GLY A CA 1
ATOM 2813 C C . GLY A 1 380 ? 6.337 10.674 -3.865 1.00 92.25 380 GLY A C 1
ATOM 2814 O O . GLY A 1 380 ? 7.401 11.287 -3.919 1.00 92.25 380 GLY A O 1
ATOM 2815 N N . THR A 1 381 ? 5.927 10.005 -2.800 1.00 95.31 381 THR A N 1
ATOM 2816 C CA . THR A 1 381 ? 6.668 9.975 -1.544 1.00 95.31 381 THR A CA 1
ATOM 2817 C C . THR A 1 381 ? 6.427 8.654 -0.827 1.00 95.31 381 THR A C 1
ATOM 2819 O O . THR A 1 381 ? 5.440 7.957 -1.086 1.00 95.31 381 THR A O 1
ATOM 2822 N N . ILE A 1 382 ? 7.328 8.351 0.102 1.00 97.31 382 ILE A N 1
ATOM 2823 C CA . ILE A 1 382 ? 7.092 7.403 1.177 1.00 97.31 382 ILE A CA 1
ATOM 2824 C C . ILE A 1 382 ? 7.262 8.158 2.486 1.00 97.31 382 ILE A C 1
ATOM 2826 O O . ILE A 1 382 ? 8.326 8.732 2.745 1.00 97.31 382 ILE A O 1
ATOM 2830 N N . PHE A 1 383 ? 6.222 8.124 3.312 1.00 97.31 383 PHE A N 1
ATOM 2831 C CA . PHE A 1 383 ? 6.266 8.642 4.670 1.00 97.31 383 PHE A CA 1
ATOM 2832 C C . PHE A 1 383 ? 6.724 7.545 5.623 1.00 97.31 383 PHE A C 1
ATOM 2834 O O . PHE A 1 383 ? 6.205 6.430 5.605 1.00 97.31 383 PHE A O 1
ATOM 2841 N N . ARG A 1 384 ? 7.703 7.877 6.458 1.00 96.38 384 ARG A N 1
ATOM 2842 C CA . ARG A 1 384 ? 8.320 6.979 7.430 1.00 96.38 384 ARG A CA 1
ATOM 2843 C C . ARG A 1 384 ? 7.855 7.292 8.841 1.00 96.38 384 ARG A C 1
ATOM 2845 O O . ARG A 1 384 ? 7.886 8.457 9.230 1.00 96.38 384 ARG A O 1
ATOM 2852 N N . LEU A 1 385 ? 7.582 6.260 9.639 1.00 96.62 385 LEU A N 1
ATOM 2853 C CA . LEU A 1 385 ? 7.472 6.371 11.097 1.00 96.62 385 LEU A CA 1
ATOM 2854 C C . LEU A 1 385 ? 8.312 5.292 11.790 1.00 96.62 385 LEU A C 1
ATOM 2856 O O . LEU A 1 385 ? 8.130 4.104 11.548 1.00 96.62 385 LEU A O 1
ATOM 2860 N N . GLU A 1 386 ? 9.190 5.695 12.707 1.00 95.38 386 GLU A N 1
ATOM 2861 C CA . GLU A 1 386 ? 9.770 4.779 13.698 1.00 95.38 386 GLU A CA 1
ATOM 2862 C C . GLU A 1 386 ? 8.774 4.630 14.859 1.00 95.38 386 GLU A C 1
ATOM 2864 O O . GLU A 1 386 ? 8.535 5.593 15.599 1.00 95.38 386 GLU A O 1
ATOM 2869 N N . ALA A 1 387 ? 8.175 3.449 15.051 1.00 92.25 387 ALA A N 1
ATOM 2870 C CA . ALA A 1 387 ? 7.149 3.275 16.086 1.00 92.25 387 ALA A CA 1
ATOM 2871 C C . ALA A 1 387 ? 7.703 3.543 17.506 1.00 92.25 387 ALA A C 1
ATOM 2873 O O . ALA A 1 387 ? 7.009 4.091 18.375 1.00 92.25 387 ALA A O 1
ATOM 2874 N N . GLY A 1 388 ? 8.987 3.255 17.740 1.00 88.06 388 GLY A N 1
ATOM 2875 C CA . GLY A 1 388 ? 9.629 3.449 19.039 1.00 88.06 388 GLY A CA 1
ATOM 2876 C C . GLY A 1 388 ? 8.925 2.640 20.134 1.00 88.06 388 GLY A C 1
ATOM 2877 O O . GLY A 1 388 ? 8.531 1.505 19.920 1.00 88.06 388 GLY A O 1
ATOM 2878 N N . THR A 1 389 ? 8.719 3.230 21.319 1.00 86.12 389 THR A N 1
ATOM 2879 C CA . THR A 1 389 ? 8.040 2.530 22.434 1.00 86.12 389 THR A CA 1
ATOM 2880 C C . THR A 1 389 ? 6.552 2.242 22.176 1.00 86.12 389 THR A C 1
ATOM 2882 O O . THR A 1 389 ? 6.038 1.299 22.762 1.00 86.12 389 THR A O 1
ATOM 2885 N N . TRP A 1 390 ? 5.868 3.079 21.383 1.00 93.81 390 TRP A N 1
ATOM 2886 C CA . TRP A 1 390 ? 4.536 2.858 20.785 1.00 93.81 390 TRP A CA 1
ATOM 2887 C C . TRP A 1 390 ? 4.115 4.141 20.054 1.00 93.81 390 TRP A C 1
ATOM 2889 O O . TRP A 1 390 ? 3.795 5.136 20.712 1.00 93.81 390 TRP A O 1
ATOM 2899 N N . LEU A 1 391 ? 4.169 4.132 18.717 1.00 93.62 391 LEU A N 1
ATOM 2900 C CA . LEU A 1 391 ? 3.806 5.242 17.815 1.00 93.62 391 LEU A CA 1
ATOM 2901 C C . LEU A 1 391 ? 4.303 6.626 18.283 1.00 93.62 391 LEU A C 1
ATOM 2903 O O . LEU A 1 391 ? 3.590 7.625 18.230 1.00 93.62 391 LEU A O 1
ATOM 2907 N N . SER A 1 392 ? 5.526 6.671 18.815 1.00 90.12 392 SER A N 1
ATOM 2908 C CA . SER A 1 392 ? 6.094 7.873 19.452 1.00 90.12 392 SER A CA 1
ATOM 2909 C C . SER A 1 392 ? 7.035 8.675 18.550 1.00 90.12 392 SER A C 1
ATOM 2911 O O . SER A 1 392 ? 7.492 9.751 18.951 1.00 90.12 392 SER A O 1
ATOM 2913 N N . GLY A 1 393 ? 7.355 8.135 17.371 1.00 89.19 393 GLY A N 1
ATOM 2914 C CA . GLY A 1 393 ? 8.145 8.808 16.349 1.00 89.19 393 GLY A CA 1
ATOM 2915 C C . GLY A 1 393 ? 7.416 9.999 15.728 1.00 89.19 393 GLY A C 1
ATOM 2916 O O . GLY A 1 393 ? 6.266 10.294 16.049 1.00 89.19 393 GLY A O 1
ATOM 2917 N N . ASN A 1 394 ? 8.109 10.690 14.826 1.00 93.69 394 ASN A N 1
ATOM 2918 C CA . ASN A 1 394 ? 7.486 11.673 13.944 1.00 93.69 394 ASN A CA 1
ATOM 2919 C C . ASN A 1 394 ? 7.499 11.120 12.525 1.00 93.69 394 ASN A C 1
ATOM 2921 O O . ASN A 1 394 ? 8.420 10.387 12.166 1.00 93.69 394 ASN A O 1
ATOM 2925 N N . TRP A 1 395 ? 6.505 11.515 11.741 1.00 96.19 395 TRP A N 1
ATOM 2926 C CA . TRP A 1 395 ? 6.491 11.235 10.318 1.00 96.19 395 TRP A CA 1
ATOM 2927 C C . TRP A 1 395 ? 7.601 12.013 9.602 1.00 96.19 395 TRP A C 1
ATOM 2929 O O . TRP A 1 395 ? 7.789 13.207 9.849 1.00 96.19 395 TRP A O 1
ATOM 2939 N N . GLU A 1 396 ? 8.335 11.331 8.727 1.00 96.00 396 GLU A N 1
ATOM 2940 C CA . GLU A 1 396 ? 9.378 11.914 7.878 1.00 96.00 396 GLU A CA 1
ATOM 2941 C C . GLU A 1 396 ? 9.104 11.605 6.406 1.00 96.00 396 GLU A C 1
ATOM 2943 O O . GLU A 1 396 ? 8.768 10.473 6.058 1.00 96.00 396 GLU A O 1
ATOM 2948 N N . ASP A 1 397 ? 9.281 12.598 5.538 1.00 95.50 397 ASP A N 1
ATOM 2949 C CA . ASP A 1 397 ? 9.136 12.445 4.096 1.00 95.50 397 ASP A CA 1
ATOM 2950 C C . ASP A 1 397 ? 10.479 12.026 3.491 1.00 95.50 397 ASP A C 1
ATOM 2952 O O . ASP A 1 397 ? 11.454 12.789 3.439 1.00 95.50 397 ASP A O 1
ATOM 2956 N N . THR A 1 398 ? 10.545 10.778 3.037 1.00 96.19 398 THR A N 1
ATOM 2957 C CA . THR A 1 398 ? 11.793 10.196 2.535 1.00 96.19 398 THR A CA 1
ATOM 2958 C C . THR A 1 398 ? 12.153 10.670 1.127 1.00 96.19 398 THR A C 1
ATOM 2960 O O . THR A 1 398 ? 13.278 10.419 0.683 1.00 96.19 398 THR A O 1
ATOM 2963 N N . SER A 1 399 ? 11.277 11.419 0.438 1.00 94.50 399 SER A N 1
ATOM 2964 C CA . SER A 1 399 ? 11.583 11.971 -0.889 1.00 94.50 399 SER A CA 1
ATOM 2965 C 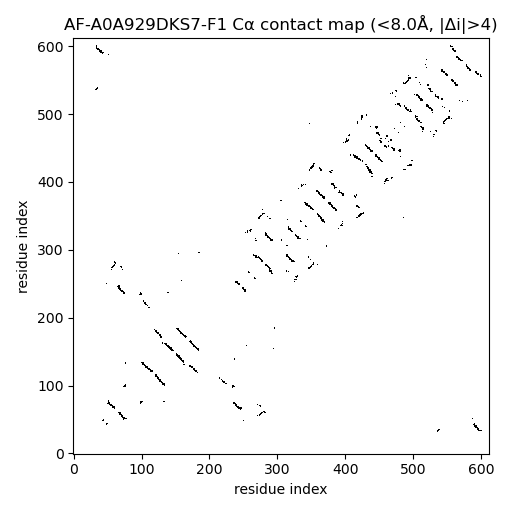C . SER A 1 399 ? 12.685 13.037 -0.853 1.00 94.50 399 SER A C 1
ATOM 2967 O O . SER A 1 399 ? 13.240 13.420 -1.884 1.00 94.50 399 SER A O 1
ATOM 2969 N N . PHE A 1 400 ? 13.033 13.521 0.343 1.00 93.62 400 PHE A N 1
ATOM 2970 C CA . PHE A 1 400 ? 14.134 14.457 0.576 1.00 93.62 400 PHE A CA 1
ATOM 2971 C C . PHE A 1 400 ? 15.482 13.772 0.836 1.00 93.62 400 PHE A C 1
ATOM 2973 O O . PHE A 1 400 ? 16.507 14.455 0.949 1.00 93.62 400 PHE A O 1
ATOM 2980 N N . TYR A 1 401 ? 15.508 12.442 0.946 1.00 95.62 401 TYR A N 1
ATOM 2981 C CA . TYR A 1 401 ? 16.734 11.685 1.178 1.00 95.62 401 TYR A CA 1
ATOM 2982 C C . TYR A 1 401 ? 17.628 11.659 -0.071 1.00 95.62 401 TYR A C 1
ATOM 2984 O O . TYR A 1 401 ? 17.192 11.848 -1.210 1.00 95.62 401 TYR A O 1
ATOM 2992 N N . ALA A 1 402 ? 18.930 11.449 0.138 1.00 96.62 402 ALA A N 1
ATOM 2993 C CA . ALA A 1 402 ? 19.890 11.470 -0.961 1.00 96.62 402 ALA A CA 1
ATOM 2994 C C . ALA A 1 402 ? 19.642 10.306 -1.934 1.00 96.62 402 ALA A C 1
ATOM 2996 O O . ALA A 1 402 ? 19.480 9.169 -1.505 1.00 96.62 402 ALA A O 1
ATOM 2997 N N . GLY A 1 403 ? 19.657 10.597 -3.237 1.00 95.38 403 GLY A N 1
ATOM 2998 C CA . GLY A 1 403 ? 19.487 9.603 -4.302 1.00 95.38 403 GLY A CA 1
ATOM 2999 C C . GLY A 1 403 ? 18.041 9.350 -4.738 1.00 95.38 403 GLY A C 1
ATOM 3000 O O . GLY A 1 403 ? 17.837 8.572 -5.669 1.00 95.38 403 GLY A O 1
ATOM 3001 N N . TRP A 1 404 ? 17.051 10.014 -4.125 1.00 95.25 404 TRP A N 1
ATOM 3002 C CA . TRP A 1 404 ? 15.661 9.969 -4.589 1.00 95.25 404 TRP A CA 1
ATOM 3003 C C . TRP A 1 404 ? 15.577 10.341 -6.078 1.00 95.25 404 TRP A C 1
ATOM 3005 O O . TRP A 1 404 ? 16.211 11.308 -6.513 1.00 95.25 404 TRP A O 1
ATOM 3015 N N . ASP A 1 405 ? 14.839 9.554 -6.864 1.00 92.81 405 ASP A N 1
ATOM 3016 C CA . ASP A 1 405 ? 14.680 9.700 -8.320 1.00 92.81 405 ASP A CA 1
ATOM 3017 C C . ASP A 1 405 ? 15.981 9.644 -9.147 1.00 92.81 405 ASP A C 1
ATOM 3019 O O . ASP A 1 405 ? 16.016 10.032 -10.321 1.00 92.81 405 ASP A O 1
ATOM 3023 N N . SER A 1 406 ? 17.076 9.132 -8.580 1.00 92.69 406 SER A N 1
ATOM 3024 C CA . SER A 1 406 ? 18.316 8.914 -9.329 1.00 92.69 406 SER A CA 1
ATOM 3025 C C . SER A 1 406 ? 18.096 7.878 -10.434 1.00 92.69 406 SER A C 1
ATOM 3027 O O . SER A 1 406 ? 17.909 6.699 -10.158 1.00 92.69 406 SER A O 1
ATOM 3029 N N . GLY A 1 40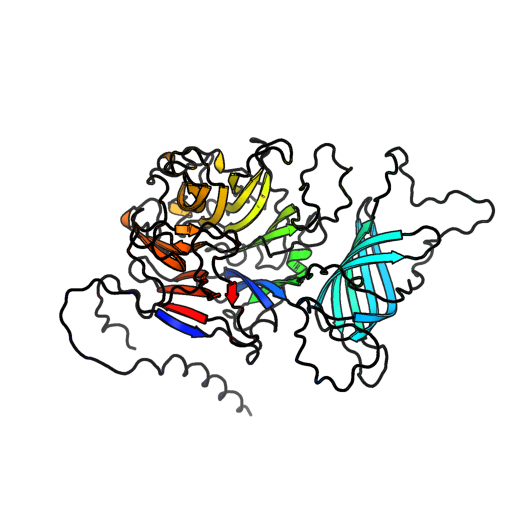7 ? 18.126 8.310 -11.698 1.00 85.56 407 GLY A N 1
ATOM 3030 C CA . GLY A 1 407 ? 17.898 7.451 -12.872 1.00 85.56 407 GLY A CA 1
ATOM 3031 C C . GLY A 1 407 ? 16.514 7.535 -13.498 1.00 85.56 407 GLY A C 1
ATOM 3032 O O . GLY A 1 407 ? 16.329 7.012 -14.596 1.00 85.56 407 GLY A O 1
ATOM 3033 N N . VAL A 1 408 ? 15.572 8.220 -12.853 1.00 85.50 408 VAL A N 1
ATOM 3034 C CA . VAL A 1 408 ? 14.257 8.509 -13.434 1.00 85.50 408 VAL A CA 1
ATOM 3035 C C . VAL A 1 408 ? 14.428 9.487 -14.617 1.00 85.50 408 VAL A C 1
ATOM 3037 O O . VAL A 1 408 ? 15.300 10.360 -14.582 1.00 85.50 408 VAL A O 1
ATOM 3040 N N . ASP A 1 409 ? 13.666 9.287 -15.707 1.00 71.94 409 ASP A N 1
ATOM 3041 C CA . ASP A 1 409 ? 13.860 9.902 -17.042 1.00 71.94 409 ASP A CA 1
ATOM 3042 C C . ASP A 1 409 ? 14.258 11.406 -16.998 1.00 71.94 409 ASP A C 1
ATOM 3044 O O . ASP A 1 409 ? 13.669 12.216 -16.273 1.00 71.94 409 ASP A O 1
ATOM 3048 N N . PRO A 1 410 ? 15.239 11.857 -17.808 1.00 52.03 410 PRO A N 1
ATOM 3049 C CA . PRO A 1 410 ? 15.975 13.101 -17.614 1.00 52.03 410 PRO A CA 1
ATOM 3050 C C . PRO A 1 410 ? 15.226 14.361 -18.079 1.00 52.03 410 PRO A C 1
ATOM 3052 O O . PRO A 1 410 ? 15.849 15.412 -18.260 1.00 52.03 410 PRO A O 1
ATOM 3055 N N . MET A 1 411 ? 13.903 14.298 -18.275 1.00 58.84 411 MET A N 1
ATOM 3056 C CA . MET A 1 411 ? 13.079 15.502 -18.460 1.00 58.84 411 MET A CA 1
ATOM 3057 C C . MET A 1 411 ? 12.867 16.278 -17.153 1.00 58.84 411 MET A C 1
ATOM 3059 O O . MET A 1 411 ? 12.336 17.389 -17.193 1.00 58.84 411 MET A O 1
ATOM 3063 N N . GLY A 1 412 ? 13.357 15.752 -16.025 1.00 58.41 412 GLY A N 1
ATOM 3064 C CA . GLY A 1 412 ? 13.269 16.400 -14.719 1.00 58.41 412 GLY A CA 1
ATOM 3065 C C . GLY A 1 412 ? 11.903 16.230 -14.061 1.00 58.41 412 GLY A C 1
ATOM 3066 O O . GLY A 1 412 ? 11.555 17.032 -13.199 1.00 58.41 412 GLY A O 1
ATOM 3067 N N . SER A 1 413 ? 11.125 15.234 -14.488 1.00 67.00 413 SER A N 1
ATOM 3068 C CA . SER A 1 413 ? 9.957 14.767 -13.747 1.00 67.00 413 SER A CA 1
ATOM 3069 C C . SER A 1 413 ? 10.435 13.937 -12.563 1.00 67.00 413 SER A C 1
ATOM 3071 O O . SER A 1 413 ? 11.123 12.934 -12.753 1.00 67.00 413 SER A O 1
ATOM 3073 N N . SER A 1 414 ? 10.070 14.358 -11.361 1.00 86.94 414 SER A N 1
ATOM 3074 C CA . SER A 1 414 ? 10.143 13.509 -10.180 1.00 86.94 414 SER A CA 1
ATOM 3075 C C . SER A 1 414 ? 9.130 12.369 -10.283 1.00 86.94 414 SER A C 1
ATOM 3077 O O . SER A 1 414 ? 8.180 12.437 -11.075 1.00 86.94 414 SER A O 1
ATOM 3079 N N . THR A 1 415 ? 9.304 11.341 -9.458 1.00 91.31 415 THR A N 1
ATOM 3080 C CA . THR A 1 415 ? 8.231 10.392 -9.160 1.00 91.31 415 THR A CA 1
ATOM 3081 C C . THR A 1 415 ? 6.991 11.182 -8.739 1.00 91.31 415 THR A C 1
ATOM 3083 O O . THR A 1 415 ? 7.066 12.100 -7.921 1.00 91.31 415 THR A O 1
ATOM 3086 N N . THR A 1 416 ? 5.846 10.879 -9.346 1.00 89.25 416 THR A N 1
ATOM 3087 C CA . THR A 1 416 ? 4.582 11.605 -9.144 1.00 89.25 416 THR A CA 1
ATOM 3088 C C . THR A 1 416 ? 3.641 10.899 -8.181 1.00 89.25 416 THR A C 1
ATOM 3090 O O . THR A 1 416 ? 2.808 11.546 -7.554 1.00 89.25 416 THR A O 1
ATOM 3093 N N . CYS A 1 417 ? 3.778 9.582 -8.050 1.00 90.00 417 CYS A N 1
ATOM 3094 C CA . CYS A 1 417 ? 3.207 8.804 -6.960 1.00 90.00 417 CYS A CA 1
ATOM 3095 C C . CYS A 1 417 ? 4.024 7.530 -6.738 1.00 90.00 417 CYS A C 1
ATOM 3097 O O . CYS A 1 417 ? 4.623 6.992 -7.676 1.00 90.00 417 CYS A O 1
ATOM 3099 N N . VAL A 1 418 ? 4.028 7.064 -5.493 1.00 94.69 418 VAL A N 1
ATOM 3100 C CA . VAL A 1 418 ? 4.491 5.732 -5.106 1.00 94.69 418 VAL A CA 1
ATOM 3101 C C . VAL A 1 418 ? 3.253 4.869 -4.902 1.00 94.69 418 VAL A C 1
ATOM 3103 O O . VAL A 1 418 ? 2.317 5.302 -4.238 1.00 94.69 418 VAL A O 1
ATOM 3106 N N . VAL A 1 419 ? 3.218 3.706 -5.548 1.00 93.31 419 VAL A N 1
ATOM 3107 C CA . VAL A 1 419 ? 2.028 2.845 -5.641 1.00 93.31 419 VAL A CA 1
ATOM 3108 C C . VAL A 1 419 ? 2.186 1.563 -4.840 1.00 93.31 419 VAL A C 1
ATOM 3110 O O . VAL A 1 419 ? 1.177 1.047 -4.390 1.00 93.31 419 VAL A O 1
ATOM 3113 N N . ALA A 1 420 ? 3.416 1.074 -4.669 1.00 95.25 420 ALA A N 1
ATOM 3114 C CA . ALA A 1 420 ? 3.704 -0.082 -3.830 1.00 95.25 420 ALA A CA 1
ATOM 3115 C C . ALA A 1 420 ? 5.003 0.133 -3.049 1.00 95.25 420 ALA A C 1
ATOM 3117 O O . ALA A 1 420 ? 5.933 0.739 -3.595 1.00 95.25 420 ALA A O 1
ATOM 3118 N N . VAL A 1 421 ? 5.086 -0.364 -1.820 1.00 97.44 421 VAL A N 1
ATOM 3119 C CA . VAL A 1 421 ? 6.260 -0.286 -0.941 1.00 97.44 421 VAL A CA 1
ATOM 3120 C C . VAL A 1 421 ? 6.364 -1.547 -0.096 1.00 97.44 421 VAL A C 1
ATOM 3122 O O . VAL A 1 421 ? 5.354 -2.087 0.318 1.00 97.44 421 VAL A O 1
ATOM 3125 N N . ASP A 1 422 ? 7.585 -2.002 0.170 1.00 97.56 422 ASP A N 1
ATOM 3126 C CA . ASP A 1 422 ? 7.817 -3.164 1.027 1.00 97.56 422 ASP A CA 1
ATOM 3127 C C . ASP A 1 422 ? 9.225 -3.113 1.629 1.00 97.56 422 ASP A C 1
ATOM 3129 O O . ASP A 1 422 ? 10.165 -2.556 1.035 1.00 97.56 422 ASP A O 1
ATOM 3133 N N . PHE A 1 423 ? 9.369 -3.696 2.813 1.00 97.62 423 PHE A N 1
ATOM 3134 C CA . PHE A 1 423 ? 10.649 -3.887 3.480 1.00 97.62 423 PHE A CA 1
ATOM 3135 C C . PHE A 1 423 ? 11.267 -5.221 3.079 1.00 97.62 423 PHE A C 1
ATOM 3137 O O . PHE A 1 423 ? 10.582 -6.202 2.817 1.00 97.62 423 PHE A O 1
ATOM 3144 N N . SER A 1 424 ? 12.597 -5.284 3.080 1.00 97.19 424 SER A N 1
ATOM 3145 C CA . SER A 1 424 ? 13.291 -6.563 2.953 1.00 97.19 424 SER A CA 1
ATOM 3146 C C . SER A 1 424 ? 12.814 -7.557 4.026 1.00 97.19 424 SER A C 1
ATOM 3148 O O . SER A 1 424 ? 12.765 -7.198 5.203 1.00 97.19 424 SER A O 1
ATOM 3150 N N . PRO A 1 425 ? 12.559 -8.833 3.689 1.00 94.69 425 PRO A N 1
ATOM 3151 C CA . PRO A 1 425 ? 12.353 -9.878 4.692 1.00 94.69 425 PRO A CA 1
ATOM 3152 C C . PRO A 1 425 ? 13.549 -10.043 5.643 1.00 94.69 425 PRO A C 1
ATOM 3154 O O . PRO A 1 425 ? 13.382 -10.528 6.757 1.00 94.69 425 PRO A O 1
ATOM 3157 N N . ASN A 1 426 ? 14.746 -9.607 5.226 1.00 95.50 426 ASN A N 1
ATOM 3158 C CA . ASN A 1 426 ? 15.965 -9.561 6.039 1.00 95.50 426 ASN A CA 1
ATOM 3159 C C . ASN A 1 426 ? 16.296 -8.129 6.501 1.00 95.50 426 ASN A C 1
ATOM 3161 O O . ASN A 1 426 ? 17.470 -7.773 6.644 1.00 95.50 426 ASN A O 1
ATOM 3165 N N . PHE A 1 427 ? 15.272 -7.294 6.716 1.00 96.31 427 PHE A N 1
ATOM 3166 C CA . PHE A 1 427 ? 15.429 -5.889 7.096 1.00 96.31 427 PHE A CA 1
ATOM 3167 C C . PHE A 1 427 ? 16.330 -5.692 8.317 1.00 96.31 427 PHE A C 1
ATOM 3169 O O . PHE A 1 427 ? 17.126 -4.756 8.346 1.00 96.31 427 PHE A O 1
ATOM 3176 N N . ASP A 1 428 ? 16.249 -6.588 9.305 1.00 93.75 428 ASP A N 1
ATOM 3177 C CA . ASP A 1 428 ? 17.076 -6.588 10.518 1.00 93.75 428 ASP A CA 1
ATOM 3178 C C . ASP A 1 428 ? 18.587 -6.703 10.227 1.00 93.75 428 ASP A C 1
ATOM 3180 O O . ASP A 1 428 ? 19.421 -6.298 11.045 1.00 93.75 428 ASP A O 1
ATOM 3184 N N . LEU A 1 429 ? 18.951 -7.217 9.049 1.00 94.12 429 LEU A N 1
ATOM 3185 C CA . LEU A 1 429 ? 20.325 -7.384 8.582 1.00 94.12 429 LEU A CA 1
ATOM 3186 C C . LEU A 1 429 ? 20.738 -6.332 7.552 1.00 94.12 429 LEU A C 1
ATOM 3188 O O . LEU A 1 429 ? 21.872 -5.843 7.608 1.00 94.12 429 LEU A O 1
ATOM 3192 N N . ASP A 1 430 ? 19.857 -6.023 6.602 1.00 95.88 430 ASP A N 1
ATOM 3193 C CA . ASP A 1 430 ? 20.194 -5.268 5.394 1.00 95.88 430 ASP A CA 1
ATOM 3194 C C . ASP A 1 430 ? 19.606 -3.856 5.340 1.00 95.88 430 ASP A C 1
ATOM 3196 O O . ASP A 1 430 ? 19.945 -3.115 4.412 1.00 95.88 430 ASP A O 1
ATOM 3200 N N . VAL A 1 431 ? 18.736 -3.492 6.296 1.00 96.56 431 VAL A N 1
ATOM 3201 C CA . VAL A 1 431 ? 18.025 -2.202 6.398 1.00 96.56 431 VAL A CA 1
ATOM 3202 C C . VAL A 1 431 ? 17.369 -1.753 5.082 1.00 96.56 431 VAL A C 1
ATOM 3204 O O . VAL A 1 431 ? 17.198 -0.557 4.847 1.00 96.56 431 VAL A O 1
ATOM 3207 N N . SER A 1 432 ? 17.031 -2.679 4.186 1.00 97.56 432 SER A N 1
ATOM 3208 C CA . SER A 1 432 ? 16.644 -2.363 2.813 1.00 97.56 432 SER A CA 1
ATOM 3209 C C . SER A 1 432 ? 15.137 -2.182 2.657 1.00 97.56 432 SER A C 1
ATOM 3211 O O . SER A 1 432 ? 14.336 -2.922 3.226 1.00 97.56 432 SER A O 1
ATOM 3213 N N . ILE A 1 433 ? 14.753 -1.202 1.842 1.00 98.12 433 ILE A N 1
ATOM 3214 C CA . ILE A 1 433 ? 13.366 -0.934 1.452 1.00 98.12 433 ILE A CA 1
ATOM 3215 C C . ILE A 1 433 ? 13.280 -0.783 -0.066 1.00 98.12 433 ILE A C 1
ATOM 3217 O O . ILE A 1 433 ? 14.228 -0.318 -0.708 1.00 98.12 433 ILE A O 1
ATOM 3221 N N . LEU A 1 434 ? 12.141 -1.141 -0.644 1.00 98.12 434 LEU A N 1
ATOM 3222 C CA . LEU A 1 434 ? 11.875 -1.006 -2.068 1.00 98.12 434 LEU A CA 1
ATOM 3223 C C . LEU A 1 434 ? 10.543 -0.316 -2.302 1.00 98.12 434 LEU A C 1
ATOM 3225 O O . LEU A 1 434 ? 9.641 -0.378 -1.470 1.00 98.12 434 LEU A O 1
ATOM 3229 N N . PHE A 1 435 ? 10.408 0.319 -3.462 1.00 97.75 435 PHE A N 1
ATOM 3230 C CA . PHE A 1 435 ? 9.113 0.798 -3.911 1.00 97.75 435 PHE A CA 1
ATOM 3231 C C . PHE A 1 435 ? 8.957 0.791 -5.420 1.00 97.75 435 PHE A C 1
ATOM 3233 O O . PHE A 1 435 ? 9.918 0.943 -6.181 1.00 97.75 435 PHE A O 1
ATOM 3240 N N . MET A 1 436 ? 7.700 0.709 -5.844 1.00 97.25 436 MET A N 1
ATOM 3241 C CA . MET A 1 436 ? 7.293 0.981 -7.211 1.00 97.25 436 MET A CA 1
ATOM 3242 C C . MET A 1 436 ? 6.560 2.311 -7.281 1.00 97.25 436 MET A C 1
ATOM 3244 O O . MET A 1 436 ? 5.594 2.562 -6.561 1.00 97.25 436 MET A O 1
ATOM 3248 N N . GLY A 1 437 ? 7.016 3.172 -8.179 1.00 94.31 437 GLY A N 1
ATOM 3249 C CA . GLY A 1 437 ? 6.410 4.469 -8.434 1.00 94.31 437 GLY A CA 1
ATOM 3250 C C . GLY A 1 437 ? 6.286 4.734 -9.922 1.00 94.31 437 GLY A C 1
ATOM 3251 O O . GLY A 1 437 ? 6.722 3.943 -10.760 1.00 94.31 437 GLY A O 1
ATOM 3252 N N . MET A 1 438 ? 5.685 5.866 -10.260 1.00 91.94 438 MET A N 1
ATOM 3253 C CA . MET A 1 438 ? 5.626 6.327 -11.642 1.00 91.94 438 MET A CA 1
ATOM 3254 C C . MET A 1 438 ? 6.168 7.735 -11.801 1.00 91.94 438 MET A C 1
ATOM 3256 O O . MET A 1 438 ? 6.041 8.570 -10.908 1.00 91.94 438 MET A O 1
ATOM 3260 N N . ALA A 1 439 ? 6.731 8.001 -12.973 1.00 91.00 439 ALA A N 1
ATOM 3261 C CA . ALA A 1 439 ? 7.171 9.324 -13.387 1.00 91.00 439 ALA A CA 1
ATOM 3262 C C . ALA A 1 439 ? 6.797 9.573 -14.848 1.00 91.00 439 ALA A C 1
ATOM 3264 O O . ALA A 1 439 ? 6.616 8.639 -15.625 1.00 91.00 439 ALA A O 1
ATOM 3265 N N . PHE A 1 440 ? 6.695 10.837 -15.245 1.00 88.50 440 PHE A N 1
ATOM 3266 C CA . PHE A 1 440 ? 6.285 11.191 -16.601 1.00 88.50 440 PHE A CA 1
ATOM 3267 C C . PHE A 1 440 ? 7.449 11.173 -17.595 1.00 88.50 440 PHE A C 1
ATOM 3269 O O . PHE A 1 440 ? 8.464 11.826 -17.386 1.00 88.50 440 PHE A O 1
ATOM 3276 N N . ASN A 1 441 ? 7.285 10.505 -18.736 1.00 87.25 441 ASN A N 1
ATOM 3277 C CA . ASN A 1 441 ? 8.241 10.635 -19.837 1.00 87.25 441 ASN A CA 1
ATOM 3278 C C . ASN A 1 441 ? 8.130 12.012 -20.533 1.00 87.25 441 ASN A C 1
ATOM 3280 O O . ASN A 1 441 ? 7.323 12.885 -20.193 1.00 87.25 441 ASN A O 1
ATOM 3284 N N . SER A 1 442 ? 8.910 12.186 -21.604 1.00 84.38 442 SER A N 1
ATOM 3285 C CA . SER A 1 442 ? 8.912 13.410 -22.418 1.00 84.38 442 SER A CA 1
ATOM 3286 C C . SER A 1 442 ? 7.591 13.802 -23.090 1.00 84.38 442 SER A C 1
ATOM 3288 O O . SER A 1 442 ? 7.437 14.946 -23.531 1.00 84.38 442 SER A O 1
ATOM 3290 N N . THR A 1 443 ? 6.649 12.869 -23.185 1.00 84.50 443 THR A N 1
ATOM 3291 C CA . THR A 1 443 ? 5.312 13.057 -23.751 1.00 84.50 443 THR A CA 1
ATOM 3292 C C . THR A 1 443 ? 4.227 13.145 -22.680 1.00 84.50 443 THR A C 1
ATOM 3294 O O . THR A 1 443 ? 3.057 13.277 -23.028 1.00 84.50 443 THR A O 1
ATOM 3297 N N . SER A 1 444 ? 4.624 13.206 -21.402 1.00 85.12 444 SER A N 1
ATOM 3298 C CA . SER A 1 444 ? 3.733 13.216 -20.239 1.00 85.12 444 SER A CA 1
ATOM 3299 C C . SER A 1 444 ? 2.943 11.919 -20.055 1.00 85.12 444 SER A C 1
ATOM 3301 O O . SER A 1 444 ? 1.892 11.936 -19.421 1.00 85.12 444 SER A O 1
ATOM 3303 N N . ASP A 1 445 ? 3.460 10.801 -20.567 1.00 86.50 445 ASP A N 1
ATOM 3304 C CA . ASP A 1 445 ? 2.912 9.476 -20.289 1.00 86.50 445 ASP A CA 1
ATOM 3305 C C . ASP A 1 445 ? 3.542 8.930 -18.992 1.00 86.50 445 ASP A C 1
ATOM 3307 O O . ASP A 1 445 ? 4.754 9.084 -18.794 1.00 86.50 445 ASP A O 1
ATOM 3311 N N . PRO A 1 446 ? 2.752 8.340 -18.080 1.00 88.88 446 PRO A N 1
ATOM 3312 C CA . PRO A 1 446 ? 3.244 7.822 -16.804 1.00 88.88 446 PRO A CA 1
ATOM 3313 C C . PRO A 1 446 ? 3.990 6.496 -17.000 1.00 88.88 446 PRO A C 1
ATOM 3315 O O . PRO A 1 446 ? 3.435 5.528 -17.510 1.00 88.88 446 PRO A O 1
ATOM 3318 N N . ILE A 1 447 ? 5.248 6.439 -16.578 1.00 92.88 447 ILE A N 1
ATOM 3319 C CA . ILE A 1 447 ? 6.145 5.296 -16.752 1.00 92.88 447 ILE A CA 1
ATOM 3320 C C . ILE A 1 447 ? 6.440 4.650 -15.395 1.00 92.88 447 ILE A C 1
ATOM 3322 O O . ILE A 1 447 ? 6.777 5.384 -14.464 1.00 92.88 447 ILE A O 1
ATOM 3326 N N . PRO A 1 448 ? 6.387 3.312 -15.287 1.00 95.56 448 PRO A N 1
ATOM 3327 C CA . PRO A 1 448 ? 6.692 2.578 -14.061 1.00 95.56 448 PRO A CA 1
ATOM 3328 C C . PRO A 1 448 ? 8.201 2.504 -13.773 1.00 95.56 448 PRO A C 1
ATOM 3330 O O . PRO A 1 448 ? 9.008 2.225 -14.668 1.00 95.56 448 PRO A O 1
ATOM 3333 N N . TYR A 1 449 ? 8.571 2.675 -12.505 1.00 96.25 449 TYR A N 1
ATOM 3334 C CA . TYR A 1 449 ? 9.934 2.515 -11.997 1.00 96.25 449 TYR A CA 1
ATOM 3335 C C . TYR A 1 449 ? 9.951 1.713 -10.700 1.00 96.25 449 TYR A C 1
ATOM 3337 O O . TYR A 1 449 ? 9.074 1.883 -9.857 1.00 96.25 449 TYR A O 1
ATOM 3345 N N . LEU A 1 450 ? 10.993 0.904 -10.533 1.00 97.62 450 LEU A N 1
ATOM 3346 C CA . LEU A 1 450 ? 11.397 0.312 -9.260 1.00 97.62 450 LEU A CA 1
ATOM 3347 C C . LEU A 1 450 ? 12.591 1.098 -8.705 1.00 97.62 450 LEU A C 1
ATOM 3349 O O . LEU A 1 450 ? 13.531 1.408 -9.445 1.00 97.62 450 LEU A O 1
ATOM 3353 N N . GLN A 1 451 ? 12.547 1.419 -7.416 1.00 97.38 451 GLN A N 1
ATOM 3354 C CA . GLN A 1 451 ? 13.627 2.082 -6.687 1.00 97.38 451 GLN A CA 1
ATOM 3355 C C . GLN A 1 451 ? 13.898 1.340 -5.376 1.00 97.38 451 GLN A C 1
ATOM 3357 O O . GLN A 1 451 ? 12.980 0.791 -4.768 1.00 97.38 451 GLN A O 1
ATOM 3362 N N . SER A 1 452 ? 15.156 1.361 -4.940 1.00 97.44 452 SER A N 1
ATOM 3363 C CA . SER A 1 452 ? 15.620 0.664 -3.733 1.00 97.44 452 SER A CA 1
ATOM 3364 C C . SER A 1 452 ? 16.368 1.629 -2.827 1.00 97.44 452 SER A C 1
ATOM 3366 O O . SER A 1 452 ? 17.028 2.553 -3.309 1.00 97.44 452 SER A O 1
ATOM 3368 N N . GLY A 1 453 ? 16.275 1.444 -1.518 1.00 97.25 453 GLY A N 1
ATOM 3369 C CA . GLY A 1 453 ? 16.872 2.339 -0.537 1.00 97.25 453 GLY A CA 1
ATOM 3370 C C . GLY A 1 453 ? 17.312 1.634 0.735 1.00 97.25 453 GLY A C 1
ATOM 3371 O O . GLY A 1 453 ? 17.050 0.453 0.941 1.00 97.25 453 GLY A O 1
ATOM 3372 N N . ILE A 1 454 ? 17.995 2.399 1.583 1.00 96.81 454 ILE A N 1
ATOM 3373 C CA . ILE A 1 454 ? 18.450 1.993 2.913 1.00 96.81 454 ILE A CA 1
ATOM 3374 C C . ILE A 1 454 ? 17.756 2.867 3.959 1.00 96.81 454 ILE A C 1
ATOM 3376 O O . ILE A 1 454 ? 17.858 4.101 3.931 1.00 96.81 454 ILE A O 1
ATOM 3380 N N . TRP A 1 455 ? 17.074 2.214 4.895 1.00 91.19 455 TRP A N 1
ATOM 3381 C CA . TRP A 1 455 ? 16.180 2.790 5.896 1.00 91.19 455 TRP A CA 1
ATOM 3382 C C . TRP A 1 455 ? 16.875 3.064 7.238 1.00 91.19 455 TRP A C 1
ATOM 3384 O O . TRP A 1 455 ? 16.402 2.698 8.311 1.00 91.19 455 TRP A O 1
ATOM 3394 N N . GLU A 1 456 ? 18.023 3.735 7.191 1.00 87.38 456 GLU A N 1
ATOM 3395 C CA . GLU A 1 456 ? 18.720 4.219 8.388 1.00 87.38 456 GLU A CA 1
ATOM 3396 C C . GLU A 1 456 ? 18.327 5.668 8.731 1.00 87.38 456 GLU A C 1
ATOM 3398 O O . GLU A 1 456 ? 17.614 6.349 7.988 1.00 87.38 456 GLU A O 1
ATOM 3403 N N . SER A 1 457 ? 18.809 6.191 9.864 1.00 76.88 457 SER A N 1
ATOM 3404 C CA . SER A 1 457 ? 18.629 7.604 10.221 1.00 76.88 457 SER A CA 1
ATOM 3405 C C . SER A 1 457 ? 19.205 8.523 9.134 1.00 76.88 457 SER A C 1
ATOM 3407 O O . SER A 1 457 ? 20.417 8.577 8.916 1.00 76.88 457 SER A O 1
ATOM 3409 N N . GLY A 1 458 ? 18.317 9.266 8.470 1.00 81.56 458 GLY A N 1
ATOM 3410 C CA . GLY A 1 458 ? 18.651 10.179 7.380 1.00 81.56 458 GLY A CA 1
ATOM 3411 C C . GLY A 1 458 ? 18.684 9.563 5.982 1.00 81.56 458 GLY A C 1
ATOM 3412 O O . GLY A 1 458 ? 18.905 10.351 5.070 1.00 81.56 458 GLY A O 1
ATOM 3413 N N . GLY A 1 459 ? 18.469 8.241 5.869 1.00 92.00 459 GLY A N 1
ATOM 3414 C CA . GLY A 1 459 ? 18.210 7.399 4.690 1.00 92.00 459 GLY A CA 1
ATOM 3415 C C . GLY A 1 459 ? 18.878 7.722 3.345 1.00 92.00 459 GLY A C 1
ATOM 3416 O O . GLY A 1 459 ? 19.364 8.812 3.053 1.00 92.00 459 GLY A O 1
ATOM 3417 N N . THR A 1 460 ? 18.910 6.737 2.456 1.00 97.19 460 THR A N 1
ATOM 3418 C CA . THR A 1 460 ? 19.428 6.937 1.093 1.00 97.19 460 THR A CA 1
ATOM 3419 C C . THR A 1 460 ? 18.667 6.079 0.098 1.00 97.19 460 THR A C 1
ATOM 3421 O O . THR A 1 460 ? 18.117 5.047 0.469 1.00 97.19 460 THR A O 1
ATOM 3424 N N . TRP A 1 461 ? 18.675 6.491 -1.166 1.00 97.38 461 TRP A N 1
ATOM 3425 C CA . TRP A 1 461 ? 18.032 5.802 -2.280 1.00 97.38 461 TRP A CA 1
ATOM 3426 C C . TRP A 1 461 ? 19.018 5.552 -3.421 1.00 97.38 461 TRP A C 1
ATOM 3428 O O . TRP A 1 461 ? 19.977 6.308 -3.617 1.00 97.38 461 TRP A O 1
ATOM 3438 N N . ASN A 1 462 ? 18.740 4.516 -4.206 1.00 96.62 462 ASN A N 1
ATOM 3439 C CA . ASN A 1 462 ? 19.407 4.176 -5.456 1.00 96.62 462 ASN A CA 1
ATOM 3440 C C . ASN A 1 462 ? 20.944 4.175 -5.319 1.00 96.62 462 ASN A C 1
ATOM 3442 O O . ASN A 1 462 ? 21.505 3.567 -4.408 1.00 96.62 462 ASN A O 1
ATOM 3446 N N . ASP A 1 463 ? 21.647 4.914 -6.178 1.00 94.75 463 ASP A N 1
ATOM 3447 C CA . ASP A 1 463 ? 23.109 4.996 -6.191 1.00 94.75 463 ASP A CA 1
ATOM 3448 C C . ASP A 1 463 ? 23.716 5.622 -4.928 1.00 94.75 463 ASP A C 1
ATOM 3450 O O . ASP A 1 463 ? 24.882 5.376 -4.621 1.00 94.75 463 ASP A O 1
ATOM 3454 N N . SER A 1 464 ? 22.945 6.412 -4.174 1.00 96.44 464 SER A N 1
ATOM 3455 C CA . SER A 1 464 ? 23.383 6.923 -2.867 1.00 96.44 464 SER A CA 1
ATOM 3456 C C . SER A 1 464 ? 23.300 5.866 -1.763 1.00 96.44 464 SER A C 1
ATOM 3458 O O . SER A 1 464 ? 23.950 6.033 -0.734 1.00 96.44 464 SER A O 1
ATOM 3460 N N . ALA A 1 465 ? 22.535 4.801 -2.001 1.00 95.88 465 ALA A N 1
ATOM 3461 C CA . ALA A 1 465 ? 22.334 3.644 -1.136 1.00 95.88 465 ALA A CA 1
ATOM 3462 C C . ALA A 1 465 ? 23.112 2.398 -1.611 1.00 95.88 465 ALA A C 1
ATOM 3464 O O . ALA A 1 465 ? 22.811 1.288 -1.189 1.00 95.88 465 ALA A O 1
ATOM 3465 N N . ASP A 1 466 ? 24.096 2.563 -2.504 1.00 94.88 466 ASP A N 1
ATOM 3466 C CA . ASP A 1 466 ? 24.859 1.463 -3.119 1.00 94.88 466 ASP A CA 1
ATOM 3467 C C . ASP A 1 466 ? 23.993 0.439 -3.909 1.00 94.88 466 ASP A C 1
ATOM 3469 O O . ASP A 1 466 ? 24.421 -0.691 -4.180 1.00 94.88 466 ASP A O 1
ATOM 3473 N N . PHE A 1 467 ? 22.799 0.848 -4.355 1.00 95.50 467 PHE A N 1
ATOM 3474 C CA . PHE A 1 467 ? 22.017 0.172 -5.400 1.00 95.50 467 PHE A CA 1
ATOM 3475 C C . PHE A 1 467 ? 22.332 0.762 -6.783 1.00 95.50 467 PHE A C 1
ATOM 3477 O O . PHE A 1 467 ? 23.104 1.720 -6.912 1.00 95.50 467 PHE A O 1
ATOM 3484 N N . SER A 1 468 ? 21.765 0.198 -7.853 1.00 94.00 468 SER A N 1
ATOM 3485 C CA . SER A 1 468 ? 21.773 0.910 -9.131 1.00 94.00 468 SER A CA 1
ATOM 3486 C C . SER A 1 468 ? 20.814 2.109 -9.109 1.00 94.00 468 SER A C 1
ATOM 3488 O O . SER A 1 468 ? 20.124 2.399 -8.133 1.00 94.00 468 SER A O 1
ATOM 3490 N N . THR A 1 469 ? 20.823 2.872 -10.196 1.00 95.25 469 THR A N 1
ATOM 3491 C CA . THR A 1 469 ? 19.811 3.900 -10.439 1.00 95.25 469 THR A CA 1
ATOM 3492 C C . THR A 1 469 ? 18.444 3.262 -10.700 1.00 95.25 469 THR A C 1
ATOM 3494 O O . THR A 1 469 ? 18.405 2.151 -11.217 1.00 95.25 469 THR A O 1
ATOM 3497 N N . ALA A 1 470 ? 17.355 3.999 -10.476 1.00 95.62 470 ALA A N 1
ATOM 3498 C CA . ALA A 1 470 ? 15.976 3.567 -10.701 1.00 95.62 470 ALA A CA 1
ATOM 3499 C C . ALA A 1 470 ? 15.792 2.717 -11.976 1.00 95.62 470 ALA A C 1
ATOM 3501 O O . ALA A 1 470 ? 16.206 3.105 -13.077 1.00 95.62 470 ALA A O 1
ATOM 3502 N N . VAL A 1 471 ? 15.130 1.569 -11.831 1.00 96.06 471 VAL A N 1
ATOM 3503 C CA . VAL A 1 471 ? 14.918 0.596 -12.906 1.00 96.06 471 VAL A CA 1
ATOM 3504 C C . VAL A 1 471 ? 13.588 0.891 -13.594 1.00 96.06 471 VAL A C 1
ATOM 3506 O O . VAL A 1 471 ? 12.521 0.674 -13.026 1.00 96.06 471 VAL A O 1
ATOM 3509 N N . GLN A 1 472 ? 13.635 1.377 -14.839 1.00 96.19 472 GLN A N 1
ATOM 3510 C CA . GLN A 1 472 ? 12.429 1.564 -15.654 1.00 96.19 472 GLN A CA 1
ATOM 3511 C C . GLN A 1 472 ? 11.833 0.205 -16.033 1.00 96.19 472 GLN A C 1
ATOM 3513 O O . GLN A 1 472 ? 12.463 -0.539 -16.790 1.00 96.19 472 GLN A O 1
ATOM 3518 N N . ILE A 1 473 ? 10.603 -0.081 -15.603 1.00 96.31 473 ILE A N 1
ATOM 3519 C CA . ILE A 1 473 ? 9.933 -1.350 -15.907 1.00 96.31 473 ILE A CA 1
ATOM 3520 C C . ILE A 1 473 ? 9.436 -1.362 -17.358 1.00 96.31 473 ILE A C 1
ATOM 3522 O O . ILE A 1 473 ? 8.857 -0.395 -17.860 1.00 96.31 473 ILE A O 1
ATOM 3526 N N . LYS A 1 474 ? 9.706 -2.464 -18.064 1.00 95.75 474 LYS A N 1
ATOM 3527 C CA . LYS A 1 474 ? 9.400 -2.658 -19.490 1.00 95.75 474 LYS A CA 1
ATOM 3528 C C . LYS A 1 474 ? 8.919 -4.076 -19.741 1.00 95.75 474 LYS A C 1
ATOM 3530 O O . LYS A 1 474 ? 9.332 -4.998 -19.048 1.00 95.75 474 LYS A O 1
ATOM 3535 N N . ASN A 1 475 ? 8.140 -4.256 -20.802 1.00 93.81 475 ASN A N 1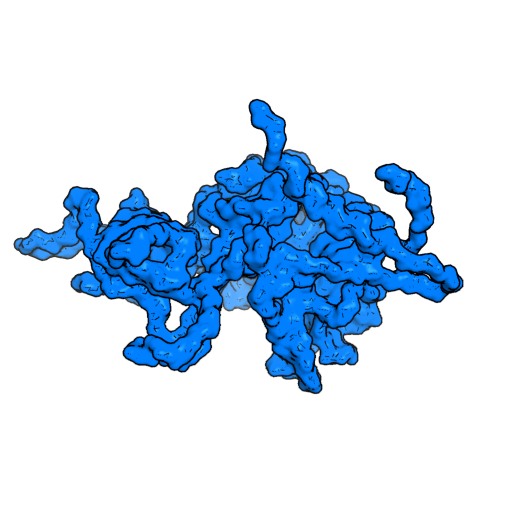
ATOM 3536 C CA . ASN A 1 475 ? 7.741 -5.576 -21.288 1.00 93.81 475 ASN A CA 1
ATOM 3537 C C . ASN A 1 475 ? 8.612 -5.955 -22.494 1.00 93.81 475 ASN A C 1
ATOM 3539 O O . ASN A 1 475 ? 8.456 -5.381 -23.570 1.00 93.81 475 ASN A O 1
ATOM 3543 N N . ASP A 1 476 ? 9.595 -6.839 -22.308 1.00 91.38 476 ASP A N 1
ATOM 3544 C CA . ASP A 1 476 ? 10.555 -7.243 -23.351 1.00 91.38 476 ASP A CA 1
ATOM 3545 C C . ASP A 1 476 ? 11.229 -6.047 -24.065 1.00 91.38 476 ASP A C 1
ATOM 3547 O O . ASP A 1 476 ? 11.439 -6.020 -25.282 1.00 91.38 476 ASP A O 1
ATOM 3551 N N . GLY A 1 477 ? 11.549 -5.006 -23.288 1.00 93.31 477 GLY A N 1
ATOM 3552 C CA . GLY A 1 477 ? 12.140 -3.754 -23.770 1.00 93.31 477 GLY A CA 1
ATOM 3553 C C . GLY A 1 477 ? 11.149 -2.758 -24.389 1.00 93.31 477 GLY A C 1
ATOM 3554 O O . GLY A 1 477 ? 11.575 -1.680 -24.812 1.00 93.31 477 GLY A O 1
ATOM 3555 N N . GLN A 1 478 ? 9.857 -3.085 -24.436 1.00 94.75 478 GLN A N 1
ATOM 3556 C CA . GLN A 1 478 ? 8.777 -2.197 -24.866 1.00 94.75 478 GLN A CA 1
ATOM 3557 C C . GLN A 1 478 ? 8.338 -1.299 -23.707 1.00 94.75 478 GLN A C 1
ATOM 3559 O O . GLN A 1 478 ? 8.287 -1.728 -22.554 1.00 94.75 478 GLN A O 1
ATOM 3564 N N . GLU A 1 479 ? 8.052 -0.036 -24.017 1.00 94.38 479 GLU A N 1
ATOM 3565 C CA . GLU A 1 479 ? 7.650 0.950 -23.018 1.00 94.38 479 GLU A CA 1
ATOM 3566 C C . GLU A 1 479 ? 6.195 0.733 -22.589 1.00 94.38 479 GLU A C 1
ATOM 3568 O O . GLU A 1 479 ? 5.305 0.577 -23.435 1.00 94.38 479 GLU A O 1
ATOM 3573 N N . LEU A 1 480 ? 5.994 0.739 -21.272 1.00 94.12 480 LEU A N 1
ATOM 3574 C CA . LEU A 1 480 ? 4.711 0.607 -20.597 1.00 94.12 480 LEU A CA 1
ATOM 3575 C C . LEU A 1 480 ? 4.258 1.971 -20.083 1.00 94.12 480 LEU A C 1
ATOM 3577 O O . LEU A 1 480 ? 5.047 2.688 -19.467 1.00 94.12 480 LEU A O 1
ATOM 3581 N N . TRP A 1 481 ? 2.998 2.308 -20.335 1.00 92.56 481 TRP A N 1
ATOM 3582 C CA . TRP A 1 481 ? 2.343 3.506 -19.825 1.00 92.56 481 TRP A CA 1
ATOM 3583 C C . TRP A 1 481 ? 1.294 3.093 -18.807 1.00 92.56 481 TRP A C 1
ATOM 3585 O O . TRP A 1 481 ? 0.286 2.479 -19.164 1.00 92.56 481 TRP A O 1
ATOM 3595 N N . CYS A 1 482 ? 1.548 3.388 -17.539 1.00 88.44 482 CYS A N 1
ATOM 3596 C CA . CYS A 1 482 ? 0.629 3.042 -16.469 1.00 88.44 482 CYS A CA 1
ATOM 3597 C C . CYS A 1 482 ? -0.734 3.697 -16.706 1.00 88.44 482 CYS A C 1
ATOM 3599 O O . CYS A 1 482 ? -0.836 4.830 -17.178 1.00 88.44 482 CYS A O 1
ATOM 3601 N N . ILE A 1 483 ? -1.800 2.997 -16.350 1.00 75.62 483 ILE A N 1
ATOM 3602 C CA . ILE A 1 483 ? -3.125 3.616 -16.329 1.00 75.62 483 ILE A CA 1
ATOM 3603 C C . ILE A 1 483 ? -3.236 4.394 -15.015 1.00 75.62 483 ILE A C 1
ATOM 3605 O O . ILE A 1 483 ? -2.616 4.042 -14.013 1.00 75.62 483 ILE A O 1
ATOM 3609 N N . TYR A 1 484 ? -3.972 5.502 -15.017 1.00 66.50 484 TYR A N 1
ATOM 3610 C CA . TYR A 1 484 ? -4.273 6.204 -13.774 1.00 66.50 484 TYR A CA 1
ATOM 3611 C C . TYR A 1 484 ? -5.283 5.374 -12.978 1.00 66.50 484 TYR A C 1
ATOM 3613 O O . TYR A 1 484 ? -6.400 5.167 -13.446 1.00 66.50 484 TYR A O 1
ATOM 3621 N N . GLY A 1 485 ? -4.908 4.912 -11.788 1.00 60.34 485 GLY A N 1
ATOM 3622 C CA . GLY A 1 485 ? -5.775 4.083 -10.956 1.00 60.34 485 GLY A CA 1
ATOM 3623 C C . GLY A 1 485 ? -5.063 3.525 -9.729 1.00 60.34 485 GLY A C 1
ATOM 3624 O O . GLY A 1 485 ? -3.844 3.638 -9.600 1.00 60.34 485 GLY A O 1
ATOM 3625 N N . LEU A 1 486 ? -5.846 2.947 -8.821 1.00 57.53 486 LEU A N 1
ATOM 3626 C CA . LEU A 1 486 ? -5.356 2.146 -7.698 1.00 57.53 486 LEU A CA 1
ATOM 3627 C C . LEU A 1 486 ? -4.845 0.789 -8.206 1.00 57.53 486 LEU A C 1
ATOM 3629 O O . LEU A 1 486 ? -5.409 0.258 -9.158 1.00 57.53 486 LEU A O 1
ATOM 3633 N N . ARG A 1 487 ? -3.814 0.231 -7.552 1.00 70.06 487 ARG A N 1
ATOM 3634 C CA . ARG A 1 487 ? -3.295 -1.142 -7.773 1.00 70.06 487 ARG A CA 1
ATOM 3635 C C . ARG A 1 487 ? -2.878 -1.473 -9.197 1.00 70.06 487 ARG A C 1
ATOM 3637 O O . ARG A 1 487 ? -3.056 -2.573 -9.694 1.00 70.06 487 ARG A O 1
ATOM 3644 N N . MET A 1 488 ? -2.277 -0.495 -9.853 1.00 85.00 488 MET A N 1
ATOM 3645 C CA . MET A 1 488 ? -1.741 -0.675 -11.198 1.00 85.00 488 MET A CA 1
ATOM 3646 C C . MET A 1 488 ? -0.386 -1.391 -11.191 1.00 85.00 488 MET A C 1
ATOM 3648 O O . MET A 1 488 ? 0.146 -1.725 -12.245 1.00 85.00 488 MET A O 1
ATOM 3652 N N . MET A 1 489 ? 0.234 -1.536 -10.023 1.00 93.31 489 MET A N 1
ATOM 3653 C CA . MET A 1 489 ? 1.552 -2.127 -9.842 1.00 93.31 489 MET A CA 1
ATOM 3654 C C . MET A 1 489 ? 1.639 -2.714 -8.442 1.00 93.31 489 MET A C 1
ATOM 3656 O O . MET A 1 489 ? 1.025 -2.188 -7.517 1.00 93.31 489 MET A O 1
ATOM 3660 N N . GLY A 1 490 ? 2.462 -3.739 -8.290 1.00 94.06 490 GLY A N 1
ATOM 3661 C CA . GLY A 1 490 ? 2.807 -4.313 -6.999 1.00 94.06 490 GLY A CA 1
ATOM 3662 C C . GLY A 1 490 ? 3.972 -5.273 -7.151 1.00 94.06 490 GLY A C 1
ATOM 3663 O O . GLY A 1 490 ? 4.284 -5.720 -8.260 1.00 94.06 490 GLY A O 1
ATOM 3664 N N . PHE A 1 491 ? 4.626 -5.582 -6.042 1.00 96.62 491 PHE A N 1
ATOM 3665 C CA . PHE A 1 491 ? 5.746 -6.507 -6.017 1.00 96.62 491 PHE A CA 1
ATOM 3666 C C . PHE A 1 491 ? 5.720 -7.357 -4.755 1.00 96.62 491 PHE A C 1
ATOM 3668 O O . PHE A 1 491 ? 4.976 -7.076 -3.826 1.00 96.62 491 PHE A O 1
ATOM 3675 N N . ALA A 1 492 ? 6.500 -8.429 -4.771 1.00 94.69 492 ALA A N 1
ATOM 3676 C CA . ALA A 1 492 ? 6.690 -9.308 -3.637 1.00 94.69 492 ALA A CA 1
ATOM 3677 C C . ALA A 1 492 ? 8.145 -9.786 -3.598 1.00 94.69 492 ALA A C 1
ATOM 3679 O O . ALA A 1 492 ? 8.782 -10.007 -4.642 1.00 94.69 492 ALA A O 1
ATOM 3680 N N . LEU A 1 493 ? 8.660 -9.939 -2.381 1.00 95.38 493 LEU A N 1
ATOM 3681 C CA . LEU A 1 493 ? 10.053 -10.267 -2.109 1.00 95.38 493 LEU A CA 1
ATOM 3682 C C . LEU A 1 493 ? 10.185 -11.732 -1.659 1.00 95.38 493 LEU A C 1
ATOM 3684 O O . LEU A 1 493 ? 9.463 -12.165 -0.760 1.00 95.38 493 LEU A O 1
ATOM 3688 N N . PRO A 1 494 ? 11.081 -12.528 -2.270 1.00 93.44 494 PRO A N 1
ATOM 3689 C CA . PRO A 1 494 ? 11.444 -13.846 -1.760 1.00 93.44 494 PRO A CA 1
ATOM 3690 C C . PRO A 1 494 ? 11.985 -13.761 -0.331 1.00 93.44 494 PRO A C 1
ATOM 3692 O O . PRO A 1 494 ? 12.595 -12.765 0.050 1.00 93.44 494 PRO A O 1
ATOM 3695 N N . ALA A 1 495 ? 11.832 -14.835 0.441 1.00 91.81 495 ALA A N 1
ATOM 3696 C CA . ALA A 1 495 ? 12.211 -14.865 1.857 1.00 91.81 495 ALA A CA 1
ATOM 3697 C C . ALA A 1 495 ? 13.717 -14.640 2.107 1.00 91.81 495 ALA A C 1
ATOM 3699 O O . ALA A 1 495 ? 14.123 -14.260 3.202 1.00 91.81 495 ALA A O 1
ATOM 3700 N N . ASP A 1 496 ? 14.559 -14.900 1.108 1.00 93.94 496 ASP A N 1
ATOM 3701 C CA . ASP A 1 496 ? 16.005 -14.684 1.152 1.00 93.94 496 ASP A CA 1
ATOM 3702 C C . ASP A 1 496 ? 16.444 -13.377 0.482 1.00 93.94 496 ASP A C 1
ATOM 3704 O O . ASP A 1 496 ? 17.645 -13.183 0.309 1.00 93.94 496 ASP A O 1
ATOM 3708 N N . TYR A 1 497 ? 15.513 -12.489 0.108 1.00 96.56 497 TYR A N 1
ATOM 3709 C CA . TYR A 1 497 ? 15.873 -11.184 -0.434 1.00 96.56 497 TYR A CA 1
ATOM 3710 C C . TYR A 1 497 ? 16.777 -10.443 0.558 1.00 96.56 497 TYR A C 1
ATOM 3712 O O . TYR A 1 497 ? 16.416 -10.251 1.718 1.00 96.56 497 TYR A O 1
ATOM 3720 N N . ASP A 1 498 ? 17.961 -10.050 0.094 1.00 96.31 498 ASP A N 1
ATOM 3721 C CA . ASP A 1 498 ? 18.957 -9.310 0.867 1.00 96.31 498 ASP A CA 1
ATOM 3722 C C . ASP A 1 498 ? 19.492 -8.174 -0.007 1.00 96.31 498 ASP A C 1
ATOM 3724 O O . ASP A 1 498 ? 20.230 -8.376 -0.978 1.00 96.31 498 ASP A O 1
ATOM 3728 N N . GLY A 1 499 ? 19.120 -6.946 0.340 1.00 96.00 499 GLY A N 1
ATOM 3729 C CA . GLY A 1 499 ? 19.549 -5.748 -0.359 1.00 96.00 499 GLY A CA 1
ATOM 3730 C C . GLY A 1 499 ? 21.056 -5.508 -0.274 1.00 96.00 499 GLY A C 1
ATOM 3731 O O . GLY A 1 499 ? 21.585 -4.761 -1.091 1.00 96.00 499 GLY A O 1
ATOM 3732 N N . SER A 1 500 ? 21.796 -6.165 0.619 1.00 94.88 500 SER A N 1
ATOM 3733 C CA . SER A 1 500 ? 23.260 -6.089 0.702 1.00 94.88 500 SER A CA 1
ATOM 3734 C C . SER A 1 500 ? 23.995 -7.102 -0.192 1.00 94.88 500 SER A C 1
ATOM 3736 O O . SER A 1 500 ? 25.182 -6.900 -0.486 1.00 94.88 500 SER A O 1
ATOM 3738 N N . ASP A 1 501 ? 23.310 -8.146 -0.677 1.00 94.88 501 ASP A N 1
ATOM 3739 C CA . ASP A 1 501 ? 23.863 -9.165 -1.577 1.00 94.88 501 ASP A CA 1
ATOM 3740 C C . ASP A 1 501 ? 23.217 -9.089 -2.972 1.00 94.88 501 ASP A C 1
ATOM 3742 O O . ASP A 1 501 ? 22.105 -9.571 -3.166 1.00 94.88 501 ASP A O 1
ATOM 3746 N N . PRO A 1 502 ? 23.926 -8.573 -3.995 1.00 92.69 502 PRO A N 1
ATOM 3747 C CA . PRO A 1 502 ? 23.453 -8.574 -5.381 1.00 92.69 502 PRO A CA 1
ATOM 3748 C C . PRO A 1 502 ? 22.915 -9.925 -5.878 1.00 92.69 502 PRO A C 1
ATOM 3750 O O . PRO A 1 502 ? 22.009 -9.955 -6.700 1.00 92.69 502 PRO A O 1
ATOM 3753 N N . GLY A 1 503 ? 23.442 -11.055 -5.385 1.00 91.19 503 GLY A N 1
ATOM 3754 C CA . GLY A 1 503 ? 22.962 -12.388 -5.768 1.00 91.19 503 GLY A CA 1
ATOM 3755 C C . GLY A 1 503 ? 21.583 -12.760 -5.210 1.00 91.19 503 GLY A C 1
ATOM 3756 O O . GLY A 1 503 ? 20.964 -13.687 -5.726 1.00 91.19 503 GLY A O 1
ATOM 3757 N N . ALA A 1 504 ? 21.114 -12.042 -4.191 1.00 93.69 504 ALA A N 1
ATOM 3758 C CA . ALA A 1 504 ? 19.844 -12.260 -3.507 1.00 93.69 504 ALA A CA 1
ATOM 3759 C C . ALA A 1 504 ? 18.791 -11.185 -3.839 1.00 93.69 504 ALA A C 1
ATOM 3761 O O . ALA A 1 504 ? 17.657 -11.267 -3.377 1.00 93.69 504 ALA A O 1
ATOM 3762 N N . ARG A 1 505 ? 19.121 -10.188 -4.670 1.00 94.62 505 ARG A N 1
ATOM 3763 C CA . ARG A 1 505 ? 18.206 -9.104 -5.072 1.00 94.62 505 ARG A CA 1
ATOM 3764 C C . ARG A 1 505 ? 17.242 -9.546 -6.176 1.00 94.62 505 ARG A C 1
ATOM 3766 O O . ARG A 1 505 ? 17.287 -9.028 -7.293 1.00 94.62 505 ARG A O 1
ATOM 3773 N N . ASN A 1 506 ? 16.397 -10.526 -5.865 1.00 94.38 506 ASN A N 1
ATOM 3774 C CA . ASN A 1 506 ? 15.375 -11.050 -6.768 1.00 94.38 506 ASN A CA 1
ATOM 3775 C C . ASN A 1 506 ? 14.004 -10.521 -6.358 1.00 94.38 506 ASN A C 1
ATOM 3777 O O . ASN A 1 506 ? 13.618 -10.647 -5.203 1.00 94.38 506 ASN A O 1
ATOM 3781 N N . ILE A 1 507 ? 13.268 -9.921 -7.288 1.00 95.81 507 ILE A N 1
ATOM 3782 C CA . ILE A 1 507 ? 11.977 -9.281 -7.008 1.00 95.81 507 ILE A CA 1
ATOM 3783 C C . ILE A 1 507 ? 10.975 -9.750 -8.048 1.00 95.81 507 ILE A C 1
ATOM 3785 O O . ILE A 1 507 ? 11.265 -9.721 -9.245 1.00 95.81 507 ILE A O 1
ATOM 3789 N N . TYR A 1 508 ? 9.785 -10.135 -7.605 1.00 95.25 508 TYR A N 1
ATOM 3790 C CA . TYR A 1 508 ? 8.673 -10.463 -8.488 1.00 95.25 508 TYR A CA 1
ATOM 3791 C C . TYR A 1 508 ? 7.714 -9.292 -8.502 1.00 95.25 508 TYR A C 1
ATOM 3793 O O . TYR A 1 508 ? 7.263 -8.868 -7.445 1.00 95.25 508 TYR A O 1
ATOM 3801 N N . LEU A 1 509 ? 7.392 -8.765 -9.679 1.00 96.19 509 LEU A N 1
ATOM 3802 C CA . LEU A 1 509 ? 6.508 -7.612 -9.777 1.00 96.19 509 LEU A CA 1
ATOM 3803 C C . LEU A 1 509 ? 5.534 -7.726 -10.934 1.00 96.19 509 LEU A C 1
ATOM 3805 O O . LEU A 1 509 ? 5.790 -8.421 -11.922 1.00 96.19 509 LEU A O 1
ATOM 3809 N N . TYR A 1 510 ? 4.427 -7.003 -10.817 1.00 95.69 510 TYR A N 1
ATOM 3810 C CA . TYR A 1 510 ? 3.491 -6.794 -11.904 1.00 95.69 510 TYR A CA 1
ATOM 3811 C C . TYR A 1 510 ? 3.283 -5.310 -12.201 1.00 95.69 510 TYR A C 1
ATOM 3813 O O . TYR A 1 510 ? 3.429 -4.446 -11.336 1.00 95.69 510 TYR A O 1
ATOM 3821 N N . VAL A 1 511 ? 2.938 -5.030 -13.455 1.00 95.56 511 VAL A N 1
ATOM 3822 C CA . VAL A 1 511 ? 2.511 -3.717 -13.930 1.00 95.56 511 VAL A CA 1
ATOM 3823 C C . VAL A 1 511 ? 1.339 -3.894 -14.882 1.00 95.56 511 VAL A C 1
ATOM 3825 O O . VAL A 1 511 ? 1.480 -4.475 -15.960 1.00 95.56 511 VAL A O 1
ATOM 3828 N N . ASP A 1 512 ? 0.214 -3.316 -14.507 1.00 94.00 512 ASP A N 1
ATOM 3829 C CA . ASP A 1 512 ? -0.952 -3.118 -15.345 1.00 94.00 512 ASP A CA 1
ATOM 3830 C C . ASP A 1 512 ? -0.783 -1.811 -16.127 1.00 94.00 512 ASP A C 1
ATOM 3832 O O . ASP A 1 512 ? -0.774 -0.700 -15.586 1.00 94.00 512 ASP A O 1
ATOM 3836 N N . ALA A 1 513 ? -0.587 -1.935 -17.435 1.00 93.31 513 ALA A N 1
ATOM 3837 C CA . ALA A 1 513 ? -0.246 -0.792 -18.268 1.00 93.31 513 ALA A CA 1
ATOM 3838 C C . ALA A 1 513 ? -0.708 -0.959 -19.712 1.00 93.31 513 ALA A C 1
ATOM 3840 O O . ALA A 1 513 ? -0.948 -2.057 -20.215 1.00 93.31 513 ALA A O 1
ATOM 3841 N N . TYR A 1 514 ? -0.768 0.171 -20.407 1.00 91.88 514 TYR A N 1
ATOM 3842 C CA . TYR A 1 514 ? -0.822 0.207 -21.855 1.00 91.88 514 TYR A CA 1
ATOM 3843 C C . TYR A 1 514 ? 0.569 0.007 -22.437 1.00 91.88 514 TYR A C 1
ATOM 3845 O O . TYR A 1 514 ? 1.507 0.751 -22.151 1.00 91.88 514 TYR A O 1
ATOM 3853 N N . ASN A 1 515 ? 0.704 -0.986 -23.303 1.00 92.81 515 ASN A N 1
ATOM 3854 C CA . ASN A 1 515 ? 1.935 -1.220 -24.029 1.00 92.81 515 ASN A CA 1
ATOM 3855 C C . ASN A 1 515 ? 1.940 -0.394 -25.322 1.00 92.81 515 ASN A C 1
ATOM 3857 O O . ASN A 1 515 ? 1.158 -0.626 -26.247 1.00 92.81 515 ASN A O 1
ATOM 3861 N N . SER A 1 516 ? 2.873 0.555 -25.399 1.00 89.31 516 SER A N 1
ATOM 3862 C CA . SER A 1 516 ? 3.004 1.510 -26.510 1.00 89.31 516 SER A CA 1
ATOM 3863 C C . SER A 1 516 ? 3.316 0.878 -27.874 1.00 89.31 516 SER A C 1
ATOM 3865 O O . SER A 1 516 ? 3.166 1.535 -28.906 1.00 89.31 516 SER A O 1
ATOM 3867 N N . VAL A 1 517 ? 3.766 -0.380 -27.899 1.00 91.75 517 VAL A N 1
ATOM 3868 C CA . VAL A 1 517 ? 4.141 -1.105 -29.119 1.00 91.75 517 VAL A CA 1
ATOM 3869 C C . VAL A 1 517 ? 3.028 -2.038 -29.582 1.00 91.75 517 VAL A C 1
ATOM 3871 O O . VAL A 1 517 ? 2.761 -2.102 -30.783 1.00 91.75 517 VAL A O 1
ATOM 3874 N N . THR A 1 518 ? 2.397 -2.777 -28.666 1.00 91.00 518 THR A N 1
ATOM 3875 C CA . THR A 1 518 ? 1.274 -3.667 -29.009 1.00 91.00 518 THR A CA 1
ATOM 3876 C C . THR A 1 518 ? -0.055 -2.928 -29.110 1.00 91.00 518 THR A C 1
ATOM 3878 O O . THR A 1 518 ? -0.975 -3.460 -29.725 1.00 91.00 518 THR A O 1
ATOM 3881 N N . GLU A 1 519 ? -0.131 -1.712 -28.562 1.00 90.00 519 GLU A N 1
ATOM 3882 C CA . GLU A 1 519 ? -1.342 -0.892 -28.466 1.00 90.00 519 GLU A CA 1
ATOM 3883 C C . GLU A 1 519 ? -2.462 -1.599 -27.684 1.00 90.00 519 GLU A C 1
ATOM 3885 O O . GLU A 1 519 ? -3.633 -1.527 -28.047 1.00 90.00 519 GLU A O 1
ATOM 3890 N N . THR A 1 520 ? -2.094 -2.310 -26.612 1.00 90.50 520 THR A N 1
ATOM 3891 C CA . THR A 1 520 ? -3.025 -3.063 -25.757 1.00 90.50 520 THR A CA 1
ATOM 3892 C C . THR A 1 520 ? -2.787 -2.770 -24.285 1.00 90.50 520 THR A C 1
ATOM 3894 O O . THR A 1 520 ? -1.647 -2.571 -23.865 1.00 90.50 520 THR A O 1
ATOM 3897 N N . VAL A 1 521 ? -3.859 -2.807 -23.500 1.00 91.12 521 VAL A N 1
ATOM 3898 C CA . VAL A 1 521 ? -3.825 -2.784 -22.032 1.00 91.12 521 VAL A CA 1
ATOM 3899 C C . VAL A 1 521 ? -3.692 -4.206 -21.494 1.00 91.12 521 VAL A C 1
ATOM 3901 O O . VAL A 1 521 ? -4.359 -5.106 -21.997 1.00 91.12 521 VAL A O 1
ATOM 3904 N N . GLY A 1 522 ? -2.863 -4.427 -20.481 1.00 91.94 522 GLY A N 1
ATOM 3905 C CA . GLY A 1 522 ? -2.813 -5.717 -19.795 1.00 91.94 522 GLY A CA 1
ATOM 3906 C C . GLY A 1 522 ? -1.803 -5.753 -18.658 1.00 91.94 522 GLY A C 1
ATOM 3907 O O . GLY A 1 522 ? -0.971 -4.850 -18.529 1.00 91.94 522 GLY A O 1
ATOM 3908 N N . GLY A 1 523 ? -1.883 -6.810 -17.852 1.00 92.94 523 GLY A N 1
ATOM 3909 C CA . GLY A 1 523 ? -0.965 -7.053 -16.746 1.00 92.94 523 GLY A CA 1
ATOM 3910 C C . GLY A 1 523 ? 0.303 -7.757 -17.202 1.00 92.94 523 GLY A C 1
ATOM 3911 O O . GLY A 1 523 ? 0.277 -8.844 -17.783 1.00 92.94 523 GLY A O 1
ATOM 3912 N N . THR A 1 524 ? 1.443 -7.127 -16.934 1.00 94.25 524 THR A N 1
ATOM 3913 C CA . THR A 1 524 ? 2.775 -7.662 -17.217 1.00 94.25 524 THR A CA 1
ATOM 3914 C C . THR A 1 524 ? 3.431 -8.090 -15.913 1.00 94.25 524 THR A C 1
ATOM 3916 O O . THR A 1 524 ? 3.699 -7.241 -15.075 1.00 94.25 524 THR A O 1
ATOM 3919 N N . VAL A 1 525 ? 3.759 -9.377 -15.771 1.00 94.38 525 VAL A N 1
ATOM 3920 C CA . VAL A 1 525 ? 4.609 -9.873 -14.672 1.00 94.38 525 VAL A CA 1
ATOM 3921 C C . VAL A 1 525 ? 6.035 -10.048 -15.179 1.00 94.38 525 VAL A C 1
ATOM 3923 O O . VAL A 1 525 ? 6.248 -10.654 -16.239 1.00 94.38 525 VAL A O 1
ATOM 3926 N N . VAL A 1 526 ? 6.993 -9.525 -14.420 1.00 94.31 526 VAL A N 1
ATOM 3927 C CA . VAL A 1 526 ? 8.433 -9.671 -14.655 1.00 94.31 526 VAL A CA 1
ATOM 3928 C C . VAL A 1 526 ? 9.146 -9.935 -13.335 1.00 94.31 526 VAL A C 1
ATOM 3930 O O . VAL A 1 526 ? 8.700 -9.520 -12.268 1.00 94.31 526 VAL A O 1
ATOM 3933 N N . MET A 1 527 ? 10.283 -10.609 -13.427 1.00 93.44 527 MET A N 1
ATOM 3934 C CA . MET A 1 527 ? 11.258 -10.699 -12.346 1.00 93.44 527 MET A CA 1
ATOM 3935 C C . MET A 1 527 ? 12.379 -9.677 -12.569 1.00 93.44 527 MET A C 1
ATOM 3937 O O . MET A 1 527 ? 12.818 -9.485 -13.710 1.00 93.44 527 MET A O 1
ATOM 3941 N N . VAL A 1 528 ? 12.837 -9.038 -11.497 1.00 94.31 528 VAL A N 1
ATOM 3942 C CA . VAL A 1 528 ? 14.051 -8.216 -11.468 1.00 94.31 528 VAL A CA 1
ATOM 3943 C C . VAL A 1 528 ? 15.129 -8.996 -10.726 1.00 94.31 528 VAL A C 1
ATOM 3945 O O . VAL A 1 528 ? 14.926 -9.340 -9.569 1.00 94.31 528 VAL A O 1
ATOM 3948 N N . GLU A 1 529 ? 16.252 -9.270 -11.386 1.00 93.19 529 GLU A N 1
ATOM 3949 C CA . GLU A 1 529 ? 17.421 -9.959 -10.823 1.00 93.19 529 GLU A CA 1
ATOM 3950 C C . GLU A 1 529 ? 18.602 -8.978 -10.810 1.00 93.19 529 GLU A C 1
ATOM 3952 O O . GLU A 1 529 ? 19.121 -8.635 -11.876 1.00 93.19 529 GLU A O 1
ATOM 3957 N N . ASP A 1 530 ? 19.008 -8.494 -9.631 1.00 91.81 530 ASP A N 1
ATOM 3958 C CA . ASP A 1 530 ? 20.082 -7.492 -9.469 1.00 91.81 530 ASP A CA 1
ATOM 3959 C C . ASP A 1 530 ? 19.911 -6.293 -10.421 1.00 91.81 530 ASP A C 1
ATOM 3961 O O . ASP A 1 530 ? 20.749 -6.002 -11.280 1.00 91.81 530 ASP A O 1
ATOM 3965 N N . ASP A 1 531 ? 18.750 -5.642 -10.327 1.00 88.69 531 ASP A N 1
ATOM 3966 C CA . ASP A 1 531 ? 18.356 -4.495 -11.154 1.00 88.69 531 ASP A CA 1
ATOM 3967 C C . ASP A 1 531 ? 18.235 -4.794 -12.667 1.00 88.69 531 ASP A C 1
ATOM 3969 O O . ASP A 1 531 ? 18.101 -3.889 -13.501 1.00 88.69 531 ASP A O 1
ATOM 3973 N N . SER A 1 532 ? 18.250 -6.075 -13.053 1.00 93.12 532 SER A N 1
ATOM 3974 C CA . SER A 1 532 ? 18.054 -6.532 -14.428 1.00 93.12 532 SER A CA 1
ATOM 3975 C C . SER A 1 532 ? 16.659 -7.103 -14.640 1.00 93.12 532 SER A C 1
ATOM 3977 O O . SER A 1 532 ? 16.247 -8.042 -13.970 1.00 93.12 532 SER A O 1
ATOM 3979 N N . LEU A 1 533 ? 15.931 -6.571 -15.623 1.00 93.94 533 LEU A N 1
ATOM 3980 C CA . LEU A 1 533 ? 14.621 -7.100 -15.996 1.00 93.94 533 LEU A CA 1
ATOM 3981 C C . LEU A 1 533 ? 14.757 -8.404 -16.783 1.00 93.94 533 LEU A C 1
ATOM 3983 O O . LEU A 1 533 ? 15.379 -8.444 -17.851 1.00 93.94 533 LEU A O 1
ATOM 3987 N N . SER A 1 534 ? 14.099 -9.445 -16.287 1.00 91.69 534 SER A N 1
ATOM 3988 C CA . SER A 1 534 ? 13.830 -10.662 -17.047 1.00 91.69 534 SER A CA 1
ATOM 3989 C C . SER A 1 534 ? 12.845 -10.399 -18.203 1.00 91.69 534 SER A C 1
ATOM 3991 O O . SER A 1 534 ? 12.143 -9.380 -18.223 1.00 91.69 534 SER A O 1
ATOM 3993 N N . PRO A 1 535 ? 12.771 -11.305 -19.196 1.00 90.56 535 PRO A N 1
ATOM 3994 C CA . PRO A 1 535 ? 11.636 -11.347 -20.109 1.00 90.56 535 PRO A CA 1
ATOM 3995 C C . PRO A 1 535 ? 10.323 -11.537 -19.347 1.00 90.56 535 PRO A C 1
ATOM 3997 O O . PRO A 1 535 ? 10.315 -12.073 -18.237 1.00 90.56 535 PRO A O 1
ATOM 4000 N N . ARG A 1 536 ? 9.205 -11.173 -19.976 1.00 89.12 536 ARG A N 1
ATOM 4001 C CA . ARG A 1 536 ? 7.877 -11.401 -19.395 1.00 89.12 536 ARG A CA 1
ATOM 4002 C C . ARG A 1 536 ? 7.704 -12.859 -18.951 1.00 89.12 536 ARG A C 1
ATOM 4004 O O . ARG A 1 536 ? 7.963 -13.788 -19.716 1.00 89.12 536 ARG A O 1
ATOM 4011 N N . CYS A 1 537 ? 7.166 -13.034 -17.746 1.00 89.44 537 CYS A N 1
ATOM 4012 C CA . CYS A 1 537 ? 6.944 -14.341 -17.136 1.00 89.44 537 CYS A CA 1
ATOM 4013 C C . CYS A 1 537 ? 5.528 -14.551 -16.578 1.00 89.44 537 CYS A C 1
ATOM 4015 O O . CYS A 1 537 ? 5.279 -15.563 -15.937 1.00 89.44 537 CYS A O 1
ATOM 4017 N N . GLY A 1 538 ? 4.601 -13.618 -16.818 1.00 86.75 538 GLY A N 1
ATOM 4018 C CA . GLY A 1 538 ? 3.227 -13.679 -16.304 1.00 86.75 538 GLY A CA 1
ATOM 4019 C C . GLY A 1 538 ? 2.284 -14.650 -17.019 1.00 86.75 538 GLY A C 1
ATOM 4020 O O . GLY A 1 538 ? 2.645 -15.229 -18.048 1.00 86.75 538 GLY A O 1
ATOM 4021 N N . PRO A 1 539 ? 1.046 -14.792 -16.511 1.00 86.06 539 PRO A N 1
ATOM 4022 C CA . PRO A 1 539 ? 0.038 -15.668 -17.095 1.00 86.06 539 PRO A CA 1
ATOM 4023 C C . PRO A 1 539 ? -0.293 -15.295 -18.547 1.00 86.06 539 PRO A C 1
ATOM 4025 O O . PRO A 1 539 ? -0.147 -14.151 -19.001 1.00 86.06 539 PRO A O 1
ATOM 4028 N N . SER A 1 540 ? -0.756 -16.292 -19.304 1.00 83.38 540 SER A N 1
ATOM 4029 C CA . SER A 1 540 ? -1.170 -16.101 -20.693 1.00 83.38 540 SER A CA 1
ATOM 4030 C C . SER A 1 540 ? -2.394 -15.189 -20.783 1.00 83.38 540 SER A C 1
ATOM 4032 O O . SER A 1 540 ? -3.330 -15.346 -20.006 1.00 83.38 540 SER A O 1
ATOM 4034 N N . GLY A 1 541 ? -2.426 -14.304 -21.781 1.00 84.81 541 GLY A N 1
ATOM 4035 C CA . GLY A 1 541 ? -3.568 -13.418 -22.032 1.00 84.81 541 GLY A CA 1
ATOM 4036 C C . GLY A 1 541 ? -3.473 -12.038 -21.381 1.00 84.81 541 GLY A C 1
ATOM 4037 O O . GLY A 1 541 ? -4.331 -11.217 -21.674 1.00 84.81 541 GLY A O 1
ATOM 4038 N N . ASP A 1 542 ? -2.432 -11.778 -20.578 1.00 88.56 542 ASP A N 1
ATOM 4039 C CA . ASP A 1 542 ? -2.176 -10.465 -19.955 1.00 88.56 542 ASP A CA 1
ATOM 4040 C C . ASP A 1 542 ? -3.378 -9.915 -19.166 1.00 88.56 542 ASP A C 1
ATOM 4042 O O . ASP A 1 542 ? -3.759 -8.757 -19.369 1.00 88.56 542 ASP A O 1
ATOM 4046 N N . PRO A 1 543 ? -4.019 -10.722 -18.294 1.00 88.81 543 PRO A N 1
ATOM 4047 C CA . PRO A 1 543 ? -5.102 -10.199 -17.474 1.00 88.81 543 PRO A CA 1
ATOM 4048 C C . PRO A 1 543 ? -4.587 -9.048 -16.604 1.00 88.81 543 PRO A C 1
ATOM 4050 O O . PRO A 1 543 ? -3.420 -9.060 -16.219 1.00 88.81 543 PRO A O 1
ATOM 4053 N N . LEU A 1 544 ? -5.448 -8.081 -16.282 1.00 90.50 544 LEU A N 1
ATOM 4054 C CA . LEU A 1 544 ? -5.120 -7.082 -15.265 1.00 90.50 544 LEU A CA 1
ATOM 4055 C C . LEU A 1 544 ? -5.032 -7.759 -13.898 1.00 90.50 544 LEU A C 1
ATOM 4057 O O . LEU A 1 544 ? -5.770 -8.713 -13.624 1.00 90.50 544 LEU A O 1
ATOM 4061 N N . LEU A 1 545 ? -4.114 -7.297 -13.063 1.00 89.62 545 LEU A N 1
ATOM 4062 C CA . LEU A 1 545 ? -3.702 -7.942 -11.825 1.00 89.62 545 LEU A CA 1
ATOM 4063 C C . LEU A 1 545 ? -3.937 -7.006 -10.637 1.00 89.62 545 LEU A C 1
ATOM 4065 O O . LEU A 1 545 ? -3.749 -5.804 -10.727 1.00 89.62 545 LEU A O 1
ATOM 4069 N N . ALA A 1 546 ? -4.378 -7.571 -9.517 1.00 85.81 546 ALA A N 1
ATOM 4070 C CA . ALA A 1 546 ? -4.661 -6.823 -8.291 1.00 85.81 546 ALA A CA 1
ATOM 4071 C C . ALA A 1 546 ? -3.562 -6.987 -7.238 1.00 85.81 546 ALA A C 1
ATOM 4073 O O . ALA A 1 546 ? -3.387 -6.121 -6.385 1.00 85.81 546 ALA A O 1
ATOM 4074 N N . SER A 1 547 ? -2.857 -8.119 -7.262 1.00 87.00 547 SER A N 1
ATOM 4075 C CA . SER A 1 547 ? -1.847 -8.458 -6.265 1.00 87.00 547 SER A CA 1
ATOM 4076 C C . SER A 1 547 ? -0.854 -9.483 -6.800 1.00 87.00 547 SER A C 1
ATOM 4078 O O . SER A 1 547 ? -1.133 -10.223 -7.752 1.00 87.00 547 SER A O 1
ATOM 4080 N N . ILE A 1 548 ? 0.301 -9.546 -6.145 1.00 90.25 548 ILE A N 1
ATOM 4081 C CA . ILE A 1 548 ? 1.304 -10.589 -6.319 1.00 90.25 548 ILE A CA 1
ATOM 4082 C C . ILE A 1 548 ? 1.795 -11.025 -4.942 1.00 90.25 548 ILE A C 1
ATOM 4084 O O . ILE A 1 548 ? 1.930 -10.204 -4.045 1.00 90.25 548 ILE A O 1
ATOM 4088 N N . ALA A 1 549 ? 2.046 -12.316 -4.774 1.00 87.62 549 ALA A N 1
ATOM 4089 C CA . ALA A 1 549 ? 2.649 -12.872 -3.571 1.00 87.62 549 ALA A CA 1
ATOM 4090 C C . ALA A 1 549 ? 3.675 -13.932 -3.964 1.00 87.62 549 ALA A C 1
ATOM 4092 O O . ALA A 1 549 ? 3.487 -14.640 -4.960 1.00 87.62 549 ALA A O 1
ATOM 4093 N N . VAL A 1 550 ? 4.740 -14.068 -3.173 1.00 87.81 550 VAL A N 1
ATOM 4094 C CA . VAL A 1 550 ? 5.742 -15.123 -3.349 1.00 87.81 550 VAL A CA 1
ATOM 4095 C C . VAL A 1 550 ? 5.961 -15.895 -2.057 1.00 87.81 550 VAL A C 1
ATOM 4097 O O . VAL A 1 550 ? 5.854 -15.351 -0.966 1.00 87.81 550 VAL A O 1
ATOM 4100 N N . HIS A 1 551 ? 6.270 -17.182 -2.185 1.00 83.38 551 HIS A N 1
ATOM 4101 C CA . HIS A 1 551 ? 6.626 -18.034 -1.054 1.00 83.38 551 HIS A CA 1
ATOM 4102 C C . HIS A 1 551 ? 7.858 -18.871 -1.378 1.00 83.38 551 HIS A C 1
ATOM 4104 O O . HIS A 1 551 ? 7.832 -19.625 -2.350 1.00 83.38 551 HIS A O 1
ATOM 4110 N N . GLY A 1 552 ? 8.890 -18.791 -0.539 1.00 85.69 552 GLY A N 1
ATOM 4111 C CA . GLY A 1 552 ? 10.170 -19.487 -0.701 1.00 85.69 552 GLY A CA 1
ATOM 4112 C C . GLY A 1 552 ? 11.334 -18.530 -0.967 1.00 85.69 552 GLY A C 1
ATOM 4113 O O . GLY A 1 552 ? 11.160 -17.313 -0.951 1.00 85.69 552 GLY A O 1
ATOM 4114 N N . ASP A 1 553 ? 12.517 -19.099 -1.185 1.00 87.69 553 ASP A N 1
ATOM 4115 C CA . ASP A 1 553 ? 13.737 -18.364 -1.547 1.00 87.69 553 ASP A CA 1
ATOM 4116 C C . ASP A 1 553 ? 13.809 -18.095 -3.061 1.00 87.69 553 ASP A C 1
ATOM 4118 O O . ASP A 1 553 ? 13.020 -18.638 -3.832 1.00 87.69 553 ASP A O 1
ATOM 4122 N N . ALA A 1 554 ? 14.745 -17.271 -3.519 1.00 85.38 554 ALA A N 1
ATOM 4123 C CA . ALA A 1 554 ? 14.869 -16.892 -4.921 1.00 85.38 554 ALA A CA 1
ATOM 4124 C C . ALA A 1 554 ? 14.979 -18.095 -5.880 1.00 85.38 554 ALA A C 1
ATOM 4126 O O . ALA A 1 554 ? 14.471 -18.033 -7.000 1.00 85.38 554 ALA A O 1
ATOM 4127 N N . ASP A 1 555 ? 15.580 -19.200 -5.426 1.00 81.88 555 ASP A N 1
ATOM 4128 C CA . ASP A 1 555 ? 15.797 -20.421 -6.212 1.00 81.88 555 ASP A CA 1
ATOM 4129 C C . ASP A 1 555 ? 14.577 -21.365 -6.244 1.00 81.88 555 ASP A C 1
ATOM 4131 O O . ASP A 1 555 ? 14.461 -22.199 -7.145 1.00 81.88 555 ASP A O 1
ATOM 4135 N N . SER A 1 556 ? 13.693 -21.301 -5.244 1.00 81.19 556 SER A N 1
ATOM 4136 C CA . SER A 1 556 ? 12.584 -22.251 -5.053 1.00 81.19 556 SER A CA 1
ATOM 4137 C C . SER A 1 556 ? 11.217 -21.602 -4.874 1.00 81.19 556 SER A C 1
ATOM 4139 O O . SER A 1 556 ? 10.229 -22.316 -4.643 1.00 81.19 556 SER A O 1
ATOM 4141 N N . CYS A 1 557 ? 11.158 -20.272 -4.955 1.00 80.31 557 CYS A N 1
ATOM 4142 C CA . CYS A 1 557 ? 9.958 -19.514 -4.670 1.00 80.31 557 CYS A CA 1
ATOM 4143 C C . CYS A 1 557 ? 8.803 -19.946 -5.567 1.00 80.31 557 CYS A C 1
ATOM 4145 O O . CYS A 1 557 ? 8.972 -20.545 -6.622 1.00 80.31 557 CYS A O 1
ATOM 4147 N N . LYS A 1 558 ? 7.586 -19.667 -5.127 1.00 80.69 558 LYS A N 1
ATOM 4148 C CA . LYS A 1 558 ? 6.368 -19.838 -5.907 1.00 80.69 558 LYS A CA 1
ATOM 4149 C C . LYS A 1 558 ? 5.642 -18.517 -5.920 1.00 80.69 558 LYS A C 1
ATOM 4151 O O . LYS A 1 558 ? 5.343 -17.997 -4.853 1.00 80.69 558 LYS A O 1
ATOM 4156 N N . ALA A 1 559 ? 5.346 -18.009 -7.107 1.00 85.06 559 ALA A N 1
ATOM 4157 C CA . ALA A 1 559 ? 4.563 -16.800 -7.279 1.00 85.06 559 ALA A CA 1
ATOM 4158 C C . ALA A 1 559 ? 3.081 -17.138 -7.459 1.00 85.06 559 ALA A C 1
ATOM 4160 O O . ALA A 1 559 ? 2.730 -18.126 -8.123 1.00 85.06 559 ALA A O 1
ATOM 4161 N N . MET A 1 560 ? 2.231 -16.287 -6.896 1.00 83.25 560 MET A N 1
ATOM 4162 C CA . MET A 1 560 ? 0.805 -16.206 -7.182 1.00 83.25 560 MET A CA 1
ATOM 4163 C C . MET A 1 560 ? 0.445 -14.779 -7.580 1.00 83.25 560 MET A C 1
ATOM 4165 O O . MET A 1 560 ? 0.995 -13.836 -7.020 1.00 83.25 560 MET A O 1
ATOM 4169 N N . VAL A 1 561 ? -0.486 -14.620 -8.519 1.00 85.69 561 VAL A N 1
ATOM 4170 C CA . VAL A 1 561 ? -1.048 -13.315 -8.888 1.00 85.69 561 VAL A CA 1
ATOM 4171 C C . VAL A 1 561 ? -2.570 -13.368 -8.874 1.00 85.69 561 VAL A C 1
ATOM 4173 O O . VAL A 1 561 ? -3.181 -14.289 -9.428 1.00 85.69 561 VAL A O 1
ATOM 4176 N N . GLY A 1 562 ? -3.184 -12.382 -8.226 1.00 84.44 562 GLY A N 1
ATOM 4177 C CA . GLY A 1 562 ? -4.630 -12.194 -8.228 1.00 84.44 562 GLY A CA 1
ATOM 4178 C C . GLY A 1 562 ? -5.056 -11.421 -9.469 1.00 84.44 562 GLY A C 1
ATOM 4179 O O . GLY A 1 562 ? -4.476 -10.381 -9.773 1.00 84.44 562 GLY A O 1
ATOM 4180 N N . ARG A 1 563 ? -6.061 -11.907 -10.200 1.00 85.00 563 ARG A N 1
ATOM 4181 C CA . ARG A 1 563 ? -6.641 -11.163 -11.325 1.00 85.00 563 ARG A CA 1
ATOM 4182 C C . ARG A 1 563 ? -7.520 -10.037 -10.794 1.00 85.00 563 ARG A C 1
ATOM 4184 O O . ARG A 1 563 ? -8.351 -10.277 -9.931 1.00 85.00 563 ARG A O 1
ATOM 4191 N N . TYR A 1 564 ? -7.371 -8.831 -11.329 1.00 82.88 564 TYR A N 1
ATOM 4192 C CA . TYR A 1 564 ? -8.228 -7.708 -10.966 1.00 82.88 564 TYR A CA 1
ATOM 4193 C C . TYR A 1 564 ? -9.542 -7.754 -11.743 1.00 82.88 564 TYR A C 1
ATOM 4195 O O . TYR A 1 564 ? -10.602 -8.053 -11.199 1.00 82.88 564 TYR A O 1
ATOM 4203 N N . ILE A 1 565 ? -9.470 -7.505 -13.044 1.00 81.56 565 ILE A N 1
ATOM 4204 C CA . ILE A 1 565 ? -10.633 -7.364 -13.912 1.00 81.56 565 ILE A CA 1
ATOM 4205 C C . ILE A 1 565 ? -10.257 -7.759 -15.335 1.00 81.56 565 ILE A C 1
ATOM 4207 O O . ILE A 1 565 ? -9.075 -7.805 -15.689 1.00 81.56 565 ILE A O 1
ATOM 4211 N N . ASP A 1 566 ? -11.260 -8.048 -16.156 1.00 82.62 566 ASP A N 1
ATOM 4212 C CA . ASP A 1 566 ? -11.044 -8.166 -17.588 1.00 82.62 566 ASP A CA 1
ATOM 4213 C C . ASP A 1 566 ? -11.074 -6.826 -18.301 1.00 82.62 566 ASP A C 1
ATOM 4215 O O . ASP A 1 566 ? -11.575 -5.827 -17.791 1.00 82.62 566 ASP A O 1
ATOM 4219 N N . TRP A 1 567 ? -10.487 -6.804 -19.495 1.00 86.25 567 TRP A N 1
ATOM 4220 C CA . TRP A 1 567 ? -10.351 -5.583 -20.270 1.00 86.25 567 TRP A CA 1
ATOM 4221 C C . TRP A 1 567 ? -10.765 -5.802 -21.721 1.00 86.25 567 TRP A C 1
ATOM 4223 O O . TRP A 1 567 ? -10.133 -6.563 -22.464 1.00 86.25 567 TRP A O 1
ATOM 4233 N N . GLU A 1 568 ? -11.830 -5.120 -22.145 1.00 87.69 568 GLU A N 1
ATOM 4234 C CA . GLU A 1 568 ? -12.254 -5.112 -23.540 1.00 87.69 568 GLU A CA 1
ATOM 4235 C C . GLU A 1 568 ? -11.387 -4.120 -24.309 1.00 87.69 568 GLU A C 1
ATOM 4237 O O . GLU A 1 568 ? -11.606 -2.918 -24.235 1.00 87.69 568 GLU A O 1
ATOM 4242 N N . GLN A 1 569 ? -10.401 -4.608 -25.063 1.00 87.19 569 GLN A N 1
ATOM 4243 C CA . GLN A 1 569 ? -9.545 -3.747 -25.887 1.00 87.19 569 GLN A CA 1
ATOM 4244 C C . GLN A 1 569 ? -10.383 -2.984 -26.926 1.00 87.19 569 GLN A C 1
ATOM 4246 O O . GLN A 1 569 ? -11.031 -3.608 -27.774 1.00 87.19 569 GLN A O 1
ATOM 4251 N N . ASP A 1 570 ? -10.310 -1.650 -26.939 1.00 79.12 570 ASP A N 1
ATOM 4252 C CA . ASP A 1 570 ? -10.816 -0.870 -28.071 1.00 79.12 570 ASP A CA 1
ATOM 4253 C C . ASP A 1 570 ? -9.755 -0.817 -29.184 1.00 79.12 570 ASP A C 1
ATOM 4255 O O . ASP A 1 570 ? -8.547 -0.804 -28.971 1.00 79.12 570 ASP A O 1
ATOM 4259 N N . SER A 1 571 ? -10.226 -0.786 -30.422 1.00 69.81 571 SER A N 1
ATOM 4260 C CA . SER A 1 571 ? -9.419 -0.674 -31.637 1.00 69.81 571 SER A CA 1
ATOM 4261 C C . SER A 1 571 ? -8.869 0.734 -31.904 1.00 69.81 571 SER A C 1
ATOM 4263 O O . SER A 1 571 ? -8.202 0.956 -32.921 1.00 69.81 571 SER A O 1
ATOM 4265 N N . THR A 1 572 ? -9.203 1.713 -31.066 1.00 71.06 572 THR A N 1
ATOM 4266 C CA . THR A 1 572 ? -8.791 3.108 -31.227 1.00 71.06 572 THR A CA 1
ATOM 4267 C C . THR A 1 572 ? -7.408 3.373 -30.624 1.00 71.06 572 THR A C 1
ATOM 4269 O O . THR A 1 572 ? -7.227 3.182 -29.429 1.00 71.06 572 THR A O 1
ATOM 4272 N N . PRO A 1 573 ? -6.439 3.891 -31.400 1.00 64.38 573 PRO A N 1
ATOM 4273 C CA . PRO A 1 573 ? -5.094 4.149 -30.888 1.00 64.38 573 PRO A CA 1
ATOM 4274 C C . PRO A 1 573 ? -5.038 5.320 -29.889 1.00 64.38 573 PRO A C 1
ATOM 4276 O O . PRO A 1 573 ? -5.794 6.293 -30.009 1.00 64.38 573 PRO A O 1
ATOM 4279 N N . TRP A 1 574 ? -4.054 5.281 -28.984 1.00 63.28 574 TRP A N 1
ATOM 4280 C CA . TRP A 1 574 ? -3.599 6.417 -28.159 1.00 63.28 574 TRP A CA 1
ATOM 4281 C C . TRP A 1 574 ? -3.369 7.693 -29.009 1.00 63.28 574 TRP A C 1
ATOM 4283 O O . TRP A 1 574 ? -2.960 7.572 -30.172 1.00 63.28 574 TRP A O 1
ATOM 4293 N N . PRO A 1 575 ? -3.603 8.936 -28.513 1.00 60.72 575 PRO A N 1
ATOM 4294 C CA . PRO A 1 575 ? -3.701 9.399 -27.117 1.00 60.72 575 PRO A CA 1
ATOM 4295 C C . PRO A 1 575 ? -5.107 9.658 -26.584 1.00 60.72 575 PRO A C 1
ATOM 4297 O O . PRO A 1 575 ? -5.281 10.413 -25.627 1.00 60.72 575 PRO A O 1
ATOM 4300 N N . ASN A 1 576 ? -6.141 9.106 -27.213 1.00 63.91 576 ASN A N 1
ATOM 4301 C CA . ASN A 1 576 ? -7.479 9.294 -26.681 1.00 63.91 576 ASN A CA 1
ATOM 4302 C C . ASN A 1 576 ? -7.659 8.365 -25.464 1.00 63.91 576 ASN A C 1
ATOM 4304 O O . ASN A 1 576 ? -7.928 7.185 -25.628 1.00 63.91 576 ASN A O 1
ATOM 4308 N N . LEU A 1 577 ? -7.481 8.886 -24.246 1.00 57.97 577 LEU A N 1
ATOM 4309 C CA . LEU A 1 577 ? -7.707 8.142 -22.992 1.00 57.97 577 LEU A CA 1
ATOM 4310 C C . LEU A 1 577 ? -9.117 7.528 -22.926 1.00 57.97 577 LEU A C 1
ATOM 4312 O O . LEU A 1 577 ? -9.300 6.456 -22.369 1.00 57.97 577 LEU A O 1
ATOM 4316 N N . ALA A 1 578 ? -10.102 8.159 -23.575 1.00 57.69 578 ALA A N 1
ATOM 4317 C CA . ALA A 1 578 ? -11.481 7.671 -23.684 1.00 57.69 578 ALA A CA 1
ATOM 4318 C C . ALA A 1 578 ? -11.657 6.446 -24.615 1.00 57.69 578 ALA A C 1
ATOM 4320 O O . ALA A 1 578 ? -12.765 6.186 -25.071 1.00 57.69 578 ALA A O 1
ATOM 4321 N N . CYS A 1 579 ? -10.565 5.780 -24.989 1.00 59.59 579 CYS A N 1
ATOM 4322 C CA . CYS A 1 579 ? -10.488 4.852 -26.116 1.00 59.59 579 CYS A CA 1
ATOM 4323 C C . CYS A 1 579 ? -9.498 3.697 -25.862 1.00 59.59 579 CYS A C 1
ATOM 4325 O O . CYS A 1 579 ? -9.063 3.057 -26.815 1.00 59.59 579 CYS A O 1
ATOM 4327 N N . MET A 1 580 ? -9.100 3.450 -24.608 1.00 68.06 580 MET A N 1
ATOM 4328 C CA . MET A 1 580 ? -8.188 2.349 -24.251 1.00 68.06 580 MET A CA 1
ATOM 4329 C C . MET A 1 580 ? -8.900 1.000 -24.116 1.00 68.06 580 MET A C 1
ATOM 4331 O O . MET A 1 580 ? -8.243 -0.013 -23.889 1.00 68.06 580 MET A O 1
ATOM 4335 N N . GLY A 1 581 ? -10.222 0.986 -24.259 1.00 76.06 581 GLY A N 1
ATOM 4336 C CA . GLY A 1 581 ? -11.063 -0.128 -23.860 1.00 76.06 581 GLY A CA 1
ATOM 4337 C C . GLY A 1 581 ? -11.862 0.179 -22.606 1.00 76.06 581 GLY A C 1
ATOM 4338 O O . GLY A 1 581 ? -11.674 1.230 -21.991 1.00 76.06 581 GLY A O 1
ATOM 4339 N N . ASP A 1 582 ? -12.740 -0.752 -22.261 1.00 79.69 582 ASP A N 1
ATOM 4340 C CA . ASP A 1 582 ? -13.575 -0.674 -21.070 1.00 79.69 582 ASP A CA 1
ATOM 4341 C C . ASP A 1 582 ? -13.240 -1.843 -20.127 1.00 79.69 582 ASP A C 1
ATOM 4343 O O . ASP A 1 582 ? -13.015 -2.969 -20.595 1.00 79.69 582 ASP A O 1
ATOM 4347 N N . PRO A 1 583 ? -13.209 -1.610 -18.801 1.00 79.06 583 PRO A N 1
ATOM 4348 C CA . PRO A 1 583 ? -13.150 -2.702 -17.843 1.00 79.06 583 PRO A CA 1
ATOM 4349 C C . PRO A 1 583 ? -14.390 -3.588 -18.002 1.00 79.06 583 PRO A C 1
ATOM 4351 O O . PRO A 1 583 ? -15.505 -3.089 -18.160 1.00 79.06 583 PRO A O 1
ATOM 4354 N N . ILE A 1 584 ? -14.200 -4.903 -17.932 1.00 81.25 584 ILE A N 1
ATOM 4355 C CA . ILE A 1 584 ? -15.264 -5.907 -17.926 1.00 81.25 584 ILE A CA 1
ATOM 4356 C C . ILE A 1 584 ? -15.346 -6.468 -16.501 1.00 81.25 584 ILE A C 1
ATOM 4358 O O . ILE A 1 584 ? -14.536 -7.330 -16.148 1.00 81.25 584 ILE A O 1
ATOM 4362 N N . PRO A 1 585 ? -16.282 -5.983 -15.664 1.00 71.44 585 PRO A N 1
ATOM 4363 C CA . PRO A 1 585 ? -16.457 -6.497 -14.313 1.00 71.44 585 PRO A CA 1
ATOM 4364 C C . PRO A 1 585 ? -16.788 -7.988 -14.327 1.00 71.44 585 PRO A C 1
ATOM 4366 O O . PRO A 1 585 ? -17.457 -8.471 -15.243 1.00 71.44 585 PRO A O 1
ATOM 4369 N N . TRP A 1 586 ? -16.360 -8.694 -13.283 1.00 67.44 586 TRP A N 1
ATOM 4370 C CA . TRP A 1 586 ? -16.765 -10.077 -13.055 1.00 67.44 586 TRP A CA 1
ATOM 4371 C C . TRP A 1 586 ? -18.275 -10.173 -12.858 1.00 67.44 586 TRP A C 1
ATOM 4373 O O . TRP A 1 586 ? -18.883 -9.321 -12.199 1.00 67.44 586 TRP A O 1
ATOM 4383 N N . ASP A 1 587 ? -18.880 -11.241 -13.380 1.00 66.12 587 ASP A N 1
ATOM 4384 C CA . ASP A 1 587 ? -20.243 -11.569 -12.989 1.00 66.12 587 ASP A CA 1
ATOM 4385 C C . ASP A 1 587 ? -20.251 -11.875 -11.483 1.00 66.12 587 ASP A C 1
ATOM 4387 O O . ASP A 1 587 ? -19.376 -12.570 -10.950 1.00 66.12 587 ASP A O 1
ATOM 4391 N N . CYS A 1 588 ? -21.258 -11.364 -10.768 1.00 56.69 588 CYS A N 1
ATOM 4392 C CA . CYS A 1 588 ? -21.404 -11.668 -9.349 1.00 56.69 588 CYS A CA 1
ATOM 4393 C C . CYS A 1 588 ? -21.373 -13.192 -9.146 1.00 56.69 588 CYS A C 1
ATOM 4395 O O . CYS A 1 588 ? -22.115 -13.919 -9.811 1.00 56.69 588 CYS A O 1
ATOM 4397 N N . CYS A 1 589 ? -20.603 -13.653 -8.157 1.00 57.03 589 CYS A N 1
ATOM 4398 C CA . CYS A 1 589 ? -20.449 -15.065 -7.778 1.00 57.03 589 CYS A CA 1
ATOM 4399 C C . CYS A 1 589 ? -19.537 -15.925 -8.670 1.00 57.03 589 CYS A C 1
ATOM 4401 O O . CYS A 1 589 ? -19.402 -17.109 -8.368 1.00 57.03 589 CYS A O 1
ATOM 4403 N N . GLU A 1 590 ? -18.908 -15.394 -9.724 1.00 61.66 590 GLU A N 1
ATOM 4404 C CA . GLU A 1 590 ? -18.012 -16.199 -10.578 1.00 61.66 590 GLU A CA 1
ATOM 4405 C C . GLU A 1 590 ? -16.708 -16.609 -9.860 1.00 61.66 590 GLU A C 1
ATOM 4407 O O . GLU A 1 590 ? -16.046 -17.569 -10.256 1.00 61.66 590 GLU A O 1
ATOM 4412 N N . GLY A 1 591 ? -16.400 -15.941 -8.740 1.00 61.25 591 GLY A N 1
ATOM 4413 C CA . GLY A 1 591 ? -15.098 -16.015 -8.085 1.00 61.25 591 GLY A CA 1
ATOM 4414 C C . GLY A 1 591 ? -14.074 -15.181 -8.854 1.00 61.25 591 GLY A C 1
ATOM 4415 O O . GLY A 1 591 ? -14.255 -14.875 -10.030 1.00 61.25 591 GLY A O 1
ATOM 4416 N N . VAL A 1 592 ? -12.995 -14.790 -8.185 1.00 67.75 592 VAL A N 1
ATOM 4417 C CA . VAL A 1 592 ? -11.894 -14.062 -8.823 1.00 67.75 592 VAL A CA 1
ATOM 4418 C C . VAL A 1 592 ? -10.798 -15.070 -9.170 1.00 67.75 592 VAL A C 1
ATOM 4420 O O . VAL A 1 592 ? -10.349 -15.811 -8.292 1.00 67.75 592 VAL A O 1
ATOM 4423 N N . PRO A 1 593 ? -10.358 -15.156 -10.434 1.00 73.56 593 PRO A N 1
ATOM 4424 C CA . PRO A 1 593 ? -9.269 -16.049 -10.799 1.00 73.56 593 PRO A CA 1
ATOM 4425 C C . PRO A 1 593 ? -7.959 -15.676 -10.101 1.00 73.56 593 PRO A C 1
ATOM 4427 O O . PRO A 1 593 ? -7.524 -14.525 -10.137 1.00 73.56 593 PRO A O 1
ATOM 4430 N N . VAL A 1 594 ? -7.291 -16.673 -9.530 1.00 76.31 594 VAL A N 1
ATOM 4431 C CA . VAL A 1 594 ? -5.912 -16.569 -9.047 1.00 76.31 594 VAL A CA 1
ATOM 4432 C C . VAL A 1 594 ? -5.048 -17.477 -9.900 1.00 76.31 594 VAL A C 1
ATOM 4434 O O . VAL A 1 594 ? -5.381 -18.637 -10.148 1.00 76.31 594 VAL A O 1
ATOM 4437 N N . TRP A 1 595 ? -3.921 -16.945 -10.348 1.00 77.81 595 TRP A N 1
ATOM 4438 C CA . TRP A 1 595 ? -2.914 -17.720 -11.049 1.00 77.81 595 TRP A CA 1
ATOM 4439 C C . TRP A 1 595 ? -1.798 -18.065 -10.081 1.00 77.81 595 TRP A C 1
ATOM 4441 O O . TRP A 1 595 ? -1.342 -17.207 -9.331 1.00 77.81 595 TRP A O 1
ATOM 4451 N N . HIS A 1 596 ? -1.317 -19.301 -10.123 1.00 77.00 596 HIS A N 1
ATOM 4452 C CA . HIS A 1 596 ? -0.112 -19.694 -9.402 1.00 77.00 596 HIS A CA 1
ATOM 4453 C C . HIS A 1 596 ? 0.860 -20.421 -10.324 1.00 77.00 596 HIS A C 1
ATOM 4455 O O . HIS A 1 596 ? 0.461 -21.107 -11.269 1.00 77.00 596 HIS A O 1
ATOM 4461 N N . THR A 1 597 ? 2.146 -20.297 -10.023 1.00 74.62 597 THR A N 1
ATOM 4462 C CA . THR A 1 597 ? 3.189 -21.086 -10.684 1.00 74.62 597 THR A CA 1
ATOM 4463 C C . THR A 1 597 ? 3.037 -22.572 -10.326 1.00 74.62 597 THR A C 1
ATOM 4465 O O . THR A 1 597 ? 2.758 -22.932 -9.177 1.00 74.62 597 THR A O 1
ATOM 4468 N N . VAL A 1 598 ? 3.146 -23.459 -11.320 1.00 63.72 598 VAL A N 1
ATOM 4469 C CA . VAL A 1 598 ? 3.079 -24.922 -11.122 1.00 63.72 598 VAL A CA 1
ATOM 4470 C C . VAL A 1 598 ? 4.413 -25.434 -10.572 1.00 63.72 598 VAL A C 1
ATOM 4472 O O . VAL A 1 598 ? 4.443 -26.131 -9.558 1.00 63.72 598 VAL A O 1
ATOM 4475 N N . GLU A 1 599 ? 5.507 -25.020 -11.208 1.00 58.06 599 GLU A N 1
ATOM 4476 C CA . GLU A 1 599 ? 6.895 -25.169 -10.773 1.00 58.06 599 GLU A CA 1
ATOM 4477 C C . GLU A 1 599 ? 7.631 -23.896 -11.214 1.00 58.06 599 GLU A C 1
ATOM 4479 O O . GLU A 1 599 ? 7.545 -23.503 -12.380 1.00 58.06 599 GLU A O 1
ATOM 4484 N N . LEU A 1 600 ? 8.315 -23.219 -10.290 1.00 44.94 600 LEU A N 1
ATOM 4485 C CA . LEU A 1 600 ? 9.107 -22.026 -10.593 1.00 44.94 600 LEU A CA 1
ATOM 4486 C C . LEU A 1 600 ? 10.527 -22.482 -10.897 1.00 44.94 600 LEU A C 1
ATOM 4488 O O . LEU A 1 600 ? 11.446 -22.349 -10.102 1.00 44.94 600 LEU A O 1
ATOM 4492 N N . ASP A 1 601 ? 10.677 -23.160 -12.026 1.00 41.12 601 ASP A N 1
ATOM 4493 C CA . ASP A 1 601 ? 11.965 -23.702 -12.406 1.00 41.12 601 ASP A CA 1
ATOM 4494 C C . ASP A 1 601 ? 12.535 -22.959 -13.610 1.00 41.12 601 ASP A C 1
ATOM 4496 O O . ASP A 1 601 ? 12.408 -23.383 -14.761 1.00 41.12 601 ASP A O 1
ATOM 4500 N N . TYR A 1 602 ? 13.193 -21.829 -13.337 1.00 42.81 602 TYR A N 1
ATOM 4501 C CA . TYR A 1 602 ? 13.940 -21.107 -14.365 1.00 42.81 602 TYR A CA 1
ATOM 4502 C C . TYR A 1 602 ? 15.202 -21.865 -14.810 1.00 42.81 602 TYR A C 1
ATOM 4504 O O . TYR A 1 602 ? 15.744 -21.540 -15.872 1.00 42.81 602 TYR A O 1
ATOM 4512 N N . CYS A 1 603 ? 15.667 -22.890 -14.071 1.00 38.75 603 CYS A N 1
ATOM 4513 C CA . CYS A 1 603 ? 16.919 -23.601 -14.355 1.00 38.75 603 CYS A CA 1
ATOM 4514 C C . CYS A 1 603 ? 17.030 -25.033 -13.744 1.00 38.75 603 CYS A C 1
ATOM 4516 O O . CYS A 1 603 ? 18.000 -25.312 -13.048 1.00 38.75 603 CYS A O 1
ATOM 4518 N N . CYS A 1 604 ? 16.166 -25.987 -14.127 1.00 46.47 604 CYS A N 1
ATOM 4519 C CA . CYS A 1 604 ? 16.200 -27.425 -13.752 1.00 46.47 604 CYS A 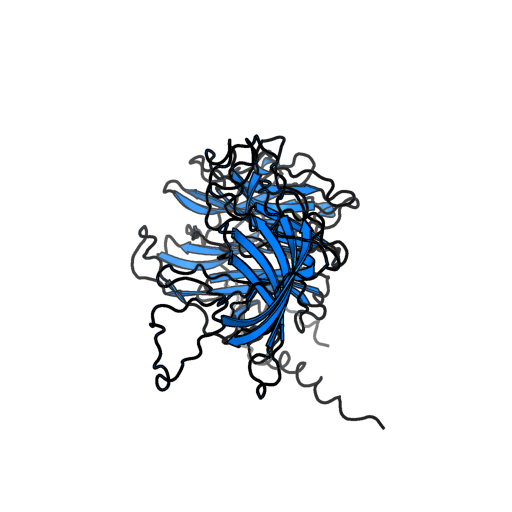CA 1
ATOM 4520 C C . CYS A 1 604 ? 16.161 -27.765 -12.238 1.00 46.47 604 CYS A C 1
ATOM 4522 O O . CYS A 1 604 ? 17.174 -27.577 -11.556 1.00 46.47 604 CYS A O 1
ATOM 4524 N N . PRO A 1 605 ? 15.200 -28.607 -11.781 1.00 38.84 605 PRO A N 1
ATOM 4525 C CA . PRO A 1 605 ? 15.634 -29.746 -10.974 1.00 38.84 605 PRO A CA 1
ATOM 4526 C C . PRO A 1 605 ? 14.864 -31.072 -11.163 1.00 38.84 605 PRO A C 1
ATOM 4528 O O . PRO A 1 605 ? 13.643 -31.163 -11.104 1.00 38.84 605 PRO A O 1
ATOM 4531 N N . ASP A 1 606 ? 15.624 -32.171 -11.229 1.00 38.44 606 ASP A N 1
ATOM 4532 C CA . ASP A 1 606 ? 15.141 -33.510 -10.858 1.00 38.44 606 ASP A CA 1
ATOM 4533 C C . ASP A 1 606 ? 15.041 -33.590 -9.313 1.00 38.44 606 ASP A C 1
ATOM 4535 O O . ASP A 1 606 ? 16.065 -33.740 -8.638 1.00 38.44 606 ASP A O 1
ATOM 4539 N N . TRP A 1 607 ? 13.831 -33.561 -8.736 1.00 34.34 607 TRP A N 1
ATOM 4540 C CA . TRP A 1 607 ? 13.589 -33.902 -7.317 1.00 34.34 607 TRP A CA 1
ATOM 4541 C C . TRP A 1 607 ? 12.879 -35.256 -7.159 1.00 34.34 607 TRP A C 1
ATOM 4543 O O . TRP A 1 607 ? 11.742 -35.350 -6.707 1.00 34.34 607 TRP A O 1
ATOM 4553 N N . ASP A 1 608 ? 13.601 -36.354 -7.393 1.00 33.38 608 ASP A N 1
ATOM 4554 C CA . ASP A 1 608 ? 13.173 -37.726 -7.038 1.00 33.38 608 ASP A CA 1
ATOM 4555 C C . ASP A 1 608 ? 13.150 -37.992 -5.500 1.00 33.38 608 ASP A C 1
ATOM 4557 O O . ASP A 1 608 ? 13.009 -39.130 -5.041 1.00 33.38 608 ASP A O 1
ATOM 4561 N N . GLY A 1 609 ? 13.335 -36.964 -4.662 1.00 33.88 609 GLY A N 1
ATOM 4562 C CA . GLY A 1 609 ? 13.639 -37.112 -3.232 1.00 33.88 609 GLY A CA 1
ATOM 4563 C C . GLY A 1 609 ? 12.483 -36.946 -2.238 1.00 33.88 609 GLY A C 1
ATOM 4564 O O . GLY A 1 609 ? 12.613 -37.419 -1.108 1.00 33.88 609 GLY A O 1
ATOM 4565 N N . ALA A 1 610 ? 11.372 -36.304 -2.612 1.00 28.53 610 ALA A N 1
ATOM 4566 C CA . ALA A 1 610 ? 10.366 -35.834 -1.645 1.00 28.53 610 ALA A CA 1
ATOM 4567 C C . ALA A 1 610 ? 9.007 -36.558 -1.696 1.00 28.53 610 ALA A C 1
ATOM 4569 O O . ALA A 1 610 ? 8.061 -36.142 -1.035 1.00 28.53 610 ALA A O 1
ATOM 4570 N N . CYS A 1 611 ? 8.895 -37.688 -2.399 1.00 27.17 611 CYS A N 1
ATOM 4571 C CA . CYS A 1 611 ? 7.729 -38.560 -2.244 1.00 27.17 611 CYS A CA 1
ATOM 4572 C C . CYS A 1 611 ? 7.872 -39.441 -0.991 1.00 27.17 611 CYS A C 1
ATOM 4574 O O . CYS A 1 611 ? 8.512 -40.501 -1.026 1.00 27.17 611 CYS A O 1
ATOM 4576 N N . LYS A 1 612 ? 7.223 -39.033 0.103 1.00 30.34 612 LYS A N 1
ATOM 4577 C CA . LYS A 1 612 ? 6.757 -39.954 1.144 1.00 30.34 612 LYS A CA 1
ATOM 4578 C C . LYS A 1 612 ? 5.293 -39.751 1.468 1.00 30.34 612 LYS A C 1
ATOM 4580 O O . LYS A 1 612 ? 4.929 -38.602 1.776 1.00 30.34 612 LYS A O 1
#

Foldseek 3Di:
DDDDPDVPVVPPVVPVVPPPDDDDDDDDDDDQDFFDKDKDFDDFPVQCLDPFQWDWAAKEAFDPVSLKMKTKTFHFQDDPDDDDPDPDDDDDDDDDDDGAPPKWFQFPFKDKDFPDDDPWKTKIKMKTFGDIGRDFFKDWDWAFDFQPDPPTFTKTWTKIWGWADDDPVDHRGIMTIIIWMIGGQPPPDDDPPDPPPLDDPDDPPDDRPDPDDDDDPIRPPNTRDQDDPDDPSPRDTGIWMWIGSGNSSHIDTLQVQQQPAAPDPATGFHQNFWYKYAEHAALQKIKTKGAGDDQLRPPPPDPDDDADPCNDDGHQIWMWIGNGNSPHIHTLDFQADPVQGKGFRTFQYKEWYHDAPNWIKIWTWWWIARDRPPPGQTATWIWIFTQPPHSPGHIDTCCPAAQQQFPPEPVPWHFNTWNEKYAQLVCNPAQKIKTWTWTAYPVGFTWIWIKMWHNDVRIYIAVRRVAHHIQTDAAVPFTWGADPDHQQKYKEAANQQHPVDLQQPKIWMKGFTQGQPVRATAIFIWIQRSSDTDHTNDDPPRARWRDKYWYHGPQWIKIKTWGDFGFAAFPDGDDPPVGRTDTDHDDRRPGTMMMIRPGPHSDDDDDPDPDD

pLDDT: mean 70.84, std 23.63, range [23.45, 98.25]

Secondary structure (DSSP, 8-state):
---SSSSSTTSSTTTSSSS---------S-SPPPPPEEEEEPP-TTT-SS-TTEEEEEEEEESTTS-EEEEEEEE---------TTS--S--------SS---EEEEEEEEEEEEEE-SSEEEEEEEEEEEEES--EEEEEEEEEEE-STT-EEEEEEEEEEEE---TTSSS-EEEEEEEEEEE---S---TT----S-----TT-------SS-----------S--TTS------EEEEEEESSSSSS-EE-HHHHHT-BT-SSS-EE-TT--EEEETTEEEEEEEEEEE---TT-TTS-TT----S-TTT-PEEEEEEEESSSSS-EE----EETTTTEEEEEEEEEEEPPPBTTB-EEEEEEEEE-SSTTSS--EEEEEEEE-TTTT-S--EEGGGSBTTTTTS-TTTPPEEEEEEEEE-TTHHHH-EEEEEEEEE-TTS-EEEEEEEEE-STT-EEGGGGTS-S-EE-EETTEEEEEPSSTTSEEEE--TT--TT-GGG-EEEEEEEEEETTTTEEEEEEEEEETTEEPPP-S-TT---EEEEEEES-TTT-EEEEEE--EEE--SPPTT-GGGS-EEEPPPTTS--EEEEES---SS----TT---

Nearest PDB structures (foldseek):
  3sil-assembly1_A  TM=4.834E-01  e=1.413E-04  Salmonella enterica subsp. enterica serovar Typhimurium str. LT2
  2g8s-assembly2_B  TM=3.647E-01  e=7.051E-02  Escherichia coli K-12
  3oji-assembly1_B  TM=1.455E-01  e=4.291E+00  Arabidopsis thaliana

Solvent-accessible surface area (backbone atoms only — not comparable to full-atom values): 34596 Å² total; per-residue (Å²): 137,89,88,90,84,70,81,72,77,66,65,66,78,52,68,81,71,68,77,88,75,89,85,93,78,92,77,84,94,85,71,87,64,75,60,46,63,45,82,45,71,45,82,30,66,90,70,64,41,59,66,82,56,51,50,79,68,34,63,25,64,16,48,94,86,41,30,30,28,38,36,35,25,27,43,40,31,47,82,84,68,85,72,76,91,79,79,86,87,74,94,76,80,92,77,83,87,62,65,18,58,54,53,41,56,48,52,75,45,47,47,70,43,75,79,44,75,59,101,65,45,27,37,34,39,34,36,37,28,10,42,57,43,74,59,69,46,72,48,60,46,80,41,81,43,76,45,92,51,105,74,64,48,52,27,45,28,38,36,36,33,41,36,45,81,41,63,90,91,48,85,56,46,20,34,38,39,34,38,38,32,37,38,70,56,57,91,68,85,73,70,97,82,59,94,66,62,103,59,78,83,86,58,103,76,78,81,70,92,73,94,71,73,102,61,72,74,61,77,79,56,89,60,65,69,90,67,64,97,85,58,86,64,78,57,61,60,30,56,38,31,36,40,16,79,60,51,58,61,47,69,42,83,42,33,67,41,59,46,62,18,47,83,52,92,52,65,37,60,39,40,92,42,22,28,38,27,33,17,74,79,36,53,29,31,33,41,43,30,13,20,24,53,64,75,77,62,68,80,78,81,44,100,82,61,93,68,66,98,54,77,80,81,68,23,52,41,41,43,32,37,21,78,56,58,67,68,53,30,32,43,58,58,77,54,38,17,78,91,81,51,31,34,58,59,43,39,44,20,40,27,40,30,39,64,42,96,85,24,44,38,37,40,39,14,11,26,23,43,67,41,68,89,94,71,43,66,62,29,25,30,37,39,32,33,49,25,52,97,68,62,68,48,63,38,38,60,52,59,77,26,49,35,53,64,36,63,48,57,90,81,74,44,56,42,44,32,21,44,23,42,43,51,32,75,39,25,68,80,43,37,22,34,40,35,34,30,28,27,42,47,96,83,69,46,38,29,42,32,41,42,45,30,32,73,54,95,78,37,24,16,10,57,64,45,79,44,65,52,35,37,72,54,51,59,75,82,36,57,37,31,47,58,91,67,83,53,35,43,37,58,31,62,24,63,58,21,30,75,78,39,64,93,32,34,43,38,44,34,40,40,28,22,35,29,75,81,80,68,45,67,30,23,46,26,33,40,30,52,58,85,36,78,45,62,70,50,47,62,86,86,30,54,28,42,57,46,49,46,52,49,44,35,82,83,63,27,38,48,36,37,34,46,58,45,44,72,48,74,41,93,50,70,81,87,49,78,95,29,60,45,47,80,41,77,77,64,88,63,70,40,52,51,30,37,31,49,77,57,55,58,84,76,78,79,92,74,92,78,78,88,125

Sequence (612 aa):
MKTKRISKLLGWGLSIAVVLSLGLAALPVGAQGEMEWAEVTTPSWEDEVIAPGSDIFDYAIGSDDGDIVYALGEVVGGHSGTINSHLVSATCGDNDNAIGLSGSFDISSGTIKITRVSDEVGDVLGSFTGDACYLDGDFTAVMYTYANLVNDFTGEMAVSGEIVYGDPTVLHNDTMTFSGKVYRDTGTGVTPGLVGDIAGTHDATGKTICVDEWEILPVTIGSLALAKDGDPVDSFTEPRAWQSDDGGVTWSDITATVQEANNLPGPFIQFQYGGVDVAPDDEDWLIVAGGIYLPPCDYEYSPGCWFGWYPDWNGAPAVVASQDGAGEFTYAGDMQDTANGTWMERIYDVAVSPEMDDIHNLAIAGYADDGACFTGSNAGTIFRLEAGTWLSGNWEDTSFYAGWDSGVDPMGSSTTCVVAVDFSPNFDLDVSILFMGMAFNSTSDPIPYLQSGIWESGGTWNDSADFSTAVQIKNDGQELWCIYGLRMMGFALPADYDGSDPGARNIYLYVDAYNSVTETVGGTVVMVEDDSLSPRCGPSGDPLLASIAVHGDADSCKAMVGRYIDWEQDSTPWPNLACMGDPIPWDCCEGVPVWHTVELDYCCPDWDGACK

Mean predicted aligned error: 13.86 Å

Radius of gyration: 26.96 Å; Cα contacts (8 Å, |Δi|>4): 1434; chains: 1; bounding box: 72×80×64 Å